Protein 6EKV (pdb70)

Nearest PDB structures (foldseek):
  6ekv-assembly1_A  TM=1.001E+00  e=0.000E+00  Clostridium botulinum A2 str. Kyoto
  8fbf-assembly1_A  TM=9.500E-01  e=1.707E-81  Clostridium botulinum E1 str. 'BoNT E Beluga'
  8fbf-assembly2_B  TM=9.466E-01  e=3.055E-81  Clostridium botulinum E1 str. 'BoNT E Beluga'
  6ekt-assembly1_A  TM=6.717E-01  e=5.758E-16  Clostridium botulinum A2 str. Kyoto
  5wix-assembly1_A  TM=7.082E-01  e=3.049E-14  Clostridium botulinum E1 str. 'BoNT E Beluga'

Radius of gyration: 33.47 Å; Cα contacts (8 Å, |Δi|>4): 1582; chains: 1; bounding box: 56×77×96 Å

Structure (mmCIF, N/CA/C/O backbone):
data_6EKV
#
_entry.id   6EKV
#
_cell.length_a   39.646
_cell.length_b   65.346
_cell.length_c   161.455
_cell.angle_alpha   90.00
_cell.angle_beta   94.52
_cell.angle_gamma   90.00
#
_symmetry.space_group_name_H-M   'P 1 21 1'
#
loop_
_entity.id
_entity.type
_entity.pdbx_description
1 polymer 'Toxin complex component ORF-X2'
2 non-polymer 'SULFATE ION'
3 water water
#
loop_
_atom_site.group_PDB
_atom_site.id
_atom_site.type_symbol
_atom_site.label_atom_id
_atom_site.label_alt_id
_atom_site.label_comp_id
_atom_site.label_asym_id
_atom_site.label_entity_id
_atom_site.label_seq_id
_atom_site.pdbx_PDB_ins_code
_atom_site.Cartn_x
_atom_site.Cartn_y
_atom_site.Cartn_z
_atom_site.occupancy
_atom_site.B_iso_or_equiv
_atom_site.auth_seq_id
_atom_site.auth_comp_id
_atom_site.auth_asym_id
_atom_site.auth_atom_id
_atom_site.pdbx_PDB_model_num
ATOM 1 N N . PRO A 1 6 ? 28.078 -42.776 205.983 1.00 51.97 6 PRO A N 1
ATOM 2 C CA . PRO A 1 6 ? 29.484 -43.105 206.290 1.00 53.70 6 PRO A CA 1
ATOM 3 C C . PRO A 1 6 ? 29.647 -44.238 207.315 1.00 52.49 6 PRO A C 1
ATOM 4 O O . PRO A 1 6 ? 28.725 -44.547 208.079 1.00 51.80 6 PRO A O 1
ATOM 8 N N . PHE A 1 7 ? 30.834 -44.832 207.307 1.00 48.19 7 PHE A N 1
ATOM 9 C CA . PHE A 1 7 ? 31.159 -45.993 208.104 1.00 45.48 7 PHE A CA 1
ATOM 10 C C . PHE A 1 7 ? 32.132 -45.495 209.144 1.00 45.72 7 PHE A C 1
ATOM 11 O O . PHE A 1 7 ? 33.104 -44.814 208.802 1.00 41.69 7 PHE A O 1
ATOM 19 N N . ILE A 1 8 ? 31.892 -45.831 210.412 1.00 44.92 8 ILE A N 1
ATOM 20 C CA . ILE A 1 8 ? 32.813 -45.401 211.464 1.00 44.86 8 ILE A CA 1
ATOM 21 C C . ILE A 1 8 ? 33.782 -46.516 211.788 1.00 42.12 8 ILE A C 1
ATOM 22 O O . ILE A 1 8 ? 33.404 -47.544 212.328 1.00 45.54 8 ILE A O 1
ATOM 27 N N . TYR A 1 9 ? 35.040 -46.297 211.440 1.00 42.65 9 TYR A N 1
ATOM 28 C CA . TYR A 1 9 ? 36.100 -47.205 211.826 1.00 43.05 9 TYR A CA 1
ATOM 29 C C . TYR A 1 9 ? 36.436 -46.905 213.282 1.00 43.67 9 TYR A C 1
ATOM 30 O O . TYR A 1 9 ? 36.482 -45.748 213.658 1.00 48.87 9 TYR A O 1
ATOM 39 N N . TYR A 1 10 ? 36.634 -47.936 214.096 1.00 41.20 10 TYR A N 1
ATOM 40 C CA . TYR A 1 10 ? 37.033 -47.767 215.484 1.00 40.13 10 TYR A CA 1
ATOM 41 C C . TYR A 1 10 ? 38.414 -48.372 215.666 1.00 41.21 10 TYR A C 1
ATOM 42 O O . TYR A 1 10 ? 38.582 -49.584 215.570 1.00 38.91 10 TYR A O 1
ATOM 51 N N . ASP A 1 11 ? 39.407 -47.531 215.929 1.00 45.11 11 ASP A N 1
ATOM 52 C CA . ASP A 1 11 ? 40.787 -47.992 216.018 1.00 45.52 11 ASP A CA 1
ATOM 53 C C . ASP A 1 11 ? 41.134 -48.273 217.481 1.00 45.56 11 ASP A C 1
ATOM 54 O O . ASP A 1 11 ? 41.714 -47.439 218.173 1.00 45.70 11 ASP A O 1
ATOM 59 N N . TRP A 1 12 ? 40.775 -49.466 217.942 1.00 44.74 12 TRP A N 1
ATOM 60 C CA . TRP A 1 12 ? 40.971 -49.822 219.337 1.00 44.69 12 TRP A CA 1
ATOM 61 C C . TRP A 1 12 ? 42.458 -49.891 219.715 1.00 47.22 12 TRP A C 1
ATOM 62 O O . TRP A 1 12 ? 42.822 -49.438 220.791 1.00 47.71 12 TRP A O 1
ATOM 73 N N . LYS A 1 13 ? 43.321 -50.383 218.829 1.00 52.76 13 LYS A N 1
ATOM 74 C CA . LYS A 1 13 ? 44.783 -50.364 219.091 1.00 59.00 13 LYS A CA 1
ATOM 75 C C . LYS A 1 13 ? 45.313 -48.940 219.346 1.00 61.25 13 LYS A C 1
ATOM 76 O O . LYS A 1 13 ? 46.110 -48.732 220.268 1.00 61.84 13 LYS A O 1
ATOM 82 N N . LYS A 1 14 ? 44.827 -47.968 218.571 1.00 62.17 14 LYS A N 1
ATOM 83 C CA . LYS A 1 14 ? 45.209 -46.567 218.763 1.00 63.46 14 LYS A CA 1
ATOM 84 C C . LYS A 1 14 ? 44.604 -45.961 220.027 1.00 62.28 14 LYS A C 1
ATOM 85 O O . LYS A 1 14 ? 45.254 -45.171 220.705 1.00 67.03 14 LYS A O 1
ATOM 91 N N . THR A 1 15 ? 43.361 -46.317 220.330 1.00 62.86 15 THR A N 1
ATOM 92 C CA . THR A 1 15 ? 42.704 -45.875 221.558 1.00 58.88 15 THR A CA 1
ATOM 93 C C . THR A 1 15 ? 43.500 -46.334 222.783 1.00 60.16 15 THR A C 1
ATOM 94 O O . THR A 1 15 ? 43.762 -45.536 223.668 1.00 61.87 15 THR A O 1
ATOM 98 N N . ILE A 1 16 ? 43.891 -47.608 222.801 1.00 61.44 16 ILE A N 1
ATOM 99 C CA . ILE A 1 16 ? 44.731 -48.196 223.862 1.00 65.92 16 ILE A CA 1
ATOM 100 C C . ILE A 1 16 ? 46.049 -47.431 224.092 1.00 71.48 16 ILE A C 1
ATOM 101 O O . ILE A 1 16 ? 46.444 -47.223 225.246 1.00 72.93 16 ILE A O 1
ATOM 106 N N . LEU A 1 17 ? 46.715 -47.015 223.011 1.00 71.14 17 LEU A N 1
ATOM 107 C CA . LEU A 1 17 ? 47.996 -46.299 223.109 1.00 72.05 17 LEU A CA 1
ATOM 108 C C . LEU A 1 17 ? 47.860 -44.809 223.455 1.00 74.56 17 LEU A C 1
ATOM 109 O O . LEU A 1 17 ? 48.879 -44.136 223.583 1.00 77.05 17 LEU A O 1
ATOM 114 N N . LYS A 1 18 ? 46.624 -44.308 223.604 1.00 73.57 18 LYS A N 1
ATOM 115 C CA . LYS A 1 18 ? 46.342 -42.922 224.009 1.00 72.95 18 LYS A CA 1
ATOM 116 C C . LYS A 1 18 ? 45.408 -42.823 225.238 1.00 72.16 18 LYS A C 1
ATOM 117 O O . LYS A 1 18 ? 44.610 -41.890 225.340 1.00 63.90 18 LYS A O 1
ATOM 123 N N . ASN A 1 19 ? 45.517 -43.779 226.167 1.00 73.01 19 ASN A N 1
ATOM 124 C CA . ASN A 1 19 ? 44.778 -43.743 227.443 1.00 71.95 19 ASN A CA 1
ATOM 125 C C . ASN A 1 19 ? 45.737 -43.975 228.611 1.00 73.33 19 ASN A C 1
ATOM 126 O O . ASN A 1 19 ? 46.839 -44.496 228.429 1.00 67.57 19 ASN A O 1
ATOM 131 N N . ILE A 1 26 ? 38.946 -41.517 235.156 1.00 65.13 26 ILE A N 1
ATOM 132 C CA . ILE A 1 26 ? 38.516 -42.726 234.461 1.00 66.97 26 ILE A CA 1
ATOM 133 C C . ILE A 1 26 ? 38.096 -43.803 235.474 1.00 66.41 26 ILE A C 1
ATOM 134 O O . ILE A 1 26 ? 36.929 -44.216 235.499 1.00 64.57 26 ILE A O 1
ATOM 139 N N . ASN A 1 27 ? 39.036 -44.254 236.303 1.00 61.14 27 ASN A N 1
ATOM 140 C CA . ASN A 1 27 ? 38.727 -45.241 237.361 1.00 63.30 27 ASN A CA 1
ATOM 141 C C . ASN A 1 27 ? 38.132 -44.582 238.615 1.00 63.89 27 ASN A C 1
ATOM 142 O O . ASN A 1 27 ? 37.534 -45.262 239.450 1.00 57.13 27 ASN A O 1
ATOM 147 N N . GLU A 1 28 ? 38.269 -43.256 238.708 1.00 67.41 28 GLU A N 1
ATOM 148 C CA . GLU A 1 28 ? 37.558 -42.440 239.698 1.00 71.21 28 GLU A CA 1
ATOM 149 C C . GLU A 1 28 ? 36.033 -42.493 239.466 1.00 69.88 28 GLU A C 1
ATOM 150 O O . GLU A 1 28 ? 35.257 -42.357 240.414 1.00 70.97 28 GLU A O 1
ATOM 156 N N . ILE A 1 29 ? 35.624 -42.718 238.211 1.00 64.37 29 ILE A N 1
ATOM 157 C CA . ILE A 1 29 ? 34.208 -42.912 237.825 1.00 62.77 29 ILE A CA 1
ATOM 158 C C . ILE A 1 29 ? 33.549 -44.119 238.527 1.00 59.80 29 ILE A C 1
ATOM 159 O O . ILE A 1 29 ? 32.326 -44.129 238.714 1.00 55.79 29 ILE A O 1
ATOM 164 N N . ILE A 1 30 ? 34.346 -45.136 238.873 1.00 53.75 30 ILE A N 1
ATOM 165 C CA . ILE A 1 30 ? 33.838 -46.343 239.519 1.00 53.38 30 ILE A CA 1
ATOM 166 C C . ILE A 1 30 ? 34.150 -46.372 241.022 1.00 49.02 30 ILE A C 1
ATOM 167 O O . ILE A 1 30 ? 35.329 -46.359 241.415 1.00 46.86 30 ILE A O 1
ATOM 172 N N . PRO A 1 31 ? 33.108 -46.438 241.876 1.00 45.67 31 PRO A N 1
ATOM 173 C CA . PRO A 1 31 ? 33.411 -46.697 243.286 1.00 43.46 31 PRO A CA 1
ATOM 174 C C . PRO A 1 31 ? 34.119 -48.047 243.427 1.00 44.78 31 PRO A C 1
ATOM 175 O O . PRO A 1 31 ? 33.754 -49.017 242.753 1.00 49.49 31 PRO A O 1
ATOM 179 N N . LYS A 1 32 ? 35.126 -48.096 244.279 1.00 44.20 32 LYS A N 1
ATOM 180 C CA . LYS A 1 32 ? 36.044 -49.228 244.328 1.00 48.15 32 LYS A CA 1
ATOM 181 C C . LYS A 1 32 ? 35.430 -50.549 244.875 1.00 44.00 32 LYS A C 1
ATOM 182 O O . LYS A 1 32 ? 35.916 -51.626 244.545 1.00 39.50 32 LYS A O 1
ATOM 188 N N . THR A 1 33 ? 34.370 -50.471 245.684 1.00 40.87 33 THR A N 1
ATOM 189 C CA . THR A 1 33 ? 33.852 -51.637 246.407 1.00 40.58 33 THR A CA 1
ATOM 190 C C . THR A 1 33 ? 32.515 -52.087 245.828 1.00 41.88 33 THR A C 1
ATOM 191 O O . THR A 1 33 ? 31.572 -51.295 245.744 1.00 38.55 33 THR A O 1
ATOM 195 N N . PHE A 1 34 ? 32.455 -53.369 245.442 1.00 42.01 34 PHE A N 1
ATOM 196 C CA . PHE A 1 34 ? 31.286 -53.950 244.793 1.00 38.63 34 PHE A CA 1
ATOM 197 C C . PHE A 1 34 ? 30.689 -55.049 245.664 1.00 41.70 34 PHE A C 1
ATOM 198 O O . PHE A 1 34 ? 31.397 -55.691 246.443 1.00 37.61 34 PHE A O 1
ATOM 206 N N . PHE A 1 35 ? 29.372 -55.232 245.543 1.00 40.90 35 PHE A N 1
ATOM 207 C CA . PHE A 1 35 ? 28.658 -56.211 246.335 1.00 39.19 35 PHE A CA 1
ATOM 208 C C . PHE A 1 35 ? 27.374 -56.581 245.634 1.00 39.24 35 PHE A C 1
ATOM 209 O O . PHE A 1 35 ? 26.601 -55.697 245.304 1.00 36.81 35 PHE A O 1
ATOM 225 N N . GLU A 1 37 ? 24.193 -59.830 245.515 1.00 39.71 37 GLU A N 1
ATOM 226 C CA . GLU A 1 37 ? 23.590 -60.919 246.246 1.00 44.99 37 GLU A CA 1
ATOM 227 C C . GLU A 1 37 ? 22.441 -61.466 245.410 1.00 45.35 37 GLU A C 1
ATOM 228 O O . GLU A 1 37 ? 21.751 -60.694 244.728 1.00 39.45 37 GLU A O 1
ATOM 234 N N . LEU A 1 38 ? 22.266 -62.791 245.429 1.00 44.34 38 LEU A N 1
ATOM 235 C CA . LEU A 1 38 ? 21.191 -63.431 244.693 1.00 44.10 38 LEU A CA 1
ATOM 236 C C . LEU A 1 38 ? 20.683 -64.613 245.476 1.00 44.17 38 LEU A C 1
ATOM 237 O O . LEU A 1 38 ? 21.465 -65.443 245.903 1.00 48.71 38 LEU A O 1
ATOM 242 N N . HIS A 1 39 ? 19.372 -64.657 245.692 1.00 45.20 39 HIS A N 1
ATOM 243 C CA . HIS A 1 39 ? 18.728 -65.736 246.434 1.00 47.90 39 HIS A CA 1
ATOM 244 C C . HIS A 1 39 ? 18.226 -66.755 245.430 1.00 45.92 39 HIS A C 1
ATOM 245 O O . HIS A 1 39 ? 17.872 -66.387 244.322 1.00 45.82 39 HIS A O 1
ATOM 252 N N . GLY A 1 40 ? 18.229 -68.031 245.813 1.00 43.36 40 GLY A N 1
ATOM 253 C CA . GLY A 1 40 ? 17.738 -69.109 244.955 1.00 42.02 40 GLY A CA 1
ATOM 254 C C . GLY A 1 40 ? 17.134 -70.240 245.768 1.00 44.13 40 GLY A C 1
ATOM 255 O O . GLY A 1 40 ? 16.799 -70.052 246.940 1.00 44.56 40 GLY A O 1
ATOM 256 N N . THR A 1 41 ? 16.989 -71.403 245.126 1.00 43.75 41 THR A N 1
ATOM 257 C CA . THR A 1 41 ? 16.434 -72.598 245.732 1.00 43.59 41 THR A CA 1
ATOM 258 C C . THR A 1 41 ? 17.537 -73.587 246.078 1.00 42.94 41 THR A C 1
ATOM 259 O O . THR A 1 41 ? 17.846 -73.749 247.258 1.00 44.46 41 THR A O 1
ATOM 263 N N . LYS A 1 42 ? 18.124 -74.236 245.076 1.00 39.02 42 LYS A N 1
ATOM 264 C CA . LYS A 1 42 ? 19.258 -75.135 245.302 1.00 41.66 42 LYS A CA 1
ATOM 265 C C . LYS A 1 42 ? 20.464 -74.393 245.839 1.00 41.10 42 LYS A C 1
ATOM 266 O O . LYS A 1 42 ? 21.233 -74.936 246.644 1.00 42.37 42 LYS A O 1
ATOM 272 N N . ILE A 1 43 ? 20.642 -73.161 245.372 1.00 41.84 43 ILE A N 1
ATOM 273 C CA . ILE A 1 43 ? 21.650 -72.269 245.919 1.00 43.36 43 ILE A CA 1
ATOM 274 C C . ILE A 1 43 ? 20.903 -71.246 246.741 1.00 43.45 43 ILE A C 1
ATOM 275 O O . ILE A 1 43 ? 20.235 -70.387 246.178 1.00 45.27 43 ILE A O 1
ATOM 280 N N . THR A 1 44 ? 20.998 -71.370 248.067 1.00 40.89 44 THR A N 1
ATOM 281 C CA . THR A 1 44 ? 20.252 -70.511 248.985 1.00 44.34 44 THR A CA 1
ATOM 282 C C . THR A 1 44 ? 20.600 -69.046 248.756 1.00 43.26 44 THR A C 1
ATOM 283 O O . THR A 1 44 ? 19.713 -68.210 248.539 1.00 40.35 44 THR A O 1
ATOM 287 N N . ASN A 1 45 ? 21.901 -68.769 248.745 1.00 43.34 45 ASN A N 1
ATOM 288 C CA . ASN A 1 45 ? 22.400 -67.421 248.630 1.00 44.91 45 ASN A CA 1
ATOM 289 C C . ASN A 1 45 ? 23.736 -67.416 247.891 1.00 41.11 45 ASN A C 1
ATOM 290 O O . ASN A 1 45 ? 24.638 -68.163 248.264 1.00 40.13 45 ASN A O 1
ATOM 295 N N . SER A 1 46 ? 23.845 -66.590 246.845 1.00 38.14 46 SER A N 1
ATOM 296 C CA . SER A 1 46 ? 25.106 -66.322 246.161 1.00 38.52 46 SER A CA 1
ATOM 297 C C . SER A 1 46 ? 25.508 -64.882 246.416 1.00 38.66 46 SER A C 1
ATOM 298 O O . SER A 1 46 ? 24.682 -63.979 246.256 1.00 34.03 46 SER A O 1
ATOM 301 N N . THR A 1 47 ? 26.788 -64.678 246.760 1.00 38.14 47 THR A N 1
ATOM 302 C CA . THR A 1 47 ? 27.292 -63.380 247.204 1.00 39.84 47 THR A CA 1
ATOM 303 C C . THR A 1 47 ? 28.648 -63.057 246.561 1.00 39.36 47 THR A C 1
ATOM 304 O O . THR A 1 47 ? 29.575 -63.863 246.607 1.00 37.40 47 THR A O 1
ATOM 308 N N . LEU A 1 48 ? 28.737 -61.869 245.965 1.00 37.19 48 LEU A N 1
ATOM 309 C CA . LEU A 1 48 ? 29.940 -61.381 245.324 1.00 36.92 48 LEU A CA 1
ATOM 310 C C . LEU A 1 48 ? 30.306 -60.107 246.035 1.00 37.19 48 LEU A C 1
ATOM 311 O O . LEU A 1 48 ? 29.459 -59.232 246.199 1.00 37.57 48 LEU A O 1
ATOM 316 N N . ASN A 1 49 ? 31.558 -60.005 246.460 1.00 35.48 49 ASN A N 1
ATOM 317 C CA . ASN A 1 49 ? 31.986 -58.939 247.320 1.00 37.90 49 ASN A CA 1
ATOM 318 C C . ASN A 1 49 ? 33.488 -58.734 247.137 1.00 38.92 49 ASN A C 1
ATOM 319 O O . ASN A 1 49 ? 34.270 -59.670 247.294 1.00 36.65 49 ASN A O 1
ATOM 324 N N . GLY A 1 50 ? 33.888 -57.520 246.776 1.00 36.70 50 GLY A N 1
ATOM 325 C CA . GLY A 1 50 ? 35.291 -57.233 246.616 1.00 36.53 50 GLY A CA 1
ATOM 326 C C . GLY A 1 50 ? 35.577 -55.797 246.291 1.00 36.88 50 GLY A C 1
ATOM 327 O O . GLY A 1 50 ? 34.683 -54.945 246.334 1.00 38.62 50 GLY A O 1
ATOM 328 N N . THR A 1 51 ? 36.839 -55.542 245.976 1.00 34.52 51 THR A N 1
ATOM 329 C CA . THR A 1 51 ? 37.291 -54.247 245.555 1.00 37.12 51 THR A CA 1
ATOM 330 C C . THR A 1 51 ? 37.890 -54.319 244.160 1.00 37.45 51 THR A C 1
ATOM 331 O O . THR A 1 51 ? 38.472 -55.335 243.776 1.00 38.67 51 THR A O 1
ATOM 335 N N . TRP A 1 52 ? 37.764 -53.224 243.418 1.00 38.80 52 TRP A N 1
ATOM 336 C CA . TRP A 1 52 ? 38.316 -53.118 242.066 1.00 38.89 52 TRP A CA 1
ATOM 337 C C . TRP A 1 52 ? 39.762 -52.700 242.124 1.00 40.10 52 TRP A C 1
ATOM 338 O O . TRP A 1 52 ? 40.139 -51.938 242.994 1.00 43.22 52 TRP A O 1
ATOM 349 N N . LYS A 1 53 ? 40.577 -53.225 241.215 1.00 44.18 53 LYS A N 1
ATOM 350 C CA . LYS A 1 53 ? 41.934 -52.716 241.017 1.00 45.79 53 LYS A CA 1
ATOM 351 C C . LYS A 1 53 ? 41.930 -51.679 239.893 1.00 48.45 53 LYS A C 1
ATOM 352 O O . LYS A 1 53 ? 42.398 -50.563 240.080 1.00 53.44 53 LYS A O 1
ATOM 358 N N . ALA A 1 54 ? 41.416 -52.058 238.726 1.00 52.14 54 ALA A N 1
ATOM 359 C CA . ALA A 1 54 ? 41.487 -51.204 237.527 1.00 50.86 54 ALA A CA 1
ATOM 360 C C . ALA A 1 54 ? 40.593 -51.734 236.419 1.00 49.56 54 ALA A C 1
ATOM 361 O O . ALA A 1 54 ? 40.516 -52.935 236.194 1.00 49.97 54 ALA A O 1
ATOM 363 N N . TRP A 1 55 ? 39.916 -50.813 235.750 1.00 46.93 55 TRP A N 1
ATOM 364 C CA . TRP A 1 55 ? 39.277 -51.059 234.481 1.00 46.05 55 TRP A CA 1
ATOM 365 C C . TRP A 1 55 ? 40.149 -50.446 233.394 1.00 47.12 55 TRP A C 1
ATOM 366 O O . TRP A 1 55 ? 40.663 -49.346 233.552 1.00 47.46 55 TRP A O 1
ATOM 377 N N . ASN A 1 56 ? 40.305 -51.150 232.286 1.00 47.30 56 ASN A N 1
ATOM 378 C CA . ASN A 1 56 ? 40.933 -50.569 231.107 1.00 52.60 56 ASN A CA 1
ATOM 379 C C . ASN A 1 56 ? 40.304 -51.149 229.842 1.00 50.32 56 ASN A C 1
ATOM 380 O O . ASN A 1 56 ? 39.966 -52.334 229.812 1.00 50.16 56 ASN A O 1
ATOM 385 N N . LEU A 1 57 ? 40.113 -50.309 228.818 1.00 50.53 57 LEU A N 1
ATOM 386 C CA . LEU A 1 57 ? 39.719 -50.790 227.484 1.00 48.30 57 LEU A CA 1
ATOM 387 C C . LEU A 1 57 ? 40.832 -51.676 226.948 1.00 48.06 57 LEU A C 1
ATOM 388 O O . LEU A 1 57 ? 41.999 -51.386 227.182 1.00 49.32 57 LEU A O 1
ATOM 393 N N . THR A 1 58 ? 40.462 -52.774 226.287 1.00 49.11 58 THR A N 1
ATOM 394 C CA . THR A 1 58 ? 41.403 -53.610 225.518 1.00 51.47 58 THR A CA 1
ATOM 395 C C . THR A 1 58 ? 41.200 -53.405 224.016 1.00 51.06 58 THR A C 1
ATOM 396 O O . THR A 1 58 ? 40.214 -52.792 223.570 1.00 49.25 58 THR A O 1
ATOM 400 N N . ASP A 1 59 ? 42.140 -53.958 223.258 1.00 52.09 59 ASP A N 1
ATOM 401 C CA . ASP A 1 59 ? 42.070 -53.989 221.796 1.00 54.69 59 ASP A CA 1
ATOM 402 C C . ASP A 1 59 ? 41.530 -55.329 221.269 1.00 51.38 59 ASP A C 1
ATOM 403 O O . ASP A 1 59 ? 41.724 -55.658 220.116 1.00 55.82 59 ASP A O 1
ATOM 408 N N . GLU A 1 60 ? 40.865 -56.095 222.125 1.00 50.54 60 GLU A N 1
ATOM 409 C CA . GLU A 1 60 ? 40.266 -57.368 221.743 1.00 50.63 60 GLU A CA 1
ATOM 410 C C . GLU A 1 60 ? 38.908 -57.157 221.120 1.00 47.64 60 GLU A C 1
ATOM 411 O O . GLU A 1 60 ? 38.374 -58.082 220.553 1.00 48.23 60 GLU A O 1
ATOM 417 N N . GLY A 1 61 ? 38.351 -55.956 221.263 1.00 44.80 61 GLY A N 1
ATOM 418 C CA . GLY A 1 61 ? 37.078 -55.594 220.659 1.00 46.16 61 GLY A CA 1
ATOM 419 C C . GLY A 1 61 ? 37.211 -55.197 219.203 1.00 45.66 61 GLY A C 1
ATOM 420 O O . GLY A 1 61 ? 38.305 -54.921 218.736 1.00 44.03 61 GLY A O 1
ATOM 421 N N . GLU A 1 62 ? 36.072 -55.155 218.514 1.00 44.53 62 GLU A N 1
ATOM 422 C CA . GLU A 1 62 ? 35.996 -54.902 217.090 1.00 48.05 62 GLU A CA 1
ATOM 423 C C . GLU A 1 62 ? 34.776 -54.037 216.774 1.00 46.21 62 GLU A C 1
ATOM 424 O O . GLU A 1 62 ? 33.651 -54.318 217.233 1.00 44.18 62 GLU A O 1
ATOM 430 N N . GLY A 1 63 ? 35.009 -53.000 215.966 1.00 44.20 63 GLY A N 1
ATOM 431 C CA . GLY A 1 63 ? 33.969 -52.069 215.551 1.00 40.81 63 GLY A CA 1
ATOM 432 C C . GLY A 1 63 ? 33.368 -51.362 216.746 1.00 40.28 63 GLY A C 1
ATOM 433 O O . GLY A 1 63 ? 34.094 -50.900 217.634 1.00 41.07 63 GLY A O 1
ATOM 434 N N . SER A 1 64 ? 32.040 -51.346 216.804 1.00 36.19 64 SER A N 1
ATOM 435 C CA . SER A 1 64 ? 31.317 -50.707 217.875 1.00 37.42 64 SER A CA 1
ATOM 436 C C . SER A 1 64 ? 31.052 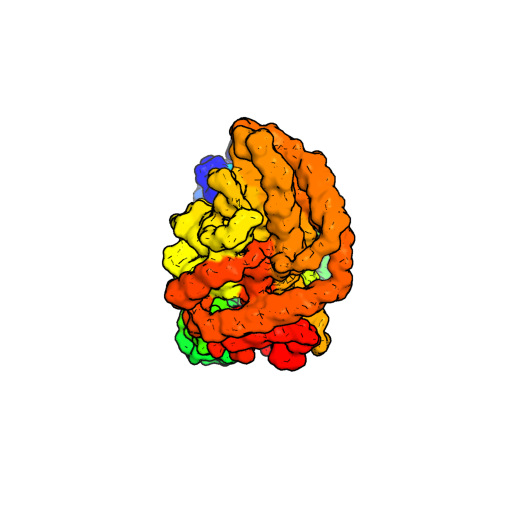-51.672 219.074 1.00 37.22 64 SER A C 1
ATOM 437 O O . SER A 1 64 ? 30.005 -51.561 219.747 1.00 35.73 64 SER A O 1
ATOM 440 N N . HIS A 1 65 ? 32.012 -52.587 219.322 1.00 37.10 65 HIS A N 1
ATOM 441 C CA . HIS A 1 65 ? 31.951 -53.652 220.369 1.00 35.88 65 HIS A CA 1
ATOM 442 C C . HIS A 1 65 ? 33.306 -53.735 221.111 1.00 35.29 65 HIS A C 1
ATOM 443 O O . HIS A 1 65 ? 34.073 -54.699 220.944 1.00 32.25 65 HIS A O 1
ATOM 450 N N . PRO A 1 66 ? 33.612 -52.711 221.926 1.00 34.66 66 PRO A N 1
ATOM 451 C CA . PRO A 1 66 ? 34.853 -52.764 222.677 1.00 34.02 66 PRO A CA 1
ATOM 452 C C . PRO A 1 66 ? 34.786 -53.826 223.750 1.00 34.62 66 PRO A C 1
ATOM 453 O O . PRO A 1 66 ? 33.693 -54.213 224.193 1.00 32.52 66 PRO A O 1
ATOM 457 N N . VAL A 1 67 ? 35.961 -54.258 224.179 1.00 35.13 67 VAL A N 1
ATOM 458 C CA . VAL A 1 67 ? 36.077 -55.161 225.282 1.00 37.72 67 VAL A CA 1
ATOM 459 C C . VAL A 1 67 ? 36.748 -54.415 226.449 1.00 36.47 67 VAL A C 1
ATOM 460 O O . VAL A 1 67 ? 37.788 -53.780 226.295 1.00 34.36 67 VAL A O 1
ATOM 464 N N . LEU A 1 68 ? 36.092 -54.487 227.600 1.00 36.62 68 LEU A N 1
ATOM 465 C CA . LEU A 1 68 ? 36.529 -53.862 228.830 1.00 38.20 68 LEU A CA 1
ATOM 466 C C . LEU A 1 68 ? 37.016 -54.940 229.795 1.00 38.26 68 LEU A C 1
ATOM 467 O O . LEU A 1 68 ? 36.287 -55.884 230.093 1.00 38.31 68 LEU A O 1
ATOM 472 N N . LYS A 1 69 ? 38.261 -54.804 230.249 1.00 36.75 69 LYS A N 1
ATOM 473 C CA . LYS A 1 69 ? 38.858 -55.716 231.192 1.00 35.69 69 LYS A CA 1
ATOM 474 C C . LYS A 1 69 ? 38.857 -55.082 232.589 1.00 37.12 69 LYS A C 1
ATOM 475 O O . LYS A 1 69 ? 39.407 -54.004 232.789 1.00 35.72 69 LYS A O 1
ATOM 481 N N . CYS A 1 70 ? 38.270 -55.784 233.552 1.00 38.43 70 CYS A N 1
ATOM 482 C CA . CYS A 1 70 ? 38.098 -55.280 234.916 1.00 39.70 70 CYS A CA 1
ATOM 483 C C . CYS A 1 70 ? 38.773 -56.241 235.889 1.00 39.91 70 CYS A C 1
ATOM 484 O O . CYS A 1 70 ? 38.301 -57.375 236.086 1.00 39.18 70 CYS A O 1
ATOM 487 N N . ILE A 1 71 ? 39.875 -55.787 236.485 1.00 38.43 71 ILE A N 1
ATOM 488 C CA . ILE A 1 71 ? 40.668 -56.609 237.377 1.00 36.98 71 ILE A CA 1
ATOM 489 C C . ILE A 1 71 ? 40.224 -56.360 238.805 1.00 35.93 71 ILE A C 1
ATOM 490 O O . ILE A 1 71 ? 40.067 -55.235 239.230 1.00 37.42 71 ILE A O 1
ATOM 495 N N . ILE A 1 72 ? 40.028 -57.437 239.540 1.00 38.43 72 ILE A N 1
ATOM 496 C CA . ILE A 1 72 ? 39.630 -57.393 240.933 1.00 38.28 72 ILE A CA 1
ATOM 497 C C . ILE A 1 72 ? 40.893 -57.373 241.781 1.00 38.94 72 ILE A C 1
ATOM 498 O O . ILE A 1 72 ? 41.790 -58.176 241.561 1.00 39.92 72 ILE A O 1
ATOM 503 N N . ASP A 1 73 ? 40.934 -56.486 242.767 1.00 41.59 73 ASP A N 1
ATOM 504 C CA . ASP A 1 73 ? 42.047 -56.405 243.713 1.00 44.55 73 ASP A CA 1
ATOM 505 C C . ASP A 1 73 ? 41.958 -57.514 244.761 1.00 43.44 73 ASP A C 1
ATOM 506 O O . ASP A 1 73 ? 42.870 -58.314 244.891 1.00 44.12 73 ASP A O 1
ATOM 511 N N . ASP A 1 74 ? 40.876 -57.537 245.527 1.00 44.76 74 ASP A N 1
ATOM 512 C CA . ASP A 1 74 ? 40.578 -58.683 246.379 1.00 47.82 74 ASP A CA 1
ATOM 513 C C . ASP A 1 74 ? 39.068 -58.877 246.504 1.00 44.15 74 ASP A C 1
ATOM 514 O O . ASP A 1 74 ? 38.283 -57.972 246.221 1.00 40.69 74 ASP A O 1
ATOM 519 N N . GLY A 1 75 ? 38.677 -60.074 246.909 1.00 39.89 75 GLY A N 1
ATOM 520 C CA . GLY A 1 75 ? 37.291 -60.346 247.173 1.00 40.81 75 GLY A CA 1
ATOM 521 C C . GLY A 1 75 ? 36.985 -61.814 247.053 1.00 40.87 75 GLY A C 1
ATOM 522 O O . GLY A 1 75 ? 37.880 -62.653 246.994 1.00 38.61 75 GLY A O 1
ATOM 523 N N . TYR A 1 76 ? 35.698 -62.115 246.994 1.00 39.03 76 TYR A N 1
ATOM 524 C CA . TYR A 1 76 ? 35.264 -63.470 247.040 1.00 39.34 76 TYR A CA 1
ATOM 525 C C . TYR A 1 76 ? 33.926 -63.619 246.373 1.00 35.95 76 TYR A C 1
ATOM 526 O O . TYR A 1 76 ? 33.148 -62.674 246.300 1.00 30.94 76 TYR A O 1
ATOM 535 N N . LEU A 1 77 ? 33.688 -64.830 245.893 1.00 37.21 77 LEU A N 1
ATOM 536 C CA . LEU A 1 77 ? 32.364 -65.296 245.552 1.00 38.57 77 LEU A CA 1
ATOM 537 C C . LEU A 1 77 ? 32.044 -66.416 246.539 1.00 40.09 77 LEU A C 1
ATOM 538 O O . LEU A 1 77 ? 32.769 -67.392 246.616 1.00 39.91 77 LEU A O 1
ATOM 543 N N . ASP A 1 78 ? 30.954 -66.258 247.279 1.00 40.37 78 ASP A N 1
ATOM 544 C CA . ASP A 1 78 ? 30.515 -67.220 248.249 1.00 42.65 78 ASP A CA 1
ATOM 545 C C . ASP A 1 78 ? 29.187 -67.799 247.804 1.00 41.50 78 ASP A C 1
ATOM 546 O O . ASP A 1 78 ? 28.251 -67.062 247.514 1.00 43.03 78 ASP A O 1
ATOM 559 N N . ASN A 1 80 ? 26.220 -70.246 249.042 1.00 44.92 80 ASN A N 1
ATOM 560 C CA . ASN A 1 80 ? 25.562 -70.933 250.122 1.00 43.61 80 ASN A CA 1
ATOM 561 C C . ASN A 1 80 ? 24.563 -71.905 249.517 1.00 45.07 80 ASN A C 1
ATOM 562 O O . ASN A 1 80 ? 23.537 -71.497 248.968 1.00 43.12 80 ASN A O 1
ATOM 567 N N . PHE A 1 81 ? 24.877 -73.195 249.629 1.00 49.15 81 PHE A N 1
ATOM 568 C CA . PHE A 1 81 ? 23.977 -74.286 249.205 1.00 49.93 81 PHE A CA 1
ATOM 569 C C . PHE A 1 81 ? 22.981 -74.718 250.280 1.00 53.83 81 PHE A C 1
ATOM 570 O O . PHE A 1 81 ? 22.178 -75.616 250.024 1.00 52.16 81 PHE A O 1
ATOM 578 N N . GLY A 1 82 ? 23.032 -74.085 251.462 1.00 59.63 82 GLY A N 1
ATOM 579 C CA . GLY A 1 82 ? 22.030 -74.273 252.521 1.00 63.62 82 GLY A CA 1
ATOM 580 C C . GLY A 1 82 ? 22.619 -75.037 253.686 1.00 64.92 82 GLY A C 1
ATOM 581 O O . GLY A 1 82 ? 22.737 -74.502 254.788 1.00 64.71 82 GLY A O 1
ATOM 582 N N . ALA A 1 83 ? 22.972 -76.296 253.432 1.00 66.93 83 ALA A N 1
ATOM 583 C CA . ALA A 1 83 ? 23.774 -77.073 254.369 1.00 69.81 83 ALA A CA 1
ATOM 584 C C . ALA A 1 83 ? 25.155 -76.434 254.384 1.00 70.97 83 ALA A C 1
ATOM 585 O O . ALA A 1 83 ? 25.439 -75.631 255.273 1.00 75.33 83 ALA A O 1
ATOM 587 N N . SER A 1 84 ? 25.978 -76.735 253.375 1.00 68.75 84 SER A N 1
ATOM 588 C CA . SER A 1 84 ? 27.339 -76.184 253.269 1.00 65.24 84 SER A CA 1
ATOM 589 C C . SER A 1 84 ? 27.396 -75.019 252.262 1.00 64.54 84 SER A C 1
ATOM 590 O O . SER A 1 84 ? 26.401 -74.701 251.593 1.00 66.10 84 SER A O 1
ATOM 593 N N . SER A 1 85 ? 28.563 -74.380 252.187 1.00 61.36 85 SER A N 1
ATOM 594 C CA . SER A 1 85 ? 28.845 -73.325 251.212 1.00 61.57 85 SER A CA 1
ATOM 595 C C . SER A 1 85 ? 30.233 -73.488 250.549 1.00 62.61 85 SER A C 1
ATOM 596 O O . SER A 1 85 ? 31.049 -74.303 250.978 1.00 62.06 85 SER A O 1
ATOM 599 N N . GLU A 1 86 ? 30.471 -72.734 249.478 1.00 63.09 86 GLU A N 1
ATOM 600 C CA . GLU A 1 86 ? 31.782 -72.664 248.842 1.00 58.98 86 GLU A CA 1
ATOM 601 C C . GLU A 1 86 ? 32.174 -71.203 248.634 1.00 56.11 86 GLU A C 1
ATOM 602 O O . GLU A 1 86 ? 31.409 -70.426 248.081 1.00 52.28 86 GLU A O 1
ATOM 608 N N . LYS A 1 87 ? 33.369 -70.847 249.094 1.00 52.73 87 LYS A N 1
ATOM 609 C CA . LYS A 1 87 ? 33.850 -69.483 249.096 1.00 50.67 87 LYS A CA 1
ATOM 610 C C . LYS A 1 87 ? 35.100 -69.445 248.246 1.00 48.98 87 LYS A C 1
ATOM 611 O O . LYS A 1 87 ? 36.096 -70.032 248.604 1.00 50.31 87 LYS A O 1
ATOM 617 N N . ILE A 1 88 ? 35.052 -68.754 247.115 1.00 51.46 88 ILE A N 1
ATOM 618 C CA . ILE A 1 88 ? 36.165 -68.761 246.161 1.00 51.55 88 ILE A CA 1
ATOM 619 C C . ILE A 1 88 ? 36.827 -67.358 246.136 1.00 45.05 88 ILE A C 1
ATOM 620 O O . ILE A 1 88 ? 36.136 -66.357 246.012 1.00 41.80 88 ILE A O 1
ATOM 625 N N . PRO A 1 89 ? 38.164 -67.289 246.308 1.00 41.02 89 PRO A N 1
ATOM 626 C CA . PRO A 1 89 ? 38.870 -66.015 246.303 1.00 39.89 89 PRO A CA 1
ATOM 627 C C . PRO A 1 89 ? 39.031 -65.416 244.912 1.00 39.03 89 PRO A C 1
ATOM 628 O O . PRO A 1 89 ? 39.237 -66.139 243.953 1.00 42.85 89 PRO A O 1
ATOM 632 N N . LEU A 1 90 ? 38.954 -64.096 244.821 1.00 38.15 90 LEU A N 1
ATOM 633 C CA . LEU A 1 90 ? 38.942 -63.407 243.539 1.00 40.33 90 LEU A CA 1
ATOM 634 C C . LEU A 1 90 ? 40.111 -62.434 243.327 1.00 41.78 90 LEU A C 1
ATOM 635 O O . LEU A 1 90 ? 40.061 -61.618 242.399 1.00 41.10 90 LEU A O 1
ATOM 640 N N . LYS A 1 91 ? 41.162 -62.548 244.154 1.00 42.70 91 LYS A N 1
ATOM 641 C CA . LYS A 1 91 ? 42.345 -61.685 244.080 1.00 41.63 91 LYS A CA 1
ATOM 642 C C . LYS A 1 91 ? 42.931 -61.751 242.701 1.00 39.12 91 LYS A C 1
ATOM 643 O O . LYS A 1 91 ? 43.168 -62.823 242.216 1.00 39.40 91 LYS A O 1
ATOM 649 N N . ASN A 1 92 ? 43.096 -60.607 242.038 1.00 40.45 92 ASN A N 1
ATOM 650 C CA . ASN A 1 92 ? 43.706 -60.524 240.698 1.00 40.12 92 ASN A CA 1
ATOM 651 C C . ASN A 1 92 ? 42.927 -61.185 239.572 1.00 37.95 92 ASN A C 1
ATOM 652 O O . ASN A 1 92 ? 43.384 -61.227 238.419 1.00 38.34 92 ASN A O 1
ATOM 657 N N . VAL A 1 93 ? 41.736 -61.656 239.881 1.00 37.16 93 VAL A N 1
ATOM 658 C CA . VAL A 1 93 ? 40.885 -62.236 238.878 1.00 36.96 93 VAL A CA 1
ATOM 659 C C . VAL A 1 93 ? 40.388 -61.084 238.026 1.00 34.08 93 VAL A C 1
ATOM 660 O O . VAL A 1 93 ? 39.955 -60.060 238.552 1.00 35.54 93 VAL A O 1
ATOM 664 N N . TRP A 1 94 ? 40.472 -61.244 236.712 1.00 34.45 94 TRP A N 1
ATOM 665 C CA . TRP A 1 94 ? 39.814 -60.311 235.805 1.00 36.95 94 TRP A CA 1
ATOM 666 C C . TRP A 1 94 ? 38.568 -60.900 235.162 1.00 34.20 94 TRP A C 1
ATOM 667 O O . TRP A 1 94 ? 38.361 -62.100 235.170 1.00 36.49 94 TRP A O 1
ATOM 678 N N . ILE A 1 95 ? 37.756 -60.007 234.626 1.00 34.23 95 ILE A N 1
ATOM 679 C CA . ILE A 1 95 ? 36.561 -60.321 233.852 1.00 34.75 95 ILE A CA 1
ATOM 680 C C . ILE A 1 95 ? 36.490 -59.347 232.672 1.00 33.85 95 ILE A C 1
ATOM 681 O O . ILE A 1 95 ? 36.744 -58.140 232.828 1.00 34.83 95 ILE A O 1
ATOM 686 N N . LYS A 1 96 ? 36.173 -59.881 231.498 1.00 32.16 96 LYS A N 1
ATOM 687 C CA . LYS A 1 96 ? 36.049 -59.091 230.291 1.00 32.09 96 LYS A CA 1
ATOM 688 C C . LYS A 1 96 ? 34.586 -58.880 229.926 1.00 32.20 96 LYS A C 1
ATOM 689 O O . LYS A 1 96 ? 33.840 -59.840 229.733 1.00 29.96 96 LYS A O 1
ATOM 695 N N . LEU A 1 97 ? 34.202 -57.607 229.825 1.00 32.22 97 LEU A N 1
ATOM 696 C CA . LEU A 1 97 ? 32.858 -57.211 229.446 1.00 31.96 97 LEU A CA 1
ATOM 697 C C . LEU A 1 97 ? 32.874 -56.737 227.989 1.00 35.08 97 LEU A C 1
ATOM 698 O O . LEU A 1 97 ? 33.759 -55.980 227.611 1.00 35.04 97 LEU A O 1
ATOM 703 N N . CYS A 1 98 ? 31.909 -57.201 227.183 1.00 36.31 98 CYS A N 1
ATOM 704 C CA . CYS A 1 98 ? 31.702 -56.711 225.810 1.00 36.98 98 CYS A CA 1
ATOM 705 C C . CYS A 1 98 ? 30.384 -55.983 225.773 1.00 38.18 98 CYS A C 1
ATOM 706 O O . CYS A 1 98 ? 29.421 -56.406 226.418 1.00 41.08 98 CYS A O 1
ATOM 717 N N . LYS A 1 100 ? 27.825 -53.066 223.201 1.00 39.63 100 LYS A N 1
ATOM 718 C CA . LYS A 1 100 ? 27.571 -52.276 222.006 1.00 38.99 100 LYS A CA 1
ATOM 719 C C . LYS A 1 100 ? 27.653 -50.791 222.395 1.00 38.68 100 LYS A C 1
ATOM 720 O O . LYS A 1 100 ? 27.116 -50.401 223.426 1.00 38.91 100 LYS A O 1
ATOM 726 N N . ILE A 1 101 ? 28.327 -49.978 221.581 1.00 36.43 101 ILE A N 1
ATOM 727 C CA . ILE A 1 101 ? 28.328 -48.522 221.761 1.00 37.83 101 ILE A CA 1
ATOM 728 C C . ILE A 1 101 ? 27.652 -47.879 220.572 1.00 39.45 101 ILE A C 1
ATOM 729 O O . ILE A 1 101 ? 27.915 -48.255 219.437 1.00 44.90 101 ILE A O 1
ATOM 734 N N . ASN A 1 102 ? 26.772 -46.925 220.849 1.00 41.22 102 ASN A N 1
ATOM 735 C CA . ASN A 1 102 ? 26.031 -46.188 219.837 1.00 44.63 102 ASN A CA 1
ATOM 736 C C . ASN A 1 102 ? 26.363 -44.703 219.954 1.00 46.83 102 ASN A C 1
ATOM 737 O O . ASN A 1 102 ? 25.984 -44.080 220.935 1.00 47.51 102 ASN A O 1
ATOM 742 N N . PRO A 1 103 ? 27.070 -44.127 218.960 1.00 51.79 103 PRO A N 1
ATOM 743 C CA . PRO A 1 103 ? 27.421 -42.717 219.101 1.00 54.30 103 PRO A CA 1
ATOM 744 C C . PRO A 1 103 ? 26.177 -41.825 218.994 1.00 56.41 103 PRO A C 1
ATOM 745 O O . PRO A 1 103 ? 25.264 -42.119 218.208 1.00 53.16 103 PRO A O 1
ATOM 749 N N . ASN A 1 104 ? 26.127 -40.804 219.853 1.00 62.44 104 ASN A N 1
ATOM 750 C CA . ASN A 1 104 ? 25.130 -39.732 219.792 1.00 64.03 104 ASN A CA 1
ATOM 751 C C . ASN A 1 104 ? 25.775 -38.530 219.111 1.00 65.70 104 ASN A C 1
ATOM 752 O O . ASN A 1 104 ? 27.014 -38.469 219.004 1.00 63.96 104 ASN A O 1
ATOM 757 N N . SER A 1 105 ? 24.935 -37.587 218.670 1.00 69.83 105 SER A N 1
ATOM 758 C CA . SER A 1 105 ? 25.357 -36.379 217.910 1.00 68.85 105 SER A CA 1
ATOM 759 C C . SER A 1 105 ? 26.593 -35.669 218.484 1.00 68.91 105 SER A C 1
ATOM 760 O O . SER A 1 105 ? 27.561 -35.419 217.769 1.00 65.41 105 SER A O 1
ATOM 763 N N . ASP A 1 106 ? 26.549 -35.392 219.791 1.00 69.16 106 ASP A N 1
ATOM 764 C CA . ASP A 1 106 ? 27.632 -34.701 220.531 1.00 65.26 106 ASP A CA 1
ATOM 765 C C . ASP A 1 106 ? 28.868 -35.542 220.912 1.00 63.55 106 ASP A C 1
ATOM 766 O O . ASP A 1 106 ? 29.680 -35.098 221.726 1.00 64.36 106 ASP A O 1
ATOM 771 N N . GLY A 1 107 ? 29.024 -36.743 220.358 1.00 60.78 107 GLY A N 1
ATOM 772 C CA . GLY A 1 107 ? 30.204 -37.560 220.645 1.00 60.58 107 GLY A CA 1
ATOM 773 C C . GLY A 1 107 ? 30.236 -38.228 222.016 1.00 59.21 107 GLY A C 1
ATOM 774 O O . GLY A 1 107 ? 31.317 -38.589 222.498 1.00 59.78 107 GLY A O 1
ATOM 775 N N . THR A 1 108 ? 29.073 -38.362 222.663 1.00 54.24 108 THR A N 1
ATOM 776 C CA . THR A 1 108 ? 28.900 -39.335 223.744 1.00 52.31 108 THR A CA 1
ATOM 777 C C . THR A 1 108 ? 28.326 -40.601 223.124 1.00 51.77 108 THR A C 1
ATOM 778 O O . THR A 1 108 ? 27.890 -40.598 221.964 1.00 50.04 108 THR A O 1
ATOM 782 N N . TYR A 1 109 ? 28.279 -41.660 223.920 1.00 50.14 109 TYR A N 1
ATOM 783 C CA . TYR A 1 109 ? 27.751 -42.936 223.473 1.00 47.87 109 TYR A CA 1
ATOM 784 C C . TYR A 1 109 ? 26.674 -43.429 224.404 1.00 44.02 109 TYR A C 1
ATOM 785 O O . TYR A 1 109 ? 26.726 -43.155 225.592 1.00 44.95 109 TYR A O 1
ATOM 794 N N . SER A 1 110 ? 25.693 -44.122 223.836 1.00 41.17 110 SER A N 1
ATOM 795 C CA . SER A 1 110 ? 24.730 -44.928 224.580 1.00 43.53 110 SER A CA 1
ATOM 796 C C . SER A 1 110 ? 25.182 -46.391 224.555 1.00 42.53 110 SER A C 1
ATOM 797 O O . SER A 1 110 ? 25.887 -46.812 223.636 1.00 43.11 110 SER A O 1
ATOM 800 N N . ILE A 1 111 ? 24.782 -47.158 225.562 1.00 39.71 111 ILE A N 1
ATOM 801 C CA . ILE A 1 111 ? 25.146 -48.562 225.640 1.00 40.41 111 ILE A CA 1
ATOM 802 C C . ILE A 1 111 ? 23.892 -49.360 225.976 1.00 39.96 111 ILE A C 1
ATOM 803 O O . ILE A 1 111 ? 23.364 -49.230 227.077 1.00 42.52 111 ILE A O 1
ATOM 808 N N . PRO A 1 112 ? 23.399 -50.180 225.021 1.00 41.92 112 PRO A N 1
ATOM 809 C CA . PRO A 1 112 ? 22.213 -50.984 225.338 1.00 43.32 112 PRO A CA 1
ATOM 810 C C . PRO A 1 112 ? 22.585 -52.040 226.352 1.00 44.09 112 PRO A C 1
ATOM 811 O O . PRO A 1 112 ? 23.785 -52.323 226.538 1.00 44.33 112 PRO A O 1
ATOM 815 N N . GLU A 1 113 ? 21.594 -52.597 227.031 1.00 43.32 113 GLU A N 1
ATOM 816 C CA . GLU A 1 113 ? 21.897 -53.592 228.051 1.00 46.52 113 GLU A CA 1
ATOM 817 C C . GLU A 1 113 ? 21.198 -54.930 227.854 1.00 44.77 113 GLU A C 1
ATOM 818 O O . GLU A 1 113 ? 21.208 -55.763 228.759 1.00 51.11 113 GLU A O 1
ATOM 824 N N . LYS A 1 114 ? 20.652 -55.176 226.660 1.00 43.58 114 LYS A N 1
ATOM 825 C CA . LYS A 1 114 ? 20.101 -56.493 226.358 1.00 45.40 114 LYS A CA 1
ATOM 826 C C . LYS A 1 114 ? 21.227 -57.536 226.293 1.00 42.80 114 LYS A C 1
ATOM 827 O O . LYS A 1 114 ? 22.394 -57.234 225.974 1.00 38.57 114 LYS A O 1
ATOM 833 N N . SER A 1 115 ? 20.853 -58.753 226.657 1.00 40.00 115 SER A N 1
ATOM 834 C CA . SER A 1 115 ? 21.810 -59.806 226.952 1.00 41.29 115 SER A CA 1
ATOM 835 C C . SER A 1 115 ? 22.614 -60.263 225.728 1.00 39.95 115 SER A C 1
ATOM 836 O O . SER A 1 115 ? 23.746 -60.708 225.885 1.00 39.55 115 SER A O 1
ATOM 839 N N . SER A 1 116 ? 22.061 -60.116 224.523 1.00 39.58 116 SER A N 1
ATOM 840 C CA . SER A 1 116 ? 22.847 -60.343 223.288 1.00 39.88 116 SER A CA 1
ATOM 841 C C . SER A 1 116 ? 23.907 -59.285 222.973 1.00 39.83 116 SER A C 1
ATOM 842 O O . SER A 1 116 ? 24.861 -59.590 222.257 1.00 38.62 116 SER A O 1
ATOM 845 N N . SER A 1 117 ? 23.753 -58.059 223.487 1.00 40.26 117 SER A N 1
ATOM 846 C CA . SER A 1 117 ? 24.744 -56.996 223.257 1.00 40.56 117 SER A CA 1
ATOM 847 C C . SER A 1 117 ? 25.702 -56.698 224.434 1.00 38.04 117 SER A C 1
ATOM 848 O O . SER A 1 117 ? 26.839 -56.294 224.214 1.00 34.52 117 SER A O 1
ATOM 851 N N . PHE A 1 118 ? 25.238 -56.906 225.666 1.00 39.63 118 PHE A N 1
ATOM 852 C CA . PHE A 1 118 ? 25.949 -56.529 226.903 1.00 35.64 118 PHE A CA 1
ATOM 853 C C . PHE A 1 118 ? 26.134 -57.871 227.625 1.00 34.98 118 PHE A C 1
ATOM 854 O O . PHE A 1 118 ? 25.172 -58.419 228.150 1.00 30.88 118 PHE A O 1
ATOM 862 N N . TYR A 1 119 ? 27.359 -58.412 227.590 1.00 31.54 119 TYR A N 1
ATOM 863 C CA . TYR A 1 119 ? 27.603 -59.793 227.987 1.00 32.65 119 TYR A CA 1
ATOM 864 C C . TYR A 1 119 ? 29.076 -60.019 228.352 1.00 33.03 119 TYR A C 1
ATOM 865 O O . TYR A 1 119 ? 29.965 -59.225 227.973 1.00 32.51 119 TYR A O 1
ATOM 874 N N . ILE A 1 120 ? 29.321 -61.098 229.086 1.00 31.86 120 ILE A N 1
ATOM 875 C CA . ILE A 1 120 ? 30.649 -61.408 229.585 1.00 35.61 120 ILE A CA 1
ATOM 876 C C . ILE A 1 120 ? 31.347 -62.280 228.545 1.00 35.94 120 ILE A C 1
ATOM 877 O O . ILE A 1 120 ? 30.827 -63.310 228.137 1.00 32.68 120 ILE A O 1
ATOM 882 N N . LYS A 1 121 ? 32.535 -61.863 228.139 1.00 38.76 121 LYS A N 1
ATOM 883 C CA . LYS A 1 121 ? 33.287 -62.587 227.126 1.00 44.12 121 LYS A CA 1
ATOM 884 C C . LYS A 1 121 ? 33.984 -63.740 227.802 1.00 42.27 121 LYS A C 1
ATOM 885 O O . LYS A 1 121 ? 33.897 -64.878 227.366 1.00 42.87 121 LYS A O 1
ATOM 891 N N . ASP A 1 122 ? 34.635 -63.433 228.908 1.00 42.18 122 ASP A N 1
ATOM 892 C CA . ASP A 1 122 ? 35.581 -64.337 229.518 1.00 43.05 122 ASP A CA 1
ATOM 893 C C . ASP A 1 122 ? 35.867 -63.874 230.963 1.00 43.53 122 ASP A C 1
ATOM 894 O O . ASP A 1 122 ? 35.494 -62.757 231.349 1.00 40.01 122 ASP A O 1
ATOM 899 N N . ASN A 1 123 ? 36.501 -64.739 231.757 1.00 41.18 123 ASN A N 1
ATOM 900 C CA . ASN A 1 123 ? 37.148 -64.337 233.009 1.00 39.07 123 ASN A CA 1
ATOM 901 C C . ASN A 1 123 ? 38.445 -65.139 233.202 1.00 39.75 123 ASN A C 1
ATOM 902 O O . ASN A 1 123 ? 38.718 -66.031 232.411 1.00 41.19 123 ASN A O 1
ATOM 907 N N . SER A 1 124 ? 39.260 -64.789 234.194 1.00 40.79 124 SER A N 1
ATOM 908 C CA . SER A 1 124 ? 40.548 -65.486 234.442 1.00 43.80 124 SER A CA 1
ATOM 909 C C . SER A 1 124 ? 40.461 -66.537 235.537 1.00 44.58 124 SER A C 1
ATOM 910 O O . SER A 1 124 ? 41.497 -67.042 235.989 1.00 43.51 124 SER A O 1
ATOM 913 N N . LEU A 1 125 ? 39.242 -66.866 235.960 1.00 44.89 125 LEU A N 1
ATOM 914 C CA . LEU A 1 125 ? 39.034 -67.820 237.033 1.00 51.69 125 LEU A CA 1
ATOM 915 C C . LEU A 1 125 ? 39.460 -69.209 236.523 1.00 56.98 125 LEU A C 1
ATOM 916 O O . LEU A 1 125 ? 39.157 -69.567 235.389 1.00 56.92 125 LEU A O 1
ATOM 921 N N . LYS A 1 126 ? 40.219 -69.950 237.331 1.00 63.05 126 LYS A N 1
ATOM 922 C CA . LYS A 1 126 ? 40.704 -71.284 236.947 1.00 67.82 126 LYS A CA 1
ATOM 923 C C . LYS A 1 126 ? 39.682 -72.304 237.403 1.00 64.14 126 LYS A C 1
ATOM 924 O O . LYS A 1 126 ? 39.450 -72.420 238.604 1.00 66.37 126 LYS A O 1
ATOM 930 N N . ILE A 1 127 ? 39.056 -73.018 236.466 1.00 60.90 127 ILE A N 1
ATOM 931 C CA . ILE A 1 127 ? 38.038 -74.038 236.812 1.00 68.31 127 ILE A CA 1
ATOM 932 C C . ILE A 1 127 ? 38.077 -75.327 235.961 1.00 73.32 127 ILE A C 1
ATOM 933 O O . ILE A 1 127 ? 38.417 -75.298 234.770 1.00 75.04 127 ILE A O 1
ATOM 938 N N . SER A 1 128 ? 37.700 -76.445 236.593 1.00 74.99 128 SER A N 1
ATOM 939 C CA . SER A 1 128 ? 37.444 -77.700 235.888 1.00 79.99 128 SER A CA 1
ATOM 940 C C . SER A 1 128 ? 36.016 -77.680 235.318 1.00 84.32 128 SER A C 1
ATOM 941 O O . SER A 1 128 ? 35.269 -76.715 235.510 1.00 80.16 128 SER A O 1
ATOM 944 N N . LYS A 1 129 ? 35.650 -78.759 234.629 1.00 87.95 129 LYS A N 1
ATOM 945 C CA . LYS A 1 129 ? 34.284 -78.952 234.114 1.00 91.50 129 LYS A CA 1
ATOM 946 C C . LYS A 1 129 ? 33.232 -79.061 235.243 1.00 92.05 129 LYS A C 1
ATOM 947 O O . LYS A 1 129 ? 32.057 -78.760 235.020 1.00 83.80 129 LYS A O 1
ATOM 953 N N . ASP A 1 130 ? 33.656 -79.515 236.430 1.00 90.67 130 ASP A N 1
ATOM 954 C CA . ASP A 1 130 ? 32.799 -79.562 237.623 1.00 88.18 130 ASP A CA 1
ATOM 955 C C . ASP A 1 130 ? 32.418 -78.160 238.106 1.00 83.03 130 ASP A C 1
ATOM 956 O O . ASP A 1 130 ? 31.256 -77.907 238.428 1.00 72.04 130 ASP A O 1
ATOM 961 N N . ASN A 1 131 ? 33.400 -77.256 238.138 1.00 80.17 131 ASN A N 1
ATOM 962 C CA . ASN A 1 131 ? 33.215 -75.901 238.686 1.00 74.47 131 ASN A CA 1
ATOM 963 C C . ASN A 1 131 ? 32.724 -74.822 237.695 1.00 66.25 131 ASN A C 1
ATOM 964 O O . ASN A 1 131 ? 32.897 -73.624 237.936 1.00 65.93 131 ASN A O 1
ATOM 969 N N . LEU A 1 132 ? 32.087 -75.230 236.601 1.00 58.48 132 LEU A N 1
ATOM 970 C CA . LEU A 1 132 ? 31.416 -74.272 235.735 1.00 55.74 132 LEU A CA 1
ATOM 971 C C . LEU A 1 132 ? 30.397 -73.434 236.504 1.00 50.39 132 LEU A C 1
ATOM 972 O O . LEU A 1 132 ? 30.178 -72.286 236.153 1.00 49.66 132 LEU A O 1
ATOM 977 N N . ILE A 1 133 ? 29.759 -74.021 237.515 1.00 46.62 133 ILE A N 1
ATOM 978 C CA . ILE A 1 133 ? 28.774 -73.307 238.332 1.00 47.19 133 ILE A CA 1
ATOM 979 C C . ILE A 1 133 ? 29.364 -72.045 238.994 1.00 46.71 133 ILE A C 1
ATOM 980 O O . ILE A 1 133 ? 28.683 -71.034 239.099 1.00 44.56 133 ILE A O 1
ATOM 985 N N . LEU A 1 134 ? 30.635 -72.112 239.403 1.00 48.41 134 LEU A N 1
ATOM 986 C CA . LEU A 1 134 ? 31.346 -70.974 239.978 1.00 44.07 134 LEU A CA 1
ATOM 987 C C . LEU A 1 134 ? 31.527 -69.898 238.928 1.00 44.07 134 LEU A C 1
ATOM 988 O O . LEU A 1 134 ? 31.164 -68.746 239.124 1.00 43.08 134 LEU A O 1
ATOM 993 N N . ASP A 1 135 ? 32.079 -70.304 237.800 1.00 43.26 135 ASP A N 1
ATOM 994 C CA . ASP A 1 135 ? 32.206 -69.443 236.640 1.00 41.21 135 ASP A CA 1
ATOM 995 C C . ASP A 1 135 ? 30.877 -68.770 236.277 1.00 37.85 135 ASP A C 1
ATOM 996 O O . ASP A 1 135 ? 30.842 -67.558 236.016 1.00 32.16 135 ASP A O 1
ATOM 1001 N N . LYS A 1 136 ? 29.796 -69.558 236.240 1.00 34.59 136 LYS A N 1
ATOM 1002 C CA . LYS A 1 136 ? 28.470 -69.035 235.849 1.00 34.27 136 LYS A CA 1
ATOM 1003 C C . LYS A 1 136 ? 27.999 -67.923 236.812 1.00 34.96 136 LYS A C 1
ATOM 1004 O O . LYS A 1 136 ? 27.620 -66.830 236.376 1.00 34.49 136 LYS A O 1
ATOM 1010 N N . TYR A 1 137 ? 28.053 -68.200 238.111 1.00 32.46 137 TYR A N 1
ATOM 1011 C CA . TYR A 1 137 ? 27.597 -67.235 239.097 1.00 32.45 137 TYR A CA 1
ATOM 1012 C C . TYR A 1 137 ? 28.497 -66.015 239.215 1.00 32.82 137 TYR A C 1
ATOM 1013 O O . TYR A 1 137 ? 27.977 -64.922 239.431 1.00 34.42 137 TYR A O 1
ATOM 1022 N N . LEU A 1 138 ? 29.816 -66.159 239.025 1.00 31.46 138 LEU A N 1
ATOM 1023 C CA . LEU A 1 138 ? 30.697 -64.995 238.967 1.00 32.11 138 LEU A CA 1
ATOM 1024 C C . LEU A 1 138 ? 30.244 -64.073 237.842 1.00 32.07 138 LEU A C 1
ATOM 1025 O O . LEU A 1 138 ? 30.030 -62.883 238.057 1.00 31.91 138 LEU A O 1
ATOM 1030 N N . ASN A 1 139 ? 30.059 -64.639 236.656 1.00 32.78 139 ASN A N 1
ATOM 1031 C CA . ASN A 1 139 ? 29.659 -63.862 235.484 1.00 31.07 139 ASN A CA 1
ATOM 1032 C C . ASN A 1 139 ? 28.291 -63.269 235.659 1.00 31.16 139 ASN A C 1
ATOM 1033 O O . ASN A 1 139 ? 28.116 -62.103 235.343 1.00 32.11 139 ASN A O 1
ATOM 1038 N N . LYS A 1 140 ? 27.343 -64.049 236.168 1.00 31.22 140 LYS A N 1
ATOM 1039 C CA . LYS A 1 140 ? 25.942 -63.599 236.286 1.00 34.04 140 LYS A CA 1
ATOM 1040 C C . LYS A 1 140 ? 25.802 -62.388 237.225 1.00 35.98 140 LYS A C 1
ATOM 1041 O O . LYS A 1 140 ? 25.146 -61.373 236.891 1.00 32.05 140 LYS A O 1
ATOM 1047 N N . LEU A 1 141 ? 26.423 -62.516 238.398 1.00 37.30 141 LEU A N 1
ATOM 1048 C CA . LEU A 1 141 ? 26.316 -61.499 239.437 1.00 38.19 141 LEU A CA 1
ATOM 1049 C C . LEU A 1 141 ? 27.099 -60.282 238.999 1.00 37.20 141 LEU A C 1
ATOM 1050 O O . LEU A 1 141 ? 26.652 -59.162 239.207 1.00 37.51 141 LEU A O 1
ATOM 1063 N N . LEU A 1 143 ? 27.654 -59.432 235.856 1.00 36.49 143 LEU A N 1
ATOM 1064 C CA . LEU A 1 143 ? 26.883 -58.787 234.796 1.00 36.47 143 LEU A CA 1
ATOM 1065 C C . LEU A 1 143 ? 25.730 -57.934 235.346 1.00 34.57 143 LEU A C 1
ATOM 1066 O O . LEU A 1 143 ? 25.470 -56.866 234.818 1.00 34.48 143 LEU A O 1
ATOM 1071 N N . SER A 1 144 ? 25.053 -58.410 236.383 1.00 33.93 144 SER A N 1
ATOM 1072 C CA . SER A 1 144 ? 24.013 -57.630 237.034 1.00 34.84 144 SER A CA 1
ATOM 1073 C C . SER A 1 144 ? 24.590 -56.327 237.598 1.00 34.79 144 SER A C 1
ATOM 1074 O O . SER A 1 144 ? 23.974 -55.275 237.513 1.00 35.05 144 SER A O 1
ATOM 1077 N N . TYR A 1 145 ? 25.792 -56.415 238.154 1.00 35.99 145 TYR A N 1
ATOM 1078 C CA . TYR A 1 145 ? 26.470 -55.272 238.708 1.00 33.77 145 TYR A CA 1
ATOM 1079 C C . TYR A 1 145 ? 26.762 -54.257 237.612 1.00 31.67 145 TYR A C 1
ATOM 1080 O O . TYR A 1 145 ? 26.486 -53.061 237.777 1.00 32.06 145 TYR A O 1
ATOM 1089 N N . PHE A 1 146 ? 27.296 -54.728 236.489 1.00 31.27 146 PHE A N 1
ATOM 1090 C CA . PHE A 1 146 ? 27.585 -53.848 235.352 1.00 30.51 146 PHE A CA 1
ATOM 1091 C C . PHE A 1 146 ? 26.325 -53.144 234.825 1.00 31.18 146 PHE A C 1
ATOM 1092 O O . PHE A 1 146 ? 26.375 -51.951 234.589 1.00 29.69 146 PHE A O 1
ATOM 1100 N N . LYS A 1 147 ? 25.204 -53.865 234.662 1.00 33.75 147 LYS A N 1
ATOM 1101 C CA . LYS A 1 147 ? 23.921 -53.242 234.282 1.00 35.11 147 LYS A CA 1
ATOM 1102 C C . LYS A 1 147 ? 23.550 -52.114 235.253 1.00 34.72 147 LYS A C 1
ATOM 1103 O O . LYS A 1 147 ? 23.154 -51.029 234.828 1.00 37.26 147 LYS A O 1
ATOM 1109 N N . ASN A 1 148 ? 23.674 -52.383 236.555 1.00 34.57 148 ASN A N 1
ATOM 1110 C CA . ASN A 1 148 ? 23.376 -51.396 237.594 1.00 34.99 148 ASN A CA 1
ATOM 1111 C C . ASN A 1 148 ? 24.266 -50.171 237.489 1.00 36.73 148 ASN A C 1
ATOM 1112 O O . ASN A 1 148 ? 23.816 -49.061 237.746 1.00 36.64 148 ASN A O 1
ATOM 1117 N N . ASN A 1 149 ? 25.531 -50.388 237.130 1.00 37.45 149 ASN A N 1
ATOM 1118 C CA . ASN A 1 149 ? 26.471 -49.305 236.832 1.00 37.18 149 ASN A CA 1
ATOM 1119 C C . ASN A 1 149 ? 26.555 -48.943 235.348 1.00 35.58 149 ASN A C 1
ATOM 1120 O O . ASN A 1 149 ? 27.605 -48.497 234.892 1.00 33.33 149 ASN A O 1
ATOM 1125 N N . ILE A 1 150 ? 25.463 -49.105 234.599 1.00 37.10 150 ILE A N 1
ATOM 1126 C CA . ILE A 1 150 ? 25.456 -48.769 233.153 1.00 39.93 150 ILE A CA 1
ATOM 1127 C C . ILE A 1 150 ? 25.832 -47.297 232.885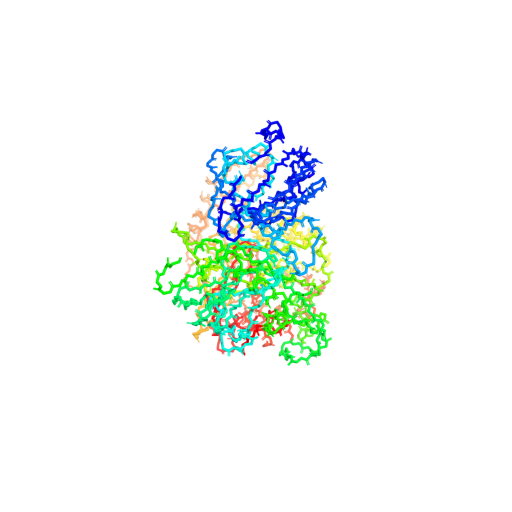 1.00 42.01 150 ILE A C 1
ATOM 1128 O O . ILE A 1 150 ? 26.665 -47.012 232.015 1.00 39.65 150 ILE A O 1
ATOM 1133 N N . LYS A 1 151 ? 25.279 -46.377 233.677 1.00 43.59 151 LYS A N 1
ATOM 1134 C CA . LYS A 1 151 ? 25.582 -44.945 233.507 1.00 43.01 151 LYS A CA 1
ATOM 1135 C C . LYS A 1 151 ? 27.067 -44.664 233.776 1.00 40.83 151 LYS A C 1
ATOM 1136 O O . LYS A 1 151 ? 27.682 -43.873 233.051 1.00 40.53 151 LYS A O 1
ATOM 1142 N N . ASN A 1 152 ? 27.647 -45.330 234.778 1.00 39.55 152 ASN A N 1
ATOM 1143 C CA . ASN A 1 152 ? 29.104 -45.236 235.022 1.00 40.85 152 ASN A CA 1
ATOM 1144 C C . ASN A 1 152 ? 29.942 -45.815 233.883 1.00 43.47 152 ASN A C 1
ATOM 1145 O O . ASN A 1 152 ? 31.066 -45.354 233.637 1.00 47.67 152 ASN A O 1
ATOM 1150 N N . ILE A 1 153 ? 29.433 -46.853 233.223 1.00 42.26 153 ILE A N 1
ATOM 1151 C CA . ILE A 1 153 ? 30.169 -47.456 232.115 1.00 41.96 153 ILE A CA 1
ATOM 1152 C C . ILE A 1 153 ? 30.070 -46.522 230.906 1.00 38.86 153 ILE A C 1
ATOM 1153 O O . ILE A 1 153 ? 31.088 -46.230 230.274 1.00 34.69 153 ILE A O 1
ATOM 1158 N N . GLU A 1 154 ? 28.872 -46.010 230.629 1.00 37.62 154 GLU A N 1
ATOM 1159 C CA . GLU A 1 154 ? 28.723 -44.961 229.619 1.00 41.32 154 GLU A CA 1
ATOM 1160 C C . GLU A 1 154 ? 29.730 -43.826 229.836 1.00 43.73 154 GLU A C 1
ATOM 1161 O O . GLU A 1 154 ? 30.349 -43.366 228.879 1.00 42.58 154 GLU A O 1
ATOM 1175 N N . PHE A 1 156 ? 32.586 -43.991 231.587 1.00 44.93 156 PHE A N 1
ATOM 1176 C CA . PHE A 1 156 ? 33.913 -44.563 231.270 1.00 45.84 156 PHE A CA 1
ATOM 1177 C C . PHE A 1 156 ? 34.293 -44.396 229.775 1.00 47.13 156 PHE A C 1
ATOM 1178 O O . PHE A 1 156 ? 35.426 -44.032 229.423 1.00 44.61 156 PHE A O 1
ATOM 1186 N N . ILE A 1 157 ? 33.314 -44.674 228.923 1.00 45.98 157 ILE A N 1
ATOM 1187 C CA . ILE A 1 157 ? 33.474 -44.695 227.481 1.00 46.95 157 ILE A CA 1
ATOM 1188 C C . ILE A 1 157 ? 33.560 -43.253 226.982 1.00 46.53 157 ILE A C 1
ATOM 1189 O O . ILE A 1 157 ? 34.527 -42.895 226.294 1.00 45.55 157 ILE A O 1
ATOM 1194 N N . ASN A 1 158 ? 32.583 -42.433 227.372 1.00 41.39 158 ASN A N 1
ATOM 1195 C CA . ASN A 1 158 ? 32.578 -40.993 227.062 1.00 40.75 158 ASN A CA 1
ATOM 1196 C C . ASN A 1 158 ? 33.885 -40.301 227.370 1.00 42.45 158 ASN A C 1
ATOM 1197 O O . ASN A 1 158 ? 34.297 -39.462 226.596 1.00 47.19 158 ASN A O 1
ATOM 1202 N N . LYS A 1 159 ? 34.558 -40.697 228.449 1.00 49.33 159 LYS A N 1
ATOM 1203 C CA . LYS A 1 159 ? 35.870 -40.137 228.836 1.00 53.28 159 LYS A CA 1
ATOM 1204 C C . LYS A 1 159 ? 37.070 -40.901 228.270 1.00 52.26 159 LYS A C 1
ATOM 1205 O O . LYS A 1 159 ? 38.206 -40.571 228.601 1.00 50.87 159 LYS A O 1
ATOM 1211 N N . SER A 1 160 ? 36.857 -41.908 227.429 1.00 55.04 160 SER A N 1
ATOM 1212 C CA . SER A 1 160 ? 37.968 -42.784 227.021 1.00 57.35 160 SER A CA 1
ATOM 1213 C C . SER A 1 160 ? 38.752 -42.307 225.788 1.00 57.01 160 SER A C 1
ATOM 1214 O O . SER A 1 160 ? 39.736 -42.944 225.422 1.00 61.32 160 SER A O 1
ATOM 1217 N N . ARG A 1 161 ? 38.356 -41.197 225.167 1.00 56.84 161 ARG A N 1
ATOM 1218 C CA . ARG A 1 161 ? 39.100 -40.652 224.014 1.00 63.23 161 ARG A CA 1
ATOM 1219 C C . ARG A 1 161 ? 39.268 -41.731 222.943 1.00 62.31 161 ARG A C 1
ATOM 1220 O O . ARG A 1 161 ? 40.386 -42.198 222.634 1.00 63.24 161 ARG A O 1
ATOM 1228 N N . ILE A 1 162 ? 38.116 -42.121 222.405 1.00 56.84 162 ILE A N 1
ATOM 1229 C CA . ILE A 1 162 ? 38.027 -43.213 221.451 1.00 57.38 162 ILE A CA 1
ATOM 1230 C C . ILE A 1 162 ? 38.397 -42.703 220.051 1.00 49.87 162 ILE A C 1
ATOM 1231 O O . ILE A 1 162 ? 37.835 -41.732 219.571 1.00 46.01 162 ILE A O 1
ATOM 1236 N N . GLN A 1 163 ? 39.352 -43.377 219.422 1.00 48.50 163 GLN A N 1
ATOM 1237 C CA . GLN A 1 163 ? 39.879 -42.977 218.118 1.00 51.19 163 GLN A CA 1
ATOM 1238 C C . GLN A 1 163 ? 38.998 -43.551 217.006 1.00 51.09 163 GLN A C 1
ATOM 1239 O O . GLN A 1 163 ? 38.844 -44.764 216.914 1.00 52.03 163 GLN A O 1
ATOM 1245 N N . THR A 1 164 ? 38.421 -42.674 216.180 1.00 53.85 164 THR A N 1
ATOM 1246 C CA . THR A 1 164 ? 37.506 -43.077 215.108 1.00 56.55 164 THR A CA 1
ATOM 1247 C C . THR A 1 164 ? 37.759 -42.346 213.785 1.00 57.43 164 THR A C 1
ATOM 1248 O O . THR A 1 164 ? 37.600 -41.132 213.715 1.00 62.19 164 THR A O 1
ATOM 1252 N N . LYS A 1 165 ? 38.130 -43.103 212.751 1.00 57.07 165 LYS A N 1
ATOM 1253 C CA . LYS A 1 165 ? 38.289 -42.605 211.368 1.00 57.84 165 LYS A CA 1
ATOM 1254 C C . LYS A 1 165 ? 36.944 -42.747 210.646 1.00 53.54 165 LYS A C 1
ATOM 1255 O O . LYS A 1 165 ? 36.341 -43.817 210.642 1.00 52.76 165 LYS A O 1
ATOM 1261 N N . VAL A 1 166 ? 36.458 -41.655 210.068 1.00 52.51 166 VAL A N 1
ATOM 1262 C CA . VAL A 1 166 ? 35.249 -41.694 209.252 1.00 51.27 166 VAL A CA 1
ATOM 1263 C C . VAL A 1 166 ? 35.638 -42.138 207.844 1.00 50.97 166 VAL A C 1
ATOM 1264 O O . VAL A 1 166 ? 36.440 -41.473 207.178 1.00 55.43 166 VAL A O 1
ATOM 1268 N N . VAL A 1 167 ? 35.068 -43.263 207.409 1.00 48.97 167 VAL A N 1
ATOM 1269 C CA . VAL A 1 167 ? 35.266 -43.805 206.066 1.00 46.73 167 VAL A CA 1
ATOM 1270 C C . VAL A 1 167 ? 34.068 -43.429 205.187 1.00 44.38 167 VAL A C 1
ATOM 1271 O O . VAL A 1 167 ? 32.990 -44.036 205.266 1.00 42.77 167 VAL A O 1
ATOM 1275 N N . GLY A 1 168 ? 34.282 -42.417 204.347 1.00 44.66 168 GLY A N 1
ATOM 1276 C CA . GLY A 1 168 ? 33.224 -41.800 203.546 1.00 43.67 168 GLY A CA 1
ATOM 1277 C C . GLY A 1 168 ? 32.733 -42.666 202.407 1.00 41.92 168 GLY A C 1
ATOM 1278 O O . GLY A 1 168 ? 31.541 -42.772 202.169 1.00 44.50 168 GLY A O 1
ATOM 1279 N N . ASP A 1 169 ? 33.644 -43.297 201.701 1.00 41.02 169 ASP A N 1
ATOM 1280 C CA . ASP A 1 169 ? 33.253 -44.191 200.617 1.00 42.63 169 ASP A CA 1
ATOM 1281 C C . ASP A 1 169 ? 33.581 -45.634 200.976 1.00 38.25 169 ASP A C 1
ATOM 1282 O O . ASP A 1 169 ? 34.352 -45.882 201.902 1.00 37.54 169 ASP A O 1
ATOM 1287 N N . LEU A 1 170 ? 33.054 -46.585 200.213 1.00 37.47 170 LEU A N 1
ATOM 1288 C CA . LEU A 1 170 ? 33.268 -47.997 200.542 1.00 37.32 170 LEU A CA 1
ATOM 1289 C C . LEU A 1 170 ? 34.770 -48.292 200.592 1.00 36.22 170 LEU A C 1
ATOM 1290 O O . LEU A 1 170 ? 35.562 -47.659 199.885 1.00 33.51 170 LEU A O 1
ATOM 1295 N N . SER A 1 171 ? 35.138 -49.203 201.484 1.00 35.50 171 SER A N 1
ATOM 1296 C CA . SER A 1 171 ? 36.540 -49.551 201.741 1.00 37.23 171 SER A CA 1
ATOM 1297 C C . SER A 1 171 ? 36.706 -51.068 201.999 1.00 38.03 171 SER A C 1
ATOM 1298 O O . SER A 1 171 ? 35.800 -51.723 202.541 1.00 35.40 171 SER A O 1
ATOM 1301 N N . LEU A 1 172 ? 37.845 -51.622 201.566 1.00 38.90 172 LEU A N 1
ATOM 1302 C CA . LEU A 1 172 ? 38.252 -52.979 201.946 1.00 36.66 172 LEU A CA 1
ATOM 1303 C C . LEU A 1 172 ? 39.155 -52.987 203.189 1.00 36.73 172 LEU A C 1
ATOM 1304 O O . LEU A 1 172 ? 39.620 -54.050 203.585 1.00 40.15 172 LEU A O 1
ATOM 1309 N N . LEU A 1 173 ? 39.447 -51.820 203.759 1.00 33.99 173 LEU A N 1
ATOM 1310 C CA . LEU A 1 173 ? 40.075 -51.698 205.093 1.00 34.28 173 LEU A CA 1
ATOM 1311 C C . LEU A 1 173 ? 41.470 -52.318 205.186 1.00 33.94 173 LEU A C 1
ATOM 1312 O O . LEU A 1 173 ? 41.824 -52.911 206.204 1.00 34.17 173 LEU A O 1
ATOM 1317 N N . GLY A 1 174 ? 42.229 -52.180 204.101 1.00 31.61 174 GLY A N 1
ATOM 1318 C CA . GLY A 1 174 ? 43.597 -52.670 204.016 1.00 34.14 174 GLY A CA 1
ATOM 1319 C C . GLY A 1 174 ? 43.759 -53.835 203.068 1.00 35.85 174 GLY A C 1
ATOM 1320 O O . GLY A 1 174 ? 44.865 -54.098 202.631 1.00 38.65 174 GLY A O 1
ATOM 1321 N N . TRP A 1 175 ? 42.667 -54.538 202.756 1.00 35.82 175 TRP A N 1
ATOM 1322 C CA . TRP A 1 175 ? 42.710 -55.724 201.888 1.00 34.58 175 TRP A CA 1
ATOM 1323 C C . TRP A 1 175 ? 42.655 -55.328 200.402 1.00 34.33 175 TRP A C 1
ATOM 1324 O O . TRP A 1 175 ? 42.123 -54.274 200.062 1.00 34.04 175 TRP A O 1
ATOM 1335 N N . ASN A 1 176 ? 43.252 -56.158 199.542 1.00 34.48 176 ASN A N 1
ATOM 1336 C CA . ASN A 1 176 ? 43.268 -55.943 198.077 1.00 31.24 176 ASN A CA 1
ATOM 1337 C C . ASN A 1 176 ? 41.950 -56.421 197.422 1.00 31.33 176 ASN A C 1
ATOM 1338 O O . ASN A 1 176 ? 41.407 -55.759 196.528 1.00 29.88 176 ASN A O 1
ATOM 1343 N N . THR A 1 177 ? 41.490 -57.611 197.825 1.00 32.03 177 THR A N 1
ATOM 1344 C CA . THR A 1 177 ? 40.226 -58.167 197.360 1.00 30.63 177 THR A CA 1
ATOM 1345 C C . THR A 1 177 ? 39.398 -58.678 198.515 1.00 32.16 177 THR A C 1
ATOM 1346 O O . THR A 1 177 ? 39.900 -58.922 199.638 1.00 30.16 177 THR A O 1
ATOM 1350 N N . GLU A 1 178 ? 38.117 -58.867 198.212 1.00 32.94 178 GLU A N 1
ATOM 1351 C CA . GLU A 1 178 ? 37.172 -59.374 199.174 1.00 35.98 178 GLU A CA 1
ATOM 1352 C C . GLU A 1 178 ? 36.053 -60.060 198.437 1.00 36.06 178 GLU A C 1
ATOM 1353 O O . GLU A 1 178 ? 35.542 -59.508 197.467 1.00 34.41 178 GLU A O 1
ATOM 1359 N N . ASN A 1 179 ? 35.706 -61.268 198.895 1.00 36.41 179 ASN A N 1
ATOM 1360 C CA . ASN A 1 179 ? 34.598 -62.058 198.361 1.00 35.97 179 ASN A CA 1
ATOM 1361 C C . ASN A 1 179 ? 33.556 -62.150 199.472 1.00 37.35 179 ASN A C 1
ATOM 1362 O O . ASN A 1 179 ? 33.889 -62.519 200.596 1.00 38.94 179 ASN A O 1
ATOM 1367 N N . SER A 1 180 ? 32.307 -61.801 199.156 1.00 34.48 180 SER A N 1
ATOM 1368 C CA . SER A 1 180 ? 31.263 -61.575 200.148 1.00 34.99 180 SER A CA 1
ATOM 1369 C C . SER A 1 180 ? 29.914 -62.237 199.813 1.00 32.72 180 SER A C 1
ATOM 1370 O O . SER A 1 180 ? 29.532 -62.331 198.645 1.00 29.86 180 SER A O 1
ATOM 1373 N N . VAL A 1 181 ? 29.213 -62.705 200.847 1.00 32.61 181 VAL A N 1
ATOM 1374 C CA . VAL A 1 181 ? 27.812 -63.182 200.718 1.00 32.03 181 VAL A CA 1
ATOM 1375 C C . VAL A 1 181 ? 27.049 -62.720 201.927 1.00 31.95 181 VAL A C 1
ATOM 1376 O O . VAL A 1 181 ? 27.665 -62.489 202.990 1.00 30.96 181 VAL A O 1
ATOM 1380 N N . SER A 1 182 ? 25.720 -62.632 201.771 1.00 28.12 182 SER A N 1
ATOM 1381 C CA . SER A 1 182 ? 24.853 -62.255 202.856 1.00 29.88 182 SER A CA 1
ATOM 1382 C C . SER A 1 182 ? 24.741 -63.413 203.855 1.00 30.65 182 SER A C 1
ATOM 1383 O O . SER A 1 182 ? 24.936 -64.575 203.512 1.00 33.59 182 SER A O 1
ATOM 1386 N N . PHE A 1 183 ? 24.431 -63.074 205.097 1.00 31.98 183 PHE A N 1
ATOM 1387 C CA . PHE A 1 183 ? 24.132 -64.076 206.137 1.00 33.24 183 PHE A CA 1
ATOM 1388 C C . PHE A 1 183 ? 23.029 -65.041 205.713 1.00 32.26 183 PHE A C 1
ATOM 1389 O O . PHE A 1 183 ? 23.156 -66.252 205.923 1.00 29.44 183 PHE A O 1
ATOM 1397 N N . ARG A 1 184 ? 21.956 -64.507 205.118 1.00 34.30 184 ARG A N 1
ATOM 1398 C CA . ARG A 1 184 ? 20.871 -65.352 204.604 1.00 35.94 184 ARG A CA 1
ATOM 1399 C C . ARG A 1 184 ? 21.383 -66.395 203.621 1.00 37.57 184 ARG A C 1
ATOM 1400 O O . ARG A 1 184 ? 20.941 -67.539 203.645 1.00 40.66 184 ARG A O 1
ATOM 1408 N N . THR A 1 185 ? 22.312 -66.004 202.762 1.00 40.26 185 THR A N 1
ATOM 1409 C CA . THR A 1 185 ? 22.885 -66.940 201.789 1.00 39.71 185 THR A CA 1
ATOM 1410 C C . THR A 1 185 ? 23.688 -68.032 202.477 1.00 39.06 185 THR A C 1
ATOM 1411 O O . THR A 1 185 ? 23.590 -69.203 202.103 1.00 38.45 185 THR A O 1
ATOM 1423 N N . ASN A 1 187 ? 23.355 -69.017 205.485 1.00 38.67 187 ASN A N 1
ATOM 1424 C CA . ASN A 1 187 ? 22.374 -69.865 206.191 1.00 40.93 187 ASN A CA 1
ATOM 1425 C C . ASN A 1 187 ? 21.713 -70.878 205.278 1.00 41.80 187 ASN A C 1
ATOM 1426 O O . ASN A 1 187 ? 21.402 -71.980 205.725 1.00 43.76 187 ASN A O 1
ATOM 1431 N N . GLU A 1 188 ? 21.481 -70.507 204.016 1.00 41.85 188 GLU A N 1
ATOM 1432 C CA . GLU A 1 188 ? 21.011 -71.475 203.005 1.00 40.91 188 GLU A CA 1
ATOM 1433 C C . GLU A 1 188 ? 22.073 -72.552 202.741 1.00 38.41 188 GLU A C 1
ATOM 1434 O O . GLU A 1 188 ? 21.745 -73.729 202.692 1.00 39.84 188 GLU A O 1
ATOM 1440 N N . PHE A 1 189 ? 23.349 -72.178 202.634 1.00 38.92 189 PHE A N 1
ATOM 1441 C CA . PHE A 1 189 ? 24.422 -73.191 202.515 1.00 38.75 189 PHE A CA 1
ATOM 1442 C C . PHE A 1 189 ? 24.470 -74.137 203.714 1.00 40.11 189 PHE A C 1
ATOM 1443 O O . PHE A 1 189 ? 24.596 -75.348 203.550 1.00 42.25 189 PHE A O 1
ATOM 1451 N N . ILE A 1 190 ? 24.401 -73.582 204.924 1.00 42.10 190 ILE A N 1
ATOM 1452 C CA . ILE A 1 190 ? 24.534 -74.381 206.146 1.00 39.97 190 ILE A CA 1
ATOM 1453 C C . ILE A 1 190 ? 23.428 -75.431 206.195 1.00 40.39 190 ILE A C 1
ATOM 1454 O O . ILE A 1 190 ? 23.668 -76.581 206.571 1.00 40.57 190 ILE A O 1
ATOM 1459 N N . LYS A 1 191 ? 22.227 -75.007 205.820 1.00 41.21 191 LYS A N 1
ATOM 1460 C CA . LYS A 1 191 ? 21.024 -75.823 205.906 1.00 44.04 191 LYS A CA 1
ATOM 1461 C C . LYS A 1 191 ? 21.070 -76.957 204.894 1.00 46.31 191 LYS A C 1
ATOM 1462 O O . LYS A 1 191 ? 20.923 -78.112 205.263 1.00 47.63 191 LYS A O 1
ATOM 1468 N N . LYS A 1 192 ? 21.316 -76.625 203.628 1.00 48.69 192 LYS A N 1
ATOM 1469 C CA . LYS A 1 192 ? 21.477 -77.639 202.581 1.00 53.06 192 LYS A CA 1
ATOM 1470 C C . LYS A 1 192 ? 22.595 -78.632 202.897 1.00 52.54 192 LYS A C 1
ATOM 1471 O O . LYS A 1 192 ? 22.365 -79.836 202.832 1.00 57.32 192 LYS A O 1
ATOM 1477 N N . ASP A 1 193 ? 23.792 -78.142 203.232 1.00 51.07 193 ASP A N 1
ATOM 1478 C CA . ASP A 1 193 ? 24.933 -79.029 203.542 1.00 52.45 193 ASP A CA 1
ATOM 1479 C C . ASP A 1 193 ? 24.682 -79.917 204.737 1.00 50.89 193 ASP A C 1
ATOM 1480 O O . ASP A 1 193 ? 25.237 -81.010 204.827 1.00 50.20 193 ASP A O 1
ATOM 1485 N N . ASN A 1 194 ? 23.873 -79.420 205.666 1.00 51.19 194 ASN A N 1
ATOM 1486 C CA . ASN A 1 194 ? 23.349 -80.229 206.754 1.00 51.13 194 ASN A CA 1
ATOM 1487 C C . ASN A 1 194 ? 24.487 -80.865 207.565 1.00 47.00 194 ASN A C 1
ATOM 1488 O O . ASN A 1 194 ? 24.412 -82.042 207.896 1.00 49.29 194 ASN A O 1
ATOM 1493 N N . LEU A 1 195 ? 25.532 -80.083 207.867 1.00 41.90 195 LEU A N 1
ATOM 1494 C CA . LEU A 1 195 ? 26.754 -80.571 208.551 1.00 42.51 195 LEU A CA 1
ATOM 1495 C C . LEU A 1 195 ? 26.883 -80.126 210.031 1.00 42.40 195 LEU A C 1
ATOM 1496 O O . LEU A 1 195 ? 27.987 -80.108 210.600 1.00 41.02 195 LEU A O 1
ATOM 1501 N N . TYR A 1 196 ? 25.754 -79.813 210.655 1.00 43.49 196 TYR A N 1
ATOM 1502 C CA . TYR A 1 196 ? 25.719 -79.329 212.050 1.00 47.36 196 TYR A CA 1
ATOM 1503 C C . TYR A 1 196 ? 25.174 -80.457 212.929 1.00 47.83 196 TYR A C 1
ATOM 1504 O O . TYR A 1 196 ? 24.383 -81.261 212.446 1.00 45.49 196 TYR A O 1
ATOM 1513 N N . PRO A 1 197 ? 25.597 -80.528 214.209 1.00 50.52 197 PRO A N 1
ATOM 1514 C CA . PRO A 1 197 ? 25.017 -81.537 215.078 1.00 51.65 197 PRO A CA 1
ATOM 1515 C C . PRO A 1 197 ? 23.532 -81.309 215.311 1.00 54.40 197 PRO A C 1
ATOM 1516 O O . PRO A 1 197 ? 23.115 -80.231 215.719 1.00 57.90 197 PRO A O 1
ATOM 1520 N N . LYS A 1 198 ? 22.760 -82.345 215.020 1.00 56.07 198 LYS A N 1
ATOM 1521 C CA . LYS A 1 198 ? 21.310 -82.312 215.022 1.00 56.36 198 LYS A CA 1
ATOM 1522 C C . LYS A 1 198 ? 20.820 -82.654 216.440 1.00 54.36 198 LYS A C 1
ATOM 1523 O O . LYS A 1 198 ? 20.045 -81.907 217.042 1.00 51.57 198 LYS A O 1
ATOM 1529 N N . ASP A 1 199 ? 21.329 -83.759 216.981 1.00 50.98 199 ASP A N 1
ATOM 1530 C CA . ASP A 1 199 ? 20.919 -84.280 218.282 1.00 49.19 199 ASP A CA 1
ATOM 1531 C C . ASP A 1 199 ? 21.969 -84.073 219.341 1.00 48.32 199 ASP A C 1
ATOM 1532 O O . ASP A 1 199 ? 23.186 -84.040 219.047 1.00 47.93 199 ASP A O 1
ATOM 1537 N N . PHE A 1 200 ? 21.502 -83.950 220.583 1.00 43.25 200 PHE A N 1
ATOM 1538 C CA . PHE A 1 200 ? 22.409 -83.718 221.693 1.00 43.12 200 PHE A CA 1
ATOM 1539 C C . PHE A 1 200 ? 21.923 -84.376 222.969 1.00 41.94 200 PHE A C 1
ATOM 1540 O O . PHE A 1 200 ? 20.711 -84.434 223.238 1.00 38.82 200 PHE A O 1
ATOM 1548 N N . LYS A 1 201 ? 22.883 -84.871 223.748 1.00 43.22 201 LYS A N 1
ATOM 1549 C CA . LYS A 1 201 ? 22.658 -85.178 225.152 1.00 44.51 201 LYS A CA 1
ATOM 1550 C C . LYS A 1 201 ? 23.610 -84.320 225.988 1.00 41.74 201 LYS A C 1
ATOM 1551 O O . LYS A 1 201 ? 24.768 -84.657 226.168 1.00 41.92 201 LYS A O 1
ATOM 1557 N N . ALA A 1 202 ? 23.092 -83.203 226.493 1.00 41.63 202 ALA A N 1
ATOM 1558 C CA . ALA A 1 202 ? 23.878 -82.202 227.207 1.00 40.02 202 ALA A CA 1
ATOM 1559 C C . ALA A 1 202 ? 23.803 -82.399 228.730 1.00 39.84 202 ALA A C 1
ATOM 1560 O O . ALA A 1 202 ? 22.709 -82.404 229.318 1.00 35.98 202 ALA A O 1
ATOM 1562 N N . VAL A 1 203 ? 24.977 -82.519 229.358 1.00 37.11 203 VAL A N 1
ATOM 1563 C CA . VAL A 1 203 ? 25.090 -82.911 230.745 1.00 35.94 203 VAL A CA 1
ATOM 1564 C C . VAL A 1 203 ? 26.012 -81.989 231.496 1.00 34.76 203 VAL A C 1
ATOM 1565 O O . VAL A 1 203 ? 27.096 -81.672 231.011 1.00 32.61 203 VAL A O 1
ATOM 1569 N N . TYR A 1 204 ? 25.541 -81.547 232.667 1.00 32.86 204 TYR A N 1
ATOM 1570 C CA . TYR A 1 204 ? 26.368 -80.897 233.664 1.00 34.20 204 TYR A CA 1
ATOM 1571 C C . TYR A 1 204 ? 26.054 -81.555 235.020 1.00 35.68 204 TYR A C 1
ATOM 1572 O O . TYR A 1 204 ? 24.877 -81.708 235.396 1.00 31.98 204 TYR A O 1
ATOM 1581 N N . SER A 1 205 ? 27.119 -81.955 235.717 1.00 38.08 205 SER A N 1
ATOM 1582 C CA . SER A 1 205 ? 27.049 -82.548 237.046 1.00 44.00 205 SER A CA 1
ATOM 1583 C C . SER A 1 205 ? 27.876 -81.739 238.006 1.00 45.22 205 SER A C 1
ATOM 1584 O O . SER A 1 205 ? 29.006 -81.399 237.674 1.00 51.11 205 SER A O 1
ATOM 1587 N N . TYR A 1 206 ? 27.328 -81.480 239.195 1.00 47.32 206 TYR A N 1
ATOM 1588 C CA . TYR A 1 206 ? 28.031 -80.790 240.297 1.00 52.77 206 TYR A CA 1
ATOM 1589 C C . TYR A 1 206 ? 27.521 -81.319 241.637 1.00 54.27 206 TYR A C 1
ATOM 1590 O O . TYR A 1 206 ? 26.299 -81.417 241.826 1.00 49.38 206 TYR A O 1
ATOM 1599 N N . ARG A 1 207 ? 28.444 -81.623 242.560 1.00 57.14 207 ARG A N 1
ATOM 1600 C CA . ARG A 1 207 ? 28.101 -82.169 243.887 1.00 64.26 207 ARG A CA 1
ATOM 1601 C C . ARG A 1 207 ? 27.059 -83.285 243.769 1.00 61.72 207 ARG A C 1
ATOM 1602 O O . ARG A 1 207 ? 26.024 -83.242 244.441 1.00 61.75 207 ARG A O 1
ATOM 1610 N N . LYS A 1 208 ? 27.301 -84.227 242.858 1.00 61.05 208 LYS A N 1
ATOM 1611 C CA . LYS A 1 208 ? 26.337 -85.288 242.509 1.00 65.75 208 LYS A CA 1
ATOM 1612 C C . LYS A 1 208 ? 24.885 -84.870 242.085 1.00 63.82 208 LYS A C 1
ATOM 1613 O O . LYS A 1 208 ? 24.026 -85.741 241.959 1.00 64.95 208 LYS A O 1
ATOM 1627 N N . THR A 1 210 ? 22.745 -83.688 238.861 1.00 41.19 210 THR A N 1
ATOM 1628 C CA . THR A 1 210 ? 22.922 -83.807 237.412 1.00 41.76 210 THR A CA 1
ATOM 1629 C C . THR A 1 210 ? 21.816 -83.043 236.688 1.00 37.90 210 THR A C 1
ATOM 1630 O O . THR A 1 210 ? 20.645 -83.120 237.050 1.00 38.84 210 THR A O 1
ATOM 1634 N N . PHE A 1 211 ? 22.222 -82.312 235.655 1.00 33.24 211 PHE A N 1
ATOM 1635 C CA . PHE A 1 211 ? 21.343 -81.485 234.871 1.00 33.16 211 PHE A CA 1
ATOM 1636 C C . PHE A 1 211 ? 21.566 -81.874 233.423 1.00 34.35 211 PHE A C 1
ATOM 1637 O O . PHE A 1 211 ? 22.709 -81.849 232.939 1.00 35.43 211 PHE A O 1
ATOM 1645 N N . THR A 1 212 ? 20.484 -82.245 232.746 1.00 32.40 212 THR A N 1
ATOM 1646 C CA . THR A 1 212 ? 20.567 -82.891 231.434 1.00 35.21 212 THR A CA 1
ATOM 1647 C C . THR A 1 212 ? 19.586 -82.244 230.485 1.00 35.01 212 THR A C 1
ATOM 1648 O O . THR A 1 212 ? 18.477 -81.913 230.886 1.00 38.65 212 THR A O 1
ATOM 1652 N N . ALA A 1 213 ? 20.006 -82.061 229.239 1.00 35.21 213 ALA A N 1
ATOM 1653 C CA . ALA A 1 213 ? 19.136 -81.621 228.172 1.00 34.88 213 ALA A CA 1
ATOM 1654 C C . ALA A 1 213 ? 19.255 -82.630 227.053 1.00 34.69 213 ALA A C 1
ATOM 1655 O O . ALA A 1 213 ? 20.367 -82.957 226.616 1.00 35.52 213 ALA A O 1
ATOM 1657 N N . THR A 1 214 ? 18.117 -83.131 226.592 1.00 33.68 214 THR A N 1
ATOM 1658 C CA . THR A 1 214 ? 18.106 -84.126 225.549 1.00 37.25 214 THR A CA 1
ATOM 1659 C C . THR A 1 214 ? 17.107 -83.700 224.497 1.00 38.51 214 THR A C 1
ATOM 1660 O O . THR A 1 214 ? 15.941 -83.498 224.800 1.00 36.59 214 THR A O 1
ATOM 1664 N N . GLY A 1 215 ? 17.574 -83.577 223.259 1.00 39.96 215 GLY A N 1
ATOM 1665 C CA . GLY A 1 215 ? 16.692 -83.179 222.181 1.00 42.00 215 GLY A CA 1
ATOM 1666 C C . GLY A 1 215 ? 17.393 -82.997 220.864 1.00 40.97 215 GLY A C 1
ATOM 1667 O O . GLY A 1 215 ? 18.437 -83.586 220.614 1.00 41.13 215 GLY A O 1
ATOM 1668 N N . THR A 1 216 ? 16.805 -82.154 220.027 1.00 48.14 216 THR A N 1
ATOM 1669 C CA . THR A 1 216 ? 17.258 -81.958 218.650 1.00 47.38 216 THR A CA 1
ATOM 1670 C C . THR A 1 216 ? 17.278 -80.477 218.289 1.00 44.34 216 THR A C 1
ATOM 1671 O O . THR A 1 216 ? 16.367 -79.736 218.644 1.00 46.35 216 THR A O 1
ATOM 1675 N N . PHE A 1 217 ? 18.315 -80.060 217.577 1.00 44.10 217 PHE A N 1
ATOM 1676 C CA . PHE A 1 217 ? 18.404 -78.700 217.018 1.00 44.55 217 PHE A CA 1
ATOM 1677 C C . PHE A 1 217 ? 17.719 -78.594 215.655 1.00 44.93 217 PHE A C 1
ATOM 1678 O O . PHE A 1 217 ? 17.678 -79.563 214.902 1.00 45.86 217 PHE A O 1
ATOM 1686 N N . ASP A 1 218 ? 17.216 -77.410 215.318 1.00 46.02 218 ASP A N 1
ATOM 1687 C CA . ASP A 1 218 ? 16.935 -77.060 213.905 1.00 44.22 218 ASP A CA 1
ATOM 1688 C C . ASP A 1 218 ? 18.197 -76.491 213.268 1.00 40.82 218 ASP A C 1
ATOM 1689 O O . ASP A 1 218 ? 19.260 -76.450 213.897 1.00 38.32 218 ASP A O 1
ATOM 1694 N N . SER A 1 219 ? 18.124 -76.104 212.006 1.00 42.05 219 SER A N 1
ATOM 1695 C CA . SER A 1 219 ? 19.336 -75.669 211.313 1.00 42.23 219 SER A CA 1
ATOM 1696 C C . SER A 1 219 ? 19.944 -74.448 211.965 1.00 38.93 219 SER A C 1
ATOM 1697 O O . SER A 1 219 ? 19.233 -73.484 212.255 1.00 36.64 219 SER A O 1
ATOM 1700 N N . TRP A 1 220 ? 21.249 -74.516 212.208 1.00 36.31 220 TRP A N 1
ATOM 1701 C CA . TRP A 1 220 ? 21.993 -73.422 212.839 1.00 37.61 220 TRP A CA 1
ATOM 1702 C C . TRP A 1 220 ? 22.055 -72.235 211.885 1.00 37.23 220 TRP A C 1
ATOM 1703 O O . TRP A 1 220 ? 22.280 -72.417 210.695 1.00 37.87 220 TRP A O 1
ATOM 1714 N N . GLU A 1 221 ? 21.842 -71.031 212.415 1.00 39.02 221 GLU A N 1
ATOM 1715 C CA . GLU A 1 221 ? 21.730 -69.806 211.611 1.00 40.90 221 GLU A CA 1
ATOM 1716 C C . GLU A 1 221 ? 22.751 -68.802 212.094 1.00 40.04 221 GLU A C 1
ATOM 1717 O O . GLU A 1 221 ? 22.715 -68.405 213.265 1.00 39.98 221 GLU A O 1
ATOM 1731 N N . THR A 1 223 ? 23.948 -65.332 212.720 1.00 37.91 223 THR A N 1
ATOM 1732 C CA . THR A 1 223 ? 23.148 -64.149 213.058 1.00 37.99 223 THR A CA 1
ATOM 1733 C C . THR A 1 223 ? 24.046 -62.982 213.488 1.00 36.68 223 THR A C 1
ATOM 1734 O O . THR A 1 223 ? 25.277 -63.097 213.484 1.00 38.94 223 THR A O 1
ATOM 1738 N N . THR A 1 224 ? 23.405 -61.868 213.830 1.00 37.69 224 THR A N 1
ATOM 1739 C CA . THR A 1 224 ? 24.045 -60.577 214.089 1.00 36.43 224 THR A CA 1
ATOM 1740 C C . THR A 1 224 ? 24.332 -60.380 215.571 1.00 36.62 224 THR A C 1
ATOM 1741 O O . THR A 1 224 ? 23.894 -61.162 216.401 1.00 38.48 224 THR A O 1
ATOM 1745 N N . GLY A 1 225 ? 25.083 -59.329 215.880 1.00 38.21 225 GLY A N 1
ATOM 1746 C CA . GLY A 1 225 ? 25.414 -58.933 217.237 1.00 36.09 225 GLY A CA 1
ATOM 1747 C C . GLY A 1 225 ? 26.900 -58.959 217.535 1.00 37.94 225 GLY A C 1
ATOM 1748 O O . GLY A 1 225 ? 27.333 -58.421 218.557 1.00 42.95 225 GLY A O 1
ATOM 1749 N N . ALA A 1 226 ? 27.678 -59.627 216.692 1.00 38.52 226 ALA A N 1
ATOM 1750 C CA . ALA A 1 226 ? 29.129 -59.533 216.718 1.00 40.71 226 ALA A CA 1
ATOM 1751 C C . ALA A 1 226 ? 29.631 -59.146 215.313 1.00 45.21 226 ALA A C 1
ATOM 1752 O O . ALA A 1 226 ? 28.834 -58.965 214.393 1.00 53.70 226 ALA A O 1
ATOM 1754 N N . ASP A 1 227 ? 30.944 -59.005 215.157 1.00 45.18 227 ASP A N 1
ATOM 1755 C CA . ASP A 1 227 ? 31.557 -58.453 213.931 1.00 47.25 227 ASP A CA 1
ATOM 1756 C C . ASP A 1 227 ? 32.991 -58.934 213.906 1.00 44.70 227 ASP A C 1
ATOM 1757 O O . ASP A 1 227 ? 33.509 -59.449 214.927 1.00 36.03 227 ASP A O 1
ATOM 1762 N N . GLY A 1 228 ? 33.631 -58.714 212.756 1.00 42.48 228 GLY A N 1
ATOM 1763 C CA . GLY A 1 228 ? 34.996 -59.156 212.497 1.00 42.06 228 GLY A CA 1
ATOM 1764 C C . GLY A 1 228 ? 35.108 -60.660 212.665 1.00 42.43 228 GLY A C 1
ATOM 1765 O O . GLY A 1 228 ? 34.216 -61.391 212.218 1.00 40.61 228 GLY A O 1
ATOM 1766 N N . ARG A 1 229 ? 36.164 -61.107 213.352 1.00 42.29 229 ARG A N 1
ATOM 1767 C CA . ARG A 1 229 ? 36.447 -62.536 213.541 1.00 45.46 229 ARG A CA 1
ATOM 1768 C C . ARG A 1 229 ? 35.393 -63.322 214.344 1.00 44.71 229 ARG A C 1
ATOM 1769 O O . ARG A 1 229 ? 35.374 -64.559 214.278 1.00 44.59 229 ARG A O 1
ATOM 1777 N N . ASN A 1 230 ? 34.559 -62.618 215.113 1.00 41.24 230 ASN A N 1
ATOM 1778 C CA . ASN A 1 230 ? 33.558 -63.240 215.967 1.00 42.48 230 ASN A CA 1
ATOM 1779 C C . ASN A 1 230 ? 32.364 -63.561 215.132 1.00 41.13 230 ASN A C 1
ATOM 1780 O O . ASN A 1 230 ? 31.685 -62.646 214.650 1.00 45.68 230 ASN A O 1
ATOM 1785 N N . ILE A 1 231 ? 32.100 -64.852 214.973 1.00 39.72 231 ILE A N 1
ATOM 1786 C CA . ILE A 1 231 ? 30.925 -65.325 214.268 1.00 36.17 231 ILE A CA 1
ATOM 1787 C C . ILE A 1 231 ? 29.974 -65.919 215.266 1.00 34.84 231 ILE A C 1
ATOM 1788 O O . ILE A 1 231 ? 30.356 -66.677 216.141 1.00 32.14 231 ILE A O 1
ATOM 1793 N N . ARG A 1 232 ? 28.713 -65.601 215.075 1.00 35.32 232 ARG A N 1
ATOM 1794 C CA . ARG A 1 232 ? 27.695 -65.871 216.038 1.00 35.07 232 ARG A CA 1
ATOM 1795 C C . ARG A 1 232 ? 26.610 -66.705 215.364 1.00 35.67 232 ARG A C 1
ATOM 1796 O O . ARG A 1 232 ? 26.196 -66.370 214.250 1.00 34.20 232 ARG A O 1
ATOM 1804 N N . PHE A 1 233 ? 26.185 -67.792 216.025 1.00 35.28 233 PHE A N 1
ATOM 1805 C CA . PHE A 1 233 ? 25.087 -68.638 215.556 1.00 34.73 233 PHE A CA 1
ATOM 1806 C C . PHE A 1 233 ? 23.943 -68.743 216.574 1.00 34.99 233 PHE A C 1
ATOM 1807 O O . PHE A 1 233 ? 24.180 -68.885 217.763 1.00 35.33 233 PHE A O 1
ATOM 1815 N N . LYS A 1 234 ? 22.714 -68.663 216.071 1.00 35.28 234 LYS A N 1
ATOM 1816 C CA . LYS A 1 234 ? 21.524 -69.108 216.768 1.00 35.45 234 LYS A CA 1
ATOM 1817 C C . LYS A 1 234 ? 21.410 -70.612 216.516 1.00 38.23 234 LYS A C 1
ATOM 1818 O O . LYS A 1 234 ? 21.387 -71.046 215.361 1.00 38.01 234 LYS A O 1
ATOM 1824 N N . CYS A 1 235 ? 21.369 -71.397 217.591 1.00 38.23 235 CYS A N 1
ATOM 1825 C CA . CYS A 1 235 ? 21.169 -72.829 217.534 1.00 34.93 235 CYS A CA 1
ATOM 1826 C C . CYS A 1 235 ? 19.765 -73.102 218.074 1.00 36.35 235 CYS A C 1
ATOM 1827 O O . CYS A 1 235 ? 19.605 -73.292 219.292 1.00 37.94 235 CYS A O 1
ATOM 1830 N N . PRO A 1 236 ? 18.735 -73.113 217.192 1.00 35.27 236 PRO A N 1
ATOM 1831 C CA . PRO A 1 236 ? 17.358 -73.223 217.684 1.00 35.64 236 PRO A CA 1
ATOM 1832 C C . PRO A 1 236 ? 17.016 -74.653 218.032 1.00 37.53 236 PRO A C 1
ATOM 1833 O O . PRO A 1 236 ? 17.382 -75.566 217.292 1.00 38.00 236 PRO A O 1
ATOM 1837 N N . ILE A 1 237 ? 16.348 -74.838 219.164 1.00 37.79 237 ILE A N 1
ATOM 1838 C CA . ILE A 1 237 ? 15.983 -76.162 219.655 1.00 40.40 237 ILE A CA 1
ATOM 1839 C C . ILE A 1 237 ? 14.604 -76.535 219.066 1.00 41.92 237 ILE A C 1
ATOM 1840 O O . ILE A 1 237 ? 13.653 -75.755 219.149 1.00 37.06 237 ILE A O 1
ATOM 1845 N N . LYS A 1 238 ? 14.527 -77.733 218.489 1.00 46.55 238 LYS A N 1
ATOM 1846 C CA . LYS A 1 238 ? 13.321 -78.238 217.821 1.00 52.13 238 LYS A CA 1
ATOM 1847 C C . LYS A 1 238 ? 12.363 -78.773 218.879 1.00 49.27 238 LYS A C 1
ATOM 1848 O O . LYS A 1 238 ? 11.188 -78.412 218.917 1.00 46.03 238 LYS A O 1
ATOM 1854 N N . SER A 1 239 ? 12.890 -79.654 219.713 1.00 49.43 239 SER A N 1
ATOM 1855 C CA . SER A 1 239 ? 12.274 -80.024 220.989 1.00 49.34 239 SER A CA 1
ATOM 1856 C C . SER A 1 239 ? 13.346 -80.646 221.874 1.00 45.54 239 SER A C 1
ATOM 1857 O O . SER A 1 239 ? 14.376 -81.145 221.390 1.00 40.25 239 SER A O 1
ATOM 1860 N N . ALA A 1 240 ? 13.101 -80.597 223.171 1.00 42.78 240 ALA A N 1
ATOM 1861 C CA . ALA A 1 240 ? 14.057 -81.118 224.113 1.00 44.16 240 ALA A CA 1
ATOM 1862 C C . ALA A 1 240 ? 13.403 -81.350 225.445 1.00 42.49 240 ALA A C 1
ATOM 1863 O O . ALA A 1 240 ? 12.445 -80.661 225.793 1.00 45.18 240 ALA A O 1
ATOM 1865 N N . ALA A 1 241 ? 13.924 -82.325 226.184 1.00 41.28 241 ALA A N 1
ATOM 1866 C CA . ALA A 1 241 ? 13.500 -82.564 227.548 1.00 41.13 241 ALA A CA 1
ATOM 1867 C C . ALA A 1 241 ? 14.643 -82.089 228.425 1.00 42.70 241 ALA A C 1
ATOM 1868 O O . ALA A 1 241 ? 15.799 -82.430 228.173 1.00 39.46 241 ALA A O 1
ATOM 1870 N N . TYR A 1 242 ? 14.298 -81.261 229.415 1.00 44.02 242 TYR A N 1
ATOM 1871 C CA . TYR A 1 242 ? 15.230 -80.696 230.386 1.00 44.51 242 TYR A CA 1
ATOM 1872 C C . TYR A 1 242 ? 15.061 -81.390 231.751 1.00 43.38 242 TYR A C 1
ATOM 1873 O O . TYR A 1 242 ? 14.049 -81.227 232.424 1.00 43.34 242 TYR A O 1
ATOM 1882 N N . ASP A 1 243 ? 16.064 -82.155 232.146 1.00 43.14 243 ASP A N 1
ATOM 1883 C CA . ASP A 1 243 ? 16.046 -82.907 233.390 1.00 43.00 243 ASP A CA 1
ATOM 1884 C C . ASP A 1 243 ? 16.951 -82.191 234.394 1.00 43.29 243 ASP A C 1
ATOM 1885 O O . ASP A 1 243 ? 18.188 -82.289 234.348 1.00 42.21 243 ASP A O 1
ATOM 1890 N N . LEU A 1 244 ? 16.305 -81.465 235.294 1.00 42.14 244 LEU A N 1
ATOM 1891 C CA . LEU A 1 244 ? 16.977 -80.716 236.322 1.00 43.69 244 LEU A CA 1
ATOM 1892 C C . LEU A 1 244 ? 16.999 -81.554 237.588 1.00 44.65 244 LEU A C 1
ATOM 1893 O O . LEU A 1 244 ? 16.074 -81.489 238.407 1.00 44.74 244 LEU A O 1
ATOM 1898 N N . ASP A 1 245 ? 18.039 -82.378 237.707 1.00 43.63 245 ASP A N 1
ATOM 1899 C CA . ASP A 1 245 ? 18.260 -83.237 238.872 1.00 43.65 245 ASP A CA 1
ATOM 1900 C C . ASP A 1 245 ? 17.015 -83.957 239.393 1.00 38.28 245 ASP A C 1
ATOM 1901 O O . ASP A 1 245 ? 16.716 -83.928 240.586 1.00 37.23 245 ASP A O 1
ATOM 1906 N N . GLY A 1 246 ? 16.289 -84.586 238.468 1.00 35.58 246 GLY A N 1
ATOM 1907 C CA . GLY A 1 246 ? 15.062 -85.321 238.779 1.00 35.51 246 GLY A CA 1
ATOM 1908 C C . GLY A 1 246 ? 13.764 -84.629 238.394 1.00 35.78 246 GLY A C 1
ATOM 1909 O O . GLY A 1 246 ? 12.702 -85.282 238.309 1.00 31.46 246 GLY A O 1
ATOM 1910 N N . ASP A 1 247 ? 13.849 -83.312 238.160 1.00 36.81 247 ASP A N 1
ATOM 1911 C CA . ASP A 1 247 ? 12.700 -82.477 237.848 1.00 37.77 247 ASP A CA 1
ATOM 1912 C C . ASP A 1 247 ? 12.726 -82.134 236.353 1.00 39.32 247 ASP A C 1
ATOM 1913 O O . ASP A 1 247 ? 13.665 -81.486 235.862 1.00 36.99 247 ASP A O 1
ATOM 1918 N N . VAL A 1 248 ? 11.678 -82.565 235.646 1.00 38.77 248 VAL A N 1
ATOM 1919 C CA . VAL A 1 248 ? 11.700 -82.645 234.197 1.00 40.69 248 VAL A CA 1
ATOM 1920 C C . VAL A 1 248 ? 10.734 -81.638 233.582 1.00 40.47 248 VAL A C 1
ATOM 1921 O O . VAL A 1 248 ? 9.588 -81.513 234.018 1.00 36.98 248 VAL A O 1
ATOM 1925 N N . PHE A 1 249 ? 11.238 -80.947 232.554 1.00 40.47 249 PHE A N 1
ATOM 1926 C CA . PHE A 1 249 ? 10.519 -79.908 231.843 1.00 41.64 249 PHE A CA 1
ATOM 1927 C C . PHE A 1 249 ? 10.725 -80.095 230.353 1.00 43.17 249 PHE A C 1
ATOM 1928 O O . PHE A 1 249 ? 11.839 -80.396 229.902 1.00 42.91 249 PHE A O 1
ATOM 1936 N N . ASN A 1 250 ? 9.642 -79.893 229.604 1.00 44.33 250 ASN A N 1
ATOM 1937 C CA . ASN A 1 250 ? 9.634 -79.990 228.156 1.00 46.04 250 ASN A CA 1
ATOM 1938 C C . ASN A 1 250 ? 9.762 -78.590 227.559 1.00 45.90 250 ASN A C 1
ATOM 1939 O O . ASN A 1 250 ? 9.048 -77.668 227.968 1.00 44.43 250 ASN A O 1
ATOM 1944 N N . SER A 1 251 ? 10.669 -78.443 226.592 1.00 44.43 251 SER A N 1
ATOM 1945 C CA . SER A 1 251 ? 10.935 -77.152 225.946 1.00 45.48 251 SER A CA 1
ATOM 1946 C C . SER A 1 251 ? 9.725 -76.593 225.195 1.00 48.29 251 SER A C 1
ATOM 1947 O O . SER A 1 251 ? 8.888 -77.362 224.724 1.00 43.99 251 SER A O 1
ATOM 1950 N N . SER A 1 252 ? 9.667 -75.260 225.079 1.00 51.85 252 SER A N 1
ATOM 1951 C CA . SER A 1 252 ? 8.798 -74.581 224.102 1.00 55.15 252 SER A CA 1
ATOM 1952 C C . SER A 1 252 ? 9.461 -74.505 222.727 1.00 56.94 252 SER A C 1
ATOM 1953 O O . SER A 1 252 ? 10.622 -74.850 222.590 1.00 54.04 252 SER A O 1
ATOM 1956 N N . THR A 1 253 ? 8.721 -74.052 221.709 1.00 68.16 253 THR A N 1
ATOM 1957 C CA . THR A 1 253 ? 9.216 -74.029 220.302 1.00 70.13 253 THR A CA 1
ATOM 1958 C C . THR A 1 253 ? 9.996 -72.749 219.900 1.00 70.02 253 THR A C 1
ATOM 1959 O O . THR A 1 253 ? 10.274 -72.533 218.713 1.00 72.85 253 THR A O 1
ATOM 1963 N N . GLU A 1 254 ? 10.369 -71.933 220.886 1.00 63.31 254 GLU A N 1
ATOM 1964 C CA . GLU A 1 254 ? 11.063 -70.668 220.662 1.00 58.27 254 GLU A CA 1
ATOM 1965 C C . GLU A 1 254 ? 12.447 -70.714 221.319 1.00 51.73 254 GLU A C 1
ATOM 1966 O O . GLU A 1 254 ? 13.084 -69.682 221.507 1.00 48.90 254 GLU A O 1
ATOM 1972 N N . ASN A 1 255 ? 12.905 -71.911 221.680 1.00 42.51 255 ASN A N 1
ATOM 1973 C CA . ASN A 1 255 ? 14.061 -72.059 222.546 1.00 39.50 255 ASN A CA 1
ATOM 1974 C C . ASN A 1 255 ? 15.299 -71.990 221.696 1.00 36.09 255 ASN A C 1
ATOM 1975 O O . ASN A 1 255 ? 15.301 -72.502 220.603 1.00 32.32 255 ASN A O 1
ATOM 1980 N N . PHE A 1 256 ? 16.364 -71.368 222.180 1.00 34.86 256 PHE A N 1
ATOM 1981 C CA . PHE A 1 256 ? 17.607 -71.389 221.413 1.00 35.00 256 PHE A CA 1
ATOM 1982 C C . PHE A 1 256 ? 18.763 -71.056 222.296 1.00 33.88 256 PHE A C 1
ATOM 1983 O O . PHE A 1 256 ? 18.595 -70.476 223.363 1.00 35.40 256 PHE A O 1
ATOM 1991 N N . LEU A 1 257 ? 19.945 -71.369 221.808 1.00 33.50 257 LEU A N 1
ATOM 1992 C CA . LEU A 1 257 ? 21.162 -70.821 222.359 1.00 35.56 257 LEU A CA 1
ATOM 1993 C C . LEU A 1 257 ? 21.835 -69.953 221.302 1.00 38.36 257 LEU A C 1
ATOM 1994 O O . LEU A 1 257 ? 21.845 -70.274 220.104 1.00 38.27 257 LEU A O 1
ATOM 1999 N N . LEU A 1 258 ? 22.364 -68.826 221.756 1.00 37.19 258 LEU A N 1
ATOM 2000 C CA . LEU A 1 258 ? 23.130 -67.926 220.919 1.00 36.64 258 LEU A CA 1
ATOM 2001 C C . LEU A 1 258 ? 24.596 -68.167 221.278 1.00 33.36 258 LEU A C 1
ATOM 2002 O O . LEU A 1 258 ? 24.992 -67.943 222.409 1.00 34.43 258 LEU A O 1
ATOM 2007 N N . ILE A 1 259 ? 25.378 -68.687 220.343 1.00 31.67 259 ILE A N 1
ATOM 2008 C CA . ILE A 1 259 ? 26.775 -69.002 220.607 1.00 31.37 259 ILE A CA 1
ATOM 2009 C C . ILE A 1 259 ? 27.694 -68.151 219.770 1.00 31.76 259 ILE A C 1
ATOM 2010 O O . ILE A 1 259 ? 27.267 -67.573 218.792 1.00 30.80 259 ILE A O 1
ATOM 2015 N N . GLN A 1 260 ? 28.974 -68.148 220.116 1.00 30.61 260 GLN A N 1
ATOM 2016 C CA . GLN A 1 260 ? 29.926 -67.303 219.433 1.00 32.61 260 GLN A CA 1
ATOM 2017 C C . GLN A 1 260 ? 31.254 -68.038 219.340 1.00 34.89 260 GLN A C 1
ATOM 2018 O O . GLN A 1 260 ? 31.800 -68.483 220.346 1.00 34.31 260 GLN A O 1
ATOM 2024 N N . VAL A 1 261 ? 31.738 -68.179 218.108 1.00 36.47 261 VAL A N 1
ATOM 2025 C CA . VAL A 1 261 ? 32.973 -68.878 217.811 1.00 36.25 261 VAL A CA 1
ATOM 2026 C C . VAL A 1 261 ? 33.844 -68.029 216.902 1.00 34.93 261 VAL A C 1
ATOM 2027 O O . VAL A 1 261 ? 33.391 -67.056 216.312 1.00 33.70 261 VAL A O 1
ATOM 2031 N N . ASP A 1 262 ? 35.115 -68.408 216.848 1.00 36.72 262 ASP A N 1
ATOM 2032 C CA . ASP A 1 262 ? 36.053 -67.977 215.830 1.00 38.58 262 ASP A CA 1
ATOM 2033 C C . ASP A 1 262 ? 36.199 -69.051 214.756 1.00 35.55 262 ASP A C 1
ATOM 2034 O O . ASP A 1 262 ? 35.917 -70.230 214.983 1.00 36.63 262 ASP A O 1
ATOM 2039 N N . LEU A 1 263 ? 36.601 -68.628 213.567 1.00 34.14 263 LEU A N 1
ATOM 2040 C CA . LEU A 1 263 ? 36.877 -69.541 212.489 1.00 32.85 263 LEU A CA 1
ATOM 2041 C C . LEU A 1 263 ? 38.378 -69.520 212.217 1.00 36.70 263 LEU A C 1
ATOM 2042 O O . LEU A 1 263 ? 39.064 -68.582 212.613 1.00 37.72 263 LEU A O 1
ATOM 2047 N N . THR A 1 264 ? 38.892 -70.577 211.585 1.00 42.21 264 THR A N 1
ATOM 2048 C CA . THR A 1 264 ? 40.267 -70.567 211.037 1.00 43.64 264 THR A CA 1
ATOM 2049 C C . THR A 1 264 ? 40.356 -71.366 209.746 1.00 40.96 264 THR A C 1
ATOM 2050 O O . THR A 1 264 ? 39.481 -72.188 209.426 1.00 36.86 264 THR A O 1
ATOM 2054 N N . TYR A 1 265 ? 41.441 -71.086 209.025 1.00 40.35 265 TYR A N 1
ATOM 2055 C CA . TYR A 1 265 ? 41.773 -71.712 207.762 1.00 38.94 265 TYR A CA 1
ATOM 2056 C C . TYR A 1 265 ? 42.679 -72.910 208.031 1.00 38.66 265 TYR A C 1
ATOM 2057 O O . TYR A 1 265 ? 43.822 -72.744 208.450 1.00 38.17 265 TYR A O 1
ATOM 2066 N N . PHE A 1 266 ? 42.168 -74.109 207.793 1.00 40.43 266 PHE A N 1
ATOM 2067 C CA . PHE A 1 266 ? 42.960 -75.337 207.952 1.00 45.75 266 PHE A CA 1
ATOM 2068 C C . PHE A 1 266 ? 43.526 -75.807 206.604 1.00 47.31 266 PHE A C 1
ATOM 2069 O O . PHE A 1 266 ? 42.773 -75.891 205.631 1.00 46.27 266 PHE A O 1
ATOM 2077 N N . ASP A 1 267 ? 44.835 -76.103 206.558 1.00 49.64 267 ASP A N 1
ATOM 2078 C CA . ASP A 1 267 ? 45.438 -76.924 205.486 1.00 51.02 267 ASP A CA 1
ATOM 2079 C C . ASP A 1 267 ? 44.552 -78.118 205.127 1.00 48.79 267 ASP A C 1
ATOM 2080 O O . ASP A 1 267 ? 43.986 -78.768 205.995 1.00 48.06 267 ASP A O 1
ATOM 2085 N N . SER A 1 268 ? 44.412 -78.374 203.840 1.00 48.11 268 SER A N 1
ATOM 2086 C CA . SER A 1 268 ? 43.535 -79.431 203.344 1.00 51.97 268 SER A CA 1
ATOM 2087 C C . SER A 1 268 ? 44.129 -79.937 202.049 1.00 54.56 268 SER A C 1
ATOM 2088 O O . SER A 1 268 ? 44.811 -79.184 201.362 1.00 50.12 268 SER A O 1
ATOM 2091 N N . LYS A 1 269 ? 43.870 -81.203 201.725 1.00 59.70 269 LYS A N 1
ATOM 2092 C CA . LYS A 1 269 ? 44.159 -81.724 200.396 1.00 63.65 269 LYS A CA 1
ATOM 2093 C C . LYS A 1 269 ? 43.228 -81.039 199.404 1.00 57.98 269 LYS A C 1
ATOM 2094 O O . LYS A 1 269 ? 42.054 -80.800 199.704 1.00 56.46 269 LYS A O 1
ATOM 2100 N N . THR A 1 270 ? 43.766 -80.721 198.229 1.00 53.55 270 THR A N 1
ATOM 2101 C CA . THR A 1 270 ? 43.013 -80.026 197.208 1.00 51.76 270 THR A CA 1
ATOM 2102 C C . THR A 1 270 ? 41.819 -80.867 196.812 1.00 49.94 270 THR A C 1
ATOM 2103 O O . THR A 1 270 ? 41.983 -82.030 196.452 1.00 56.41 270 THR A O 1
ATOM 2107 N N . THR A 1 271 ? 40.626 -80.294 196.948 1.00 47.11 271 THR A N 1
ATOM 2108 C CA . THR A 1 271 ? 39.372 -80.902 196.497 1.00 47.28 271 THR A CA 1
ATOM 2109 C C . THR A 1 271 ? 38.554 -80.023 195.549 1.00 47.94 271 THR A C 1
ATOM 2110 O O . THR A 1 271 ? 37.662 -80.529 194.876 1.00 51.74 271 THR A O 1
ATOM 2114 N N . ILE A 1 272 ? 38.820 -78.715 195.516 1.00 47.62 272 ILE A N 1
ATOM 2115 C CA . ILE A 1 272 ? 38.146 -77.824 194.581 1.00 46.62 272 ILE A CA 1
ATOM 2116 C C . ILE A 1 272 ? 38.950 -77.755 193.300 1.00 45.14 272 ILE A C 1
ATOM 2117 O O . ILE A 1 272 ? 40.177 -77.924 193.308 1.00 42.28 272 ILE A O 1
ATOM 2122 N N . ASN A 1 273 ? 38.241 -77.496 192.211 1.00 44.82 273 ASN A N 1
ATOM 2123 C CA . ASN A 1 273 ? 38.859 -77.169 190.942 1.00 48.03 273 ASN A CA 1
ATOM 2124 C C . ASN A 1 273 ? 38.660 -75.682 190.651 1.00 45.82 273 ASN A C 1
ATOM 2125 O O . ASN A 1 273 ? 37.532 -75.188 190.692 1.00 43.99 273 ASN A O 1
ATOM 2130 N N . ASP A 1 274 ? 39.767 -74.993 190.359 1.00 44.64 274 ASP A N 1
ATOM 2131 C CA . ASP A 1 274 ? 39.769 -73.613 189.864 1.00 43.51 274 ASP A CA 1
ATOM 2132 C C . ASP A 1 274 ? 39.857 -73.596 188.336 1.00 42.40 274 ASP A C 1
ATOM 2133 O O . ASP A 1 274 ? 40.950 -73.745 187.790 1.00 41.00 274 ASP A O 1
ATOM 2138 N N . PRO A 1 275 ? 38.722 -73.371 187.638 1.00 43.20 275 PRO A N 1
ATOM 2139 C CA . PRO A 1 275 ? 38.791 -73.345 186.167 1.00 45.31 275 PRO A CA 1
ATOM 2140 C C . PRO A 1 275 ? 39.686 -72.248 185.575 1.00 46.28 275 PRO A C 1
ATOM 2141 O O . PRO A 1 275 ? 40.179 -72.407 184.457 1.00 47.50 275 PRO A O 1
ATOM 2145 N N . THR A 1 276 ? 39.895 -71.155 186.308 1.00 43.85 276 THR A N 1
ATOM 2146 C CA . THR A 1 276 ? 40.814 -70.092 185.873 1.00 44.67 276 THR A CA 1
ATOM 2147 C C . THR A 1 276 ? 42.281 -70.260 186.317 1.00 43.10 276 THR A C 1
ATOM 2148 O O . THR A 1 276 ? 43.097 -69.373 186.042 1.00 43.04 276 THR A O 1
ATOM 2152 N N . GLY A 1 277 ? 42.625 -71.371 186.977 1.00 40.51 277 GLY A N 1
ATOM 2153 C CA . GLY A 1 277 ? 43.977 -71.567 187.496 1.00 40.23 277 GLY A CA 1
ATOM 2154 C C . GLY A 1 277 ? 44.648 -72.851 187.056 1.00 39.57 277 GLY A C 1
ATOM 2155 O O . GLY A 1 277 ? 44.020 -73.753 186.516 1.00 38.74 277 GLY A O 1
ATOM 2156 N N . GLU A 1 278 ? 45.939 -72.921 187.347 1.00 38.69 278 GLU A N 1
ATOM 2157 C CA . GLU A 1 278 ? 46.727 -74.143 187.215 1.00 41.99 278 GLU A CA 1
ATOM 2158 C C . GLU A 1 278 ? 46.449 -75.234 188.271 1.00 44.39 278 GLU A C 1
ATOM 2159 O O . GLU A 1 278 ? 46.971 -76.340 188.141 1.00 45.21 278 GLU A O 1
ATOM 2165 N N . ASN A 1 279 ? 45.679 -74.923 189.320 1.00 43.79 279 ASN A N 1
ATOM 2166 C CA . ASN A 1 279 ? 45.420 -75.852 190.429 1.00 40.99 279 ASN A CA 1
ATOM 2167 C C . ASN A 1 279 ? 46.725 -76.365 191.034 1.00 40.05 279 ASN A C 1
ATOM 2168 O O . ASN A 1 279 ? 46.876 -77.550 191.309 1.00 43.17 279 ASN A O 1
ATOM 2173 N N . ASP A 1 280 ? 47.662 -75.450 191.234 1.00 40.27 280 ASP A N 1
ATOM 2174 C CA . ASP A 1 280 ? 48.926 -75.739 191.915 1.00 44.19 280 ASP A CA 1
ATOM 2175 C C . ASP A 1 280 ? 49.042 -74.980 193.253 1.00 45.57 280 ASP A C 1
ATOM 2176 O O . ASP A 1 280 ? 50.156 -74.662 193.693 1.00 45.56 280 ASP A O 1
ATOM 2181 N N . GLY A 1 281 ? 47.902 -74.681 193.881 1.00 43.21 281 GLY A N 1
ATOM 2182 C CA . GLY A 1 281 ? 47.893 -73.916 195.135 1.00 46.84 281 GLY A CA 1
ATOM 2183 C C . GLY A 1 281 ? 47.878 -74.817 196.355 1.00 45.08 281 GLY A C 1
ATOM 2184 O O . GLY A 1 281 ? 47.981 -76.030 196.232 1.00 44.21 281 GLY A O 1
ATOM 2185 N N . LYS A 1 282 ? 47.780 -74.213 197.533 1.00 46.45 282 LYS A N 1
ATOM 2186 C CA . LYS A 1 282 ? 47.520 -74.935 198.784 1.00 43.87 282 LYS A CA 1
ATOM 2187 C C . LYS A 1 282 ? 46.104 -74.572 199.142 1.00 39.24 282 LYS A C 1
ATOM 2188 O O . LYS A 1 282 ? 45.763 -73.388 199.199 1.00 40.97 282 LYS A O 1
ATOM 2194 N N . GLN A 1 283 ? 45.264 -75.568 199.359 1.00 37.92 283 GLN A N 1
ATOM 2195 C CA . GLN A 1 283 ? 43.867 -75.317 199.671 1.00 39.03 283 GLN A CA 1
ATOM 2196 C C . GLN A 1 283 ? 43.713 -75.045 201.152 1.00 41.89 283 GLN A C 1
ATOM 2197 O O . GLN A 1 283 ? 44.333 -75.727 201.965 1.00 44.97 283 GLN A O 1
ATOM 2203 N N . PHE A 1 284 ? 42.890 -74.050 201.496 1.00 41.56 284 PHE A N 1
ATOM 2204 C CA . PHE A 1 284 ? 42.521 -73.793 202.883 1.00 39.37 284 PHE A CA 1
ATOM 2205 C C . PHE A 1 284 ? 40.998 -73.816 203.041 1.00 38.75 284 PHE A C 1
ATOM 2206 O O . PHE A 1 284 ? 40.278 -73.206 202.264 1.00 34.40 284 PHE A O 1
ATOM 2214 N N . ASN A 1 285 ? 40.531 -74.581 204.028 1.00 39.58 285 ASN A N 1
ATOM 2215 C CA . ASN A 1 285 ? 39.114 -74.704 204.349 1.00 41.61 285 ASN A CA 1
ATOM 2216 C C . ASN A 1 285 ? 38.839 -73.878 205.606 1.00 41.51 285 ASN A C 1
ATOM 2217 O O . ASN A 1 285 ? 39.538 -74.037 206.617 1.00 42.48 285 ASN A O 1
ATOM 2222 N N . LEU A 1 286 ? 37.842 -72.992 205.530 1.00 38.84 286 LEU A N 1
ATOM 2223 C CA . LEU A 1 286 ? 37.505 -72.108 206.627 1.00 37.30 286 LEU A CA 1
ATOM 2224 C C . LEU A 1 286 ? 36.467 -72.835 207.458 1.00 38.33 286 LEU A C 1
ATOM 2225 O O . LEU A 1 286 ? 35.350 -73.106 206.974 1.00 37.72 286 LEU A O 1
ATOM 2230 N N . LYS A 1 287 ? 36.851 -73.160 208.694 1.00 38.08 287 LYS A N 1
ATOM 2231 C CA . LYS A 1 287 ? 36.016 -73.928 209.613 1.00 40.57 287 LYS A CA 1
ATOM 2232 C C . LYS A 1 287 ? 36.086 -73.356 211.029 1.00 41.79 287 LYS A C 1
ATOM 2233 O O . LYS A 1 287 ? 36.941 -72.522 211.334 1.00 40.29 287 LYS A O 1
ATOM 2239 N N . VAL A 1 288 ? 35.202 -73.846 211.896 1.00 42.99 288 VAL A N 1
ATOM 2240 C CA . VAL A 1 288 ? 35.201 -73.463 213.308 1.00 42.36 288 VAL A CA 1
ATOM 2241 C C . VAL A 1 288 ? 36.551 -73.786 213.948 1.00 44.70 288 VAL A C 1
ATOM 2242 O O . VAL A 1 288 ? 37.082 -74.879 213.775 1.00 47.89 288 VAL A O 1
ATOM 2246 N N . LYS A 1 289 ? 37.097 -72.818 214.675 1.00 48.31 289 LYS A N 1
ATOM 2247 C CA . LYS A 1 289 ? 38.333 -72.994 215.436 1.00 50.02 289 LYS A CA 1
ATOM 2248 C C . LYS A 1 289 ? 38.085 -73.796 216.715 1.00 51.52 289 LYS A C 1
ATOM 2249 O O . LYS A 1 289 ? 37.032 -73.645 217.350 1.00 43.29 289 LYS A O 1
ATOM 2255 N N . THR A 1 290 ? 39.074 -74.615 217.090 1.00 55.60 290 THR A N 1
ATOM 2256 C CA . THR A 1 290 ? 39.080 -75.348 218.366 1.00 59.28 290 THR A CA 1
ATOM 2257 C C . THR A 1 290 ? 40.466 -75.264 219.002 1.00 56.59 290 THR A C 1
ATOM 2258 O O . THR A 1 290 ? 40.597 -74.795 220.129 1.00 64.08 290 THR A O 1
ATOM 2262 N N . ASN A 1 297 ? 36.330 -72.510 223.599 1.00 50.24 297 ASN A N 1
ATOM 2263 C CA . ASN A 1 297 ? 35.816 -73.101 222.351 1.00 55.51 297 ASN A CA 1
ATOM 2264 C C . ASN A 1 297 ? 34.590 -72.346 221.826 1.00 51.12 297 ASN A C 1
ATOM 2265 O O . ASN A 1 297 ? 34.612 -71.792 220.720 1.00 45.76 297 ASN A O 1
ATOM 2270 N N . VAL A 1 298 ? 33.534 -72.347 222.646 1.00 46.33 298 VAL A N 1
ATOM 2271 C CA . VAL A 1 298 ? 32.237 -71.760 222.318 1.00 41.83 298 VAL A CA 1
ATOM 2272 C C . VAL A 1 298 ? 31.812 -70.854 223.462 1.00 38.10 298 VAL A C 1
ATOM 2273 O O . VAL A 1 298 ? 31.678 -71.317 224.583 1.00 35.97 298 VAL A O 1
ATOM 2277 N N . LEU A 1 299 ? 31.602 -69.568 223.192 1.00 35.72 299 LEU A N 1
ATOM 2278 C CA . LEU A 1 299 ? 30.988 -68.697 224.174 1.00 35.54 299 LEU A CA 1
ATOM 2279 C C . LEU A 1 299 ? 29.470 -68.826 224.016 1.00 35.72 299 LEU A C 1
ATOM 2280 O O . LEU A 1 299 ? 28.974 -68.752 222.896 1.00 37.96 299 LEU A O 1
ATOM 2285 N N . ILE A 1 300 ? 28.737 -69.047 225.108 1.00 34.23 300 ILE A N 1
ATOM 2286 C CA . ILE A 1 300 ? 27.276 -68.855 225.072 1.00 35.56 300 ILE A CA 1
ATOM 2287 C C . ILE A 1 300 ? 27.071 -67.428 225.515 1.00 36.94 300 ILE A C 1
ATOM 2288 O O . ILE A 1 300 ? 27.457 -67.041 226.607 1.00 38.64 300 ILE A O 1
ATOM 2293 N N . VAL A 1 301 ? 26.500 -66.644 224.626 1.00 36.59 301 VAL A N 1
ATOM 2294 C CA . VAL A 1 301 ? 26.270 -65.250 224.859 1.00 35.44 301 VAL A CA 1
ATOM 2295 C C . VAL A 1 301 ? 24.995 -65.128 225.672 1.00 38.27 301 VAL A C 1
ATOM 2296 O O . VAL A 1 301 ? 24.953 -64.431 226.685 1.00 36.28 301 VAL A O 1
ATOM 2300 N N . THR A 1 302 ? 23.952 -65.803 225.202 1.00 38.52 302 THR A N 1
ATOM 2301 C CA . THR A 1 302 ? 22.646 -65.780 225.857 1.00 38.04 302 THR A CA 1
ATOM 2302 C C . THR A 1 302 ? 21.811 -66.928 225.324 1.00 36.87 302 THR A C 1
ATOM 2303 O O . THR A 1 302 ? 22.295 -67.735 224.520 1.00 36.62 302 THR A O 1
ATOM 2307 N N . TYR A 1 303 ? 20.557 -66.996 225.762 1.00 36.15 303 TYR A N 1
ATOM 2308 C CA . TYR A 1 303 ? 19.709 -68.135 225.462 1.00 36.27 303 TYR A CA 1
ATOM 2309 C C . TYR A 1 303 ? 18.250 -67.867 225.801 1.00 37.22 303 TYR A C 1
ATOM 2310 O O . TYR A 1 303 ? 17.936 -67.000 226.603 1.00 36.14 303 TYR A O 1
ATOM 2319 N N . ASN A 1 304 ? 17.373 -68.631 225.172 1.00 38.67 304 ASN A N 1
ATOM 2320 C CA . ASN A 1 304 ? 15.960 -68.688 225.528 1.00 38.82 304 ASN A CA 1
ATOM 2321 C C . ASN A 1 304 ? 15.691 -70.180 225.795 1.00 37.07 304 ASN A C 1
ATOM 2322 O O . ASN A 1 304 ? 15.712 -70.985 224.873 1.00 35.59 304 ASN A O 1
ATOM 2327 N N . LEU A 1 305 ? 15.556 -70.524 227.074 1.00 36.75 305 LEU A N 1
ATOM 2328 C CA . LEU A 1 305 ? 15.240 -71.862 227.549 1.00 39.00 305 LEU A CA 1
ATOM 2329 C C . LEU A 1 305 ? 14.025 -71.704 228.441 1.00 42.55 305 LEU A C 1
ATOM 2330 O O . LEU A 1 305 ? 14.050 -70.973 229.424 1.00 48.15 305 LEU A O 1
ATOM 2335 N N . THR A 1 306 ? 12.952 -72.378 228.067 1.00 49.56 306 THR A N 1
ATOM 2336 C CA . THR A 1 306 ? 11.638 -72.147 228.633 1.00 52.25 306 THR A CA 1
ATOM 2337 C C . THR A 1 306 ? 10.860 -73.429 228.474 1.00 51.94 306 THR A C 1
ATOM 2338 O O . THR A 1 306 ? 10.977 -74.126 227.458 1.00 54.30 306 THR A O 1
ATOM 2342 N N . ASP A 1 307 ? 10.090 -73.743 229.502 1.00 47.79 307 ASP A N 1
ATOM 2343 C CA . ASP A 1 307 ? 9.287 -74.939 229.508 1.00 52.11 307 ASP A CA 1
ATOM 2344 C C . ASP A 1 307 ? 7.862 -74.621 229.102 1.00 54.53 307 ASP A C 1
ATOM 2345 O O . ASP A 1 307 ? 7.400 -73.497 229.252 1.00 49.95 307 ASP A O 1
ATOM 2350 N N . THR A 1 308 ? 7.164 -75.646 228.631 1.00 63.28 308 THR A N 1
ATOM 2351 C CA . THR A 1 308 ? 5.789 -75.515 228.138 1.00 66.11 308 THR A CA 1
ATOM 2352 C C . THR A 1 308 ? 4.795 -74.941 229.167 1.00 69.67 308 THR A C 1
ATOM 2353 O O . THR A 1 308 ? 3.781 -74.383 228.766 1.00 72.11 308 THR A O 1
ATOM 2357 N N . ASP A 1 309 ? 5.077 -75.079 230.469 1.00 70.89 309 ASP A N 1
ATOM 2358 C CA . ASP A 1 309 ? 4.250 -74.471 231.536 1.00 69.31 309 ASP A CA 1
ATOM 2359 C C . ASP A 1 309 ? 4.843 -73.186 232.139 1.00 64.92 309 ASP A C 1
ATOM 2360 O O . ASP A 1 309 ? 4.307 -72.674 233.119 1.00 65.12 309 ASP A O 1
ATOM 2365 N N . GLY A 1 310 ? 5.950 -72.685 231.582 1.00 63.46 310 GLY A N 1
ATOM 2366 C CA . GLY A 1 310 ? 6.713 -71.548 232.148 1.00 58.44 310 GLY A CA 1
ATOM 2367 C C . GLY A 1 310 ? 7.041 -71.580 233.644 1.00 54.68 310 GLY A C 1
ATOM 2368 O O . GLY A 1 310 ? 7.168 -70.524 234.263 1.00 55.47 310 GLY A O 1
ATOM 2369 N N . SER A 1 311 ? 7.177 -72.780 234.212 1.00 50.55 311 SER A N 1
ATOM 2370 C CA . SER A 1 311 ? 7.475 -72.986 235.639 1.00 51.72 311 SER A CA 1
ATOM 2371 C C . SER A 1 311 ? 8.959 -72.901 236.025 1.00 49.90 311 SER A C 1
ATOM 2372 O O . SER A 1 311 ? 9.259 -72.660 237.191 1.00 47.11 311 SER A O 1
ATOM 2383 N N . SER A 1 313 ? 12.476 -71.899 237.046 1.00 40.44 313 SER A N 1
ATOM 2384 C CA . SER A 1 313 ? 13.079 -70.717 237.653 1.00 41.60 313 SER A CA 1
ATOM 2385 C C . SER A 1 313 ? 14.282 -70.252 236.822 1.00 41.42 313 SER A C 1
ATOM 2386 O O . SER A 1 313 ? 14.714 -70.936 235.907 1.00 43.51 313 SER A O 1
ATOM 2389 N N . SER A 1 314 ? 14.827 -69.093 237.152 1.00 39.02 314 SER A N 1
ATOM 2390 C CA . SER A 1 314 ? 16.014 -68.623 236.473 1.00 40.51 314 SER A CA 1
ATOM 2391 C C . SER A 1 314 ? 17.222 -69.456 236.893 1.00 39.06 314 SER A C 1
ATOM 2392 O O . SER A 1 314 ? 18.125 -69.640 236.096 1.00 35.37 314 SER A O 1
ATOM 2395 N N . GLU A 1 315 ? 17.222 -69.942 238.138 1.00 38.08 315 GLU A N 1
ATOM 2396 C CA . GLU A 1 315 ? 18.236 -70.898 238.625 1.00 40.88 315 GLU A CA 1
ATOM 2397 C C . GLU A 1 315 ? 18.256 -72.195 237.808 1.00 40.22 315 GLU A C 1
ATOM 2398 O O . GLU A 1 315 ? 19.322 -72.687 237.447 1.00 34.05 315 GLU A O 1
ATOM 2404 N N . ASP A 1 316 ? 17.065 -72.734 237.547 1.00 41.11 316 ASP A N 1
ATOM 2405 C CA . ASP A 1 316 ? 16.875 -73.897 236.677 1.00 40.61 316 ASP A CA 1
ATOM 2406 C C . ASP A 1 316 ? 17.546 -73.679 235.323 1.00 38.83 316 ASP A C 1
ATOM 2407 O O . ASP A 1 316 ? 18.296 -74.537 234.813 1.00 33.51 316 ASP A O 1
ATOM 2412 N N . LYS A 1 317 ? 17.277 -72.500 234.762 1.00 39.75 317 LYS A N 1
ATOM 2413 C CA . LYS A 1 317 ? 17.846 -72.090 233.479 1.00 38.87 317 LYS A CA 1
ATOM 2414 C C . LYS A 1 317 ? 19.365 -71.887 233.553 1.00 36.08 317 LYS A C 1
ATOM 2415 O O . LYS A 1 317 ? 20.065 -72.194 232.588 1.00 38.63 317 LYS A O 1
ATOM 2421 N N . ASP A 1 318 ? 19.871 -71.400 234.683 1.00 34.71 318 ASP A N 1
ATOM 2422 C CA . ASP A 1 318 ? 21.336 -71.304 234.901 1.00 36.88 318 ASP A CA 1
ATOM 2423 C C . ASP A 1 318 ? 22.005 -72.662 234.743 1.00 35.92 318 ASP A C 1
ATOM 2424 O O . ASP A 1 318 ? 22.864 -72.821 233.890 1.00 33.49 318 ASP A O 1
ATOM 2429 N N . PHE A 1 319 ? 21.572 -73.637 235.550 1.00 36.87 319 PHE A N 1
ATOM 2430 C CA . PHE A 1 319 ? 22.124 -74.992 235.520 1.00 35.78 319 PHE A CA 1
ATOM 2431 C C . PHE A 1 319 ? 22.066 -75.635 234.148 1.00 36.79 319 PHE A C 1
ATOM 2432 O O . PHE A 1 319 ? 23.029 -76.256 233.686 1.00 32.92 319 PHE A O 1
ATOM 2440 N N . LEU A 1 320 ? 20.918 -75.476 233.510 1.00 36.49 320 LEU A N 1
ATOM 2441 C CA . LEU A 1 320 ? 20.687 -76.008 232.189 1.00 39.25 320 LEU A CA 1
ATOM 2442 C C . LEU A 1 320 ? 21.670 -75.462 231.141 1.00 39.51 320 LEU A C 1
ATOM 2443 O O . LEU A 1 320 ? 22.129 -76.210 230.266 1.00 42.45 320 LEU A O 1
ATOM 2448 N N . SER A 1 321 ? 22.001 -74.177 231.238 1.00 36.82 321 SER A N 1
ATOM 2449 C CA . SER A 1 321 ? 22.952 -73.539 230.319 1.00 36.66 321 SER A CA 1
ATOM 2450 C C . SER A 1 321 ? 24.394 -74.028 230.527 1.00 35.94 321 SER A C 1
ATOM 2451 O O . SER A 1 321 ? 25.250 -73.962 229.621 1.00 35.43 321 SER A O 1
ATOM 2454 N N . LEU A 1 322 ? 24.669 -74.496 231.730 1.00 34.04 322 LEU A N 1
ATOM 2455 C CA . LEU A 1 322 ? 25.929 -75.177 232.014 1.00 35.94 322 LEU A CA 1
ATOM 2456 C C . LEU A 1 322 ? 26.021 -76.533 231.311 1.00 34.10 322 LEU A C 1
ATOM 2457 O O . LEU A 1 322 ? 27.133 -76.947 230.929 1.00 33.26 322 LEU A O 1
ATOM 2462 N N . ALA A 1 323 ? 24.873 -77.201 231.141 1.00 31.57 323 ALA A N 1
ATOM 2463 C CA . ALA A 1 323 ? 24.812 -78.484 230.440 1.00 35.24 323 ALA A CA 1
ATOM 2464 C C . ALA A 1 323 ? 25.094 -78.273 228.958 1.00 37.24 323 ALA A C 1
ATOM 2465 O O . ALA A 1 323 ? 25.894 -79.011 228.363 1.00 38.50 323 ALA A O 1
ATOM 2467 N N . PHE A 1 324 ? 24.446 -77.265 228.378 1.00 36.26 324 PHE A N 1
ATOM 2468 C CA . PHE A 1 324 ? 24.731 -76.884 226.995 1.00 36.97 324 PHE A CA 1
ATOM 2469 C C . PHE A 1 324 ? 26.156 -76.377 226.817 1.00 34.81 324 PHE A C 1
ATOM 2470 O O . PHE A 1 324 ? 26.787 -76.662 225.816 1.00 36.38 324 PHE A O 1
ATOM 2478 N N . ARG A 1 325 ? 26.651 -75.625 227.782 1.00 36.86 325 ARG A N 1
ATOM 2479 C CA . ARG A 1 325 ? 28.039 -75.165 227.745 1.00 40.72 325 ARG A CA 1
ATOM 2480 C C . ARG A 1 325 ? 29.022 -76.327 227.643 1.00 38.11 325 ARG A C 1
ATOM 2481 O O . ARG A 1 325 ? 29.957 -76.289 226.853 1.00 39.92 325 ARG A O 1
ATOM 2489 N N . ASN A 1 326 ? 28.798 -77.349 228.450 1.00 41.20 326 ASN A N 1
ATOM 2490 C CA . ASN A 1 326 ? 29.591 -78.563 228.374 1.00 42.09 326 ASN A CA 1
ATOM 2491 C C . ASN A 1 326 ? 29.481 -79.193 227.007 1.00 38.33 326 ASN A C 1
ATOM 2492 O O . ASN A 1 326 ? 30.479 -79.564 226.404 1.00 34.86 326 ASN A O 1
ATOM 2497 N N . TRP A 1 327 ? 28.245 -79.338 226.557 1.00 35.01 327 TRP A N 1
ATOM 2498 C CA . TRP A 1 327 ? 27.956 -79.991 225.317 1.00 35.72 327 TRP A CA 1
ATOM 2499 C C . TRP A 1 327 ? 28.560 -79.254 224.102 1.00 35.88 327 TRP A C 1
ATOM 2500 O O . TRP A 1 327 ? 29.128 -79.902 223.208 1.00 36.98 327 TRP A O 1
ATOM 2511 N N . PHE A 1 328 ? 28.416 -77.926 224.056 1.00 34.58 328 PHE A N 1
ATOM 2512 C CA . PHE A 1 328 ? 28.973 -77.134 222.944 1.00 34.64 328 PHE A CA 1
ATOM 2513 C C . PHE A 1 328 ? 30.495 -77.216 222.943 1.00 37.09 328 PHE A C 1
ATOM 2514 O O . PHE A 1 328 ? 31.083 -77.360 221.881 1.00 40.30 328 PHE A O 1
ATOM 2522 N N . ASN A 1 329 ? 31.116 -77.167 224.120 1.00 38.06 329 ASN A N 1
ATOM 2523 C CA . ASN A 1 329 ? 32.576 -77.329 224.242 1.00 40.88 329 ASN A CA 1
ATOM 2524 C C . ASN A 1 329 ? 33.066 -78.688 223.771 1.00 42.48 329 ASN A C 1
ATOM 2525 O O . ASN A 1 329 ? 34.156 -78.773 223.239 1.00 42.08 329 ASN A O 1
ATOM 2530 N N . ASP A 1 330 ? 32.272 -79.738 223.990 1.00 45.20 330 ASP A N 1
ATOM 2531 C CA . ASP A 1 330 ? 32.662 -81.112 223.625 1.00 47.83 330 ASP A CA 1
ATOM 2532 C C . ASP A 1 330 ? 32.371 -81.439 222.188 1.00 48.53 330 ASP A C 1
ATOM 2533 O O . ASP A 1 330 ? 33.045 -82.280 221.624 1.00 51.24 330 ASP A O 1
ATOM 2538 N N . ASN A 1 331 ? 31.346 -80.812 221.618 1.00 46.79 331 ASN A N 1
ATOM 2539 C CA . ASN A 1 331 ? 30.802 -81.230 220.337 1.00 45.79 331 ASN A CA 1
ATOM 2540 C C . ASN A 1 331 ? 30.867 -80.219 219.201 1.00 43.96 331 ASN A C 1
ATOM 2541 O O . ASN A 1 331 ? 30.341 -80.509 218.146 1.00 43.95 331 ASN A O 1
ATOM 2546 N N . ILE A 1 332 ? 31.486 -79.047 219.398 1.00 43.45 332 ILE A N 1
ATOM 2547 C CA . ILE A 1 332 ? 31.538 -78.018 218.336 1.00 42.21 332 ILE A CA 1
ATOM 2548 C C . ILE A 1 332 ? 32.288 -78.520 217.087 1.00 43.04 332 ILE A C 1
ATOM 2549 O O . ILE A 1 332 ? 31.915 -78.192 215.973 1.00 39.90 332 ILE A O 1
ATOM 2554 N N . GLN A 1 333 ? 33.330 -79.322 217.289 1.00 47.25 333 GLN A N 1
ATOM 2555 C CA . GLN A 1 333 ? 34.039 -79.970 216.180 1.00 50.07 333 GLN A CA 1
ATOM 2556 C C . GLN A 1 333 ? 33.123 -80.791 215.243 1.00 46.35 333 GLN A C 1
ATOM 2557 O O . GLN A 1 333 ? 33.466 -80.974 214.093 1.00 40.68 333 GLN A O 1
ATOM 2563 N N . GLN A 1 334 ? 31.961 -81.247 215.724 1.00 46.54 334 GLN A N 1
ATOM 2564 C CA . GLN A 1 334 ? 30.940 -81.861 214.861 1.00 47.36 334 GLN A CA 1
ATOM 2565 C C . GLN A 1 334 ? 30.273 -80.910 213.856 1.00 43.87 334 GLN A C 1
ATOM 2566 O O . GLN A 1 334 ? 29.693 -81.375 212.892 1.00 45.74 334 GLN A O 1
ATOM 2572 N N . PHE A 1 335 ? 30.282 -79.601 214.109 1.00 45.57 335 PHE A N 1
ATOM 2573 C CA . PHE A 1 335 ? 29.812 -78.603 213.133 1.00 43.62 335 PHE A CA 1
ATOM 2574 C C . PHE A 1 335 ? 30.909 -78.517 212.075 1.00 45.01 335 PHE A C 1
ATOM 2575 O O . PHE A 1 335 ? 31.930 -77.856 212.252 1.00 41.86 335 PHE A O 1
ATOM 2583 N N . GLU A 1 336 ? 30.688 -79.249 210.997 1.00 43.57 336 GLU A N 1
ATOM 2584 C CA . GLU A 1 336 ? 31.738 -79.617 210.076 1.00 48.60 336 GLU A CA 1
ATOM 2585 C C . GLU A 1 336 ? 31.651 -78.773 208.802 1.00 44.86 336 GLU A C 1
ATOM 2586 O O . GLU A 1 336 ? 32.331 -79.053 207.828 1.00 42.83 336 GLU A O 1
ATOM 2592 N N . GLN A 1 337 ? 30.826 -77.726 208.839 1.00 43.49 337 GLN A N 1
ATOM 2593 C CA . GLN A 1 337 ? 30.648 -76.804 207.735 1.00 42.39 337 GLN A CA 1
ATOM 2594 C C . GLN A 1 337 ? 31.965 -76.198 207.315 1.00 40.67 337 GLN A C 1
ATOM 2595 O O . GLN A 1 337 ? 32.801 -75.844 208.146 1.00 39.40 337 GLN A O 1
ATOM 2601 N N . ILE A 1 338 ? 32.178 -76.144 206.012 1.00 41.43 338 ILE A N 1
ATOM 2602 C CA . ILE A 1 338 ? 33.280 -75.378 205.475 1.00 43.35 338 ILE A CA 1
ATOM 2603 C C . ILE A 1 338 ? 32.578 -74.129 204.971 1.00 40.39 338 ILE A C 1
ATOM 2604 O O . ILE A 1 338 ? 31.598 -74.217 204.238 1.00 37.76 338 ILE A O 1
ATOM 2609 N N . PHE A 1 339 ? 33.037 -72.980 205.452 1.00 39.52 339 PHE A N 1
ATOM 2610 C CA . PHE A 1 339 ? 32.454 -71.685 205.088 1.00 40.25 339 PHE A CA 1
ATOM 2611 C C . PHE A 1 339 ? 33.148 -71.042 203.876 1.00 39.84 339 PHE A C 1
ATOM 2612 O O . PHE A 1 339 ? 32.594 -70.118 203.293 1.00 40.20 339 PHE A O 1
ATOM 2620 N N . ALA A 1 340 ? 34.355 -71.509 203.535 1.00 39.12 340 ALA A N 1
ATOM 2621 C CA . ALA A 1 340 ? 35.116 -70.978 202.406 1.00 43.43 340 ALA A CA 1
ATOM 2622 C C . ALA A 1 340 ? 36.264 -71.911 201.976 1.00 43.61 340 ALA A C 1
ATOM 2623 O O . ALA A 1 340 ? 36.984 -72.453 202.814 1.00 42.77 340 ALA A O 1
ATOM 2625 N N . TYR A 1 341 ? 36.421 -72.097 200.668 1.00 42.66 341 TYR A N 1
ATOM 2626 C CA . TYR A 1 341 ? 37.522 -72.886 200.117 1.00 41.04 341 TYR A CA 1
ATOM 2627 C C . TYR A 1 341 ? 38.412 -71.915 199.377 1.00 40.95 341 TYR A C 1
ATOM 2628 O O . TYR A 1 341 ? 37.932 -71.223 198.479 1.00 41.50 341 TYR A O 1
ATOM 2637 N N . ILE A 1 342 ? 39.690 -71.848 199.747 1.00 40.10 342 ILE A N 1
ATOM 2638 C CA . ILE A 1 342 ? 40.606 -70.899 199.149 1.00 41.26 342 ILE A CA 1
ATOM 2639 C C . ILE A 1 342 ? 41.854 -71.602 198.667 1.00 42.60 342 ILE A C 1
ATOM 2640 O O . ILE A 1 342 ? 42.481 -72.331 199.438 1.00 44.93 342 ILE A O 1
ATOM 2645 N N . LEU A 1 343 ? 42.236 -71.358 197.415 1.00 42.15 343 LEU A N 1
ATOM 2646 C CA . LEU A 1 343 ? 43.504 -71.840 196.894 1.00 43.63 343 LEU A CA 1
ATOM 2647 C C . LEU A 1 343 ? 44.515 -70.732 197.028 1.00 43.82 343 LEU A C 1
ATOM 2648 O O . LEU A 1 343 ? 44.351 -69.675 196.443 1.00 50.24 343 LEU A O 1
ATOM 2653 N N . LEU A 1 344 ? 45.560 -70.998 197.799 1.00 42.67 344 LEU A N 1
ATOM 2654 C CA . LEU A 1 344 ? 46.569 -70.023 198.122 1.00 43.49 344 LEU A CA 1
ATOM 2655 C C . LEU A 1 344 ? 47.828 -70.297 197.307 1.00 42.33 344 LEU A C 1
ATOM 2656 O O . LEU A 1 344 ? 48.202 -71.437 197.105 1.00 41.03 344 LEU A O 1
ATOM 2661 N N . ASP A 1 345 ? 48.481 -69.231 196.868 1.00 44.71 345 ASP A N 1
ATOM 2662 C CA . ASP A 1 345 ? 49.703 -69.290 196.054 1.00 44.00 345 ASP A CA 1
ATOM 2663 C C . ASP A 1 345 ? 49.523 -70.066 194.766 1.00 42.95 345 ASP A C 1
ATOM 2664 O O . ASP A 1 345 ? 50.438 -70.754 194.328 1.00 44.96 345 ASP A O 1
ATOM 2669 N N . GLU A 1 346 ? 48.347 -69.930 194.164 1.00 39.60 346 GLU A N 1
ATOM 2670 C CA . GLU A 1 346 ? 48.042 -70.568 192.902 1.00 39.76 346 GLU A CA 1
ATOM 2671 C C . GLU A 1 346 ? 48.567 -69.709 191.744 1.00 39.70 346 GLU A C 1
ATOM 2672 O O . GLU A 1 346 ? 48.589 -68.480 191.815 1.00 39.93 346 GLU A O 1
ATOM 2678 N N . THR A 1 347 ? 48.984 -70.387 190.682 1.00 39.54 347 THR A N 1
ATOM 2679 C CA . THR A 1 347 ? 49.275 -69.767 189.413 1.00 39.54 347 THR A CA 1
ATOM 2680 C C . THR A 1 347 ? 47.965 -69.721 188.640 1.00 40.17 347 THR A C 1
ATOM 2681 O O . THR A 1 347 ? 47.239 -70.716 188.550 1.00 43.01 347 THR A O 1
ATOM 2685 N N . ALA A 1 348 ? 47.668 -68.560 188.088 1.00 40.78 348 ALA A N 1
ATOM 2686 C CA . ALA A 1 348 ? 46.516 -68.393 187.219 1.00 44.71 348 ALA A CA 1
ATOM 2687 C C . ALA A 1 348 ? 46.809 -68.954 185.820 1.00 46.08 348 ALA A C 1
ATOM 2688 O O . ALA A 1 348 ? 47.956 -68.990 185.365 1.00 43.10 348 ALA A O 1
ATOM 2690 N N . LYS A 1 349 ? 45.745 -69.363 185.142 1.00 47.23 349 LYS A N 1
ATOM 2691 C CA . LYS A 1 349 ? 45.833 -69.937 183.799 1.00 48.82 349 LYS A CA 1
ATOM 2692 C C . LYS A 1 349 ? 46.260 -68.857 182.786 1.00 46.20 349 LYS A C 1
ATOM 2693 O O . LYS A 1 349 ? 47.179 -69.065 182.027 1.00 47.38 349 LYS A O 1
ATOM 2699 N N . ILE A 1 350 ? 45.581 -67.709 182.799 1.00 48.08 350 ILE A N 1
ATOM 2700 C CA . ILE A 1 350 ? 45.952 -66.515 182.003 1.00 46.00 350 ILE A CA 1
ATOM 2701 C C . ILE A 1 350 ? 46.847 -65.582 182.842 1.00 45.56 350 ILE A C 1
ATOM 2702 O O . ILE A 1 350 ? 46.346 -64.924 183.731 1.00 46.08 350 ILE A O 1
ATOM 2707 N N . PRO A 1 351 ? 48.163 -65.503 182.559 1.00 50.20 351 PRO A N 1
ATOM 2708 C CA . PRO A 1 351 ? 49.052 -64.741 183.465 1.00 50.14 351 PRO A CA 1
ATOM 2709 C C . PRO A 1 351 ? 48.695 -63.273 183.725 1.00 49.04 351 PRO A C 1
ATOM 2710 O O . PRO A 1 351 ? 49.069 -62.725 184.768 1.00 45.09 351 PRO A O 1
ATOM 2714 N N . GLU A 1 352 ? 47.954 -62.648 182.820 1.00 48.42 352 GLU A N 1
ATOM 2715 C CA . GLU A 1 352 ? 47.513 -61.292 183.060 1.00 52.03 352 GLU A CA 1
ATOM 2716 C C . GLU A 1 352 ? 46.480 -61.197 184.189 1.00 46.67 352 GLU A C 1
ATOM 2717 O O . GLU A 1 352 ? 46.166 -60.088 184.616 1.00 43.45 352 GLU A O 1
ATOM 2723 N N . TYR A 1 353 ? 45.969 -62.334 184.671 1.00 41.15 353 TYR A N 1
ATOM 2724 C CA . TYR A 1 353 ? 45.112 -62.357 185.855 1.00 39.83 353 TYR A CA 1
ATOM 2725 C C . TYR A 1 353 ? 45.740 -62.998 187.090 1.00 39.26 353 TYR A C 1
ATOM 2726 O O . TYR A 1 353 ? 45.027 -63.392 188.028 1.00 40.60 353 TYR A O 1
ATOM 2735 N N . GLN A 1 354 ? 47.074 -63.037 187.128 1.00 37.41 354 GLN A N 1
ATOM 2736 C CA . GLN A 1 354 ? 47.802 -63.495 188.309 1.00 38.53 354 GLN A CA 1
ATOM 2737 C C . GLN A 1 354 ? 47.502 -62.585 189.521 1.00 37.86 354 GLN A C 1
ATOM 2738 O O . GLN A 1 354 ? 47.462 -63.038 190.657 1.00 38.04 354 GLN A O 1
ATOM 2744 N N . TRP A 1 355 ? 47.277 -61.309 189.252 1.00 37.68 355 TRP A N 1
ATOM 2745 C CA . TRP A 1 355 ? 46.944 -60.330 190.274 1.00 40.15 355 TRP A CA 1
ATOM 2746 C C . TRP A 1 355 ? 45.633 -60.576 191.033 1.00 40.65 355 TRP A C 1
ATOM 2747 O O . TRP A 1 355 ? 45.416 -59.940 192.044 1.00 42.07 355 TRP A O 1
ATOM 2758 N N . LEU A 1 356 ? 44.767 -61.476 190.570 1.00 40.75 356 LEU A N 1
ATOM 2759 C CA . LEU A 1 356 ? 43.553 -61.849 191.332 1.00 42.58 356 LEU A CA 1
ATOM 2760 C C . LEU A 1 356 ? 43.681 -63.091 192.227 1.00 42.71 356 LEU A C 1
ATOM 2761 O O . LEU A 1 356 ? 42.686 -63.503 192.830 1.00 45.69 356 LEU A O 1
ATOM 2766 N N . LYS A 1 357 ? 44.875 -63.687 192.307 1.00 42.62 357 LYS A N 1
ATOM 2767 C CA . LYS A 1 357 ? 45.089 -64.935 193.040 1.00 41.78 357 LYS A CA 1
ATOM 2768 C C . LYS A 1 357 ? 45.623 -64.651 194.449 1.00 41.80 357 LYS A C 1
ATOM 2769 O O . LYS A 1 357 ? 46.645 -63.981 194.587 1.00 46.88 357 LYS A O 1
ATOM 2775 N N . PRO A 1 358 ? 44.938 -65.166 195.496 1.00 40.47 358 PRO A N 1
ATOM 2776 C CA . PRO A 1 358 ? 45.318 -64.839 196.868 1.00 40.78 358 PRO A CA 1
ATOM 2777 C C . PRO A 1 358 ? 46.671 -65.382 197.311 1.00 39.46 358 PRO A C 1
ATOM 2778 O O . PRO A 1 358 ? 47.003 -66.527 197.049 1.00 41.14 358 PRO A O 1
ATOM 2782 N N . THR A 1 359 ? 47.436 -64.523 197.959 1.00 40.61 359 THR A N 1
ATOM 2783 C CA . THR A 1 359 ? 48.673 -64.892 198.641 1.00 40.54 359 THR A CA 1
ATOM 2784 C C . THR A 1 359 ? 48.577 -64.722 200.173 1.00 37.66 359 THR A C 1
ATOM 2785 O O . THR A 1 359 ? 49.361 -65.299 200.895 1.00 40.02 359 THR A O 1
ATOM 2789 N N . GLN A 1 360 ? 47.648 -63.915 200.665 1.00 37.22 360 GLN A N 1
ATOM 2790 C CA . GLN A 1 360 ? 47.323 -63.892 202.106 1.00 36.90 360 GLN A CA 1
ATOM 2791 C C . GLN A 1 360 ? 45.819 -63.833 202.226 1.00 35.63 360 GLN A C 1
ATOM 2792 O O . GLN A 1 360 ? 45.165 -63.257 201.377 1.00 37.48 360 GLN A O 1
ATOM 2798 N N . ILE A 1 361 ? 45.270 -64.443 203.262 1.00 36.78 361 ILE A N 1
ATOM 2799 C CA . ILE A 1 361 ? 43.826 -64.484 203.441 1.00 35.51 361 ILE A CA 1
ATOM 2800 C C . ILE A 1 361 ? 43.442 -64.231 204.877 1.00 35.83 361 ILE A C 1
ATOM 2801 O O . ILE A 1 361 ? 44.257 -64.381 205.798 1.00 32.39 361 ILE A O 1
ATOM 2806 N N . SER A 1 362 ? 42.187 -63.825 205.049 1.00 32.80 362 SER A N 1
ATOM 2807 C CA . SER A 1 362 ? 41.560 -63.739 206.348 1.00 31.69 362 SER A CA 1
ATOM 2808 C C . SER A 1 362 ? 40.063 -63.793 206.074 1.00 29.90 362 SER A C 1
ATOM 2809 O O . SER A 1 362 ? 39.668 -64.114 204.972 1.00 28.90 362 SER A O 1
ATOM 2812 N N . TYR A 1 363 ? 39.246 -63.484 207.063 1.00 29.57 363 TYR A N 1
ATOM 2813 C CA . TYR A 1 363 ? 37.778 -63.516 206.903 1.00 30.69 363 TYR A CA 1
ATOM 2814 C C . TYR A 1 363 ? 37.244 -62.478 207.849 1.00 32.35 363 TYR A C 1
ATOM 2815 O O . TYR A 1 363 ? 37.990 -61.943 208.688 1.00 32.05 363 TYR A O 1
ATOM 2824 N N . GLY A 1 364 ? 35.938 -62.245 207.763 1.00 31.24 364 GLY A N 1
ATOM 2825 C CA . GLY A 1 364 ? 35.295 -61.326 208.655 1.00 29.68 364 GLY A CA 1
ATOM 2826 C C . GLY A 1 364 ? 33.819 -61.283 208.393 1.00 30.66 364 GLY A C 1
ATOM 2827 O O . GLY A 1 364 ? 33.315 -61.959 207.506 1.00 32.06 364 GLY A O 1
ATOM 2828 N N . SER A 1 365 ? 33.135 -60.485 209.186 1.00 30.90 365 SER A N 1
ATOM 2829 C CA . SER A 1 365 ? 31.717 -60.329 209.055 1.00 32.79 365 SER A CA 1
ATOM 2830 C C . SER A 1 365 ? 31.334 -58.909 209.431 1.00 34.14 365 SER A C 1
ATOM 2831 O O . SER A 1 365 ? 32.119 -58.200 210.074 1.00 29.86 365 SER A O 1
ATOM 2834 N N . ALA A 1 366 ? 30.124 -58.518 209.025 1.00 32.32 366 ALA A N 1
ATOM 2835 C CA . ALA A 1 366 ? 29.558 -57.233 209.366 1.00 31.91 366 ALA A CA 1
ATOM 2836 C C . ALA A 1 366 ? 28.080 -57.454 209.614 1.00 32.61 366 ALA A C 1
ATOM 2837 O O . ALA A 1 366 ? 27.341 -57.771 208.685 1.00 34.17 366 ALA A O 1
ATOM 2839 N N . SER A 1 367 ? 27.653 -57.296 210.855 1.00 33.89 367 SER A N 1
ATOM 2840 C CA . SER A 1 367 ? 26.266 -57.495 211.195 1.00 37.81 367 SER A CA 1
ATOM 2841 C C . SER A 1 367 ? 25.560 -56.195 210.958 1.00 37.84 367 SER A C 1
ATOM 2842 O O . SER A 1 367 ? 26.121 -55.133 211.199 1.00 34.66 367 SER A O 1
ATOM 2845 N N . VAL A 1 368 ? 24.337 -56.290 210.445 1.00 37.22 368 VAL A N 1
ATOM 2846 C CA . VAL A 1 368 ? 23.506 -55.130 210.228 1.00 36.48 368 VAL A CA 1
ATOM 2847 C C . VAL A 1 368 ? 22.147 -55.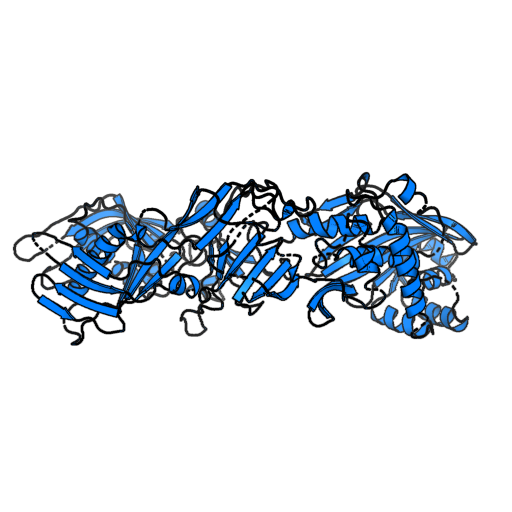437 210.798 1.00 37.68 368 VAL A C 1
ATOM 2848 O O . VAL A 1 368 ? 21.625 -56.538 210.622 1.00 37.67 368 VAL A O 1
ATOM 2852 N N . GLU A 1 369 ? 21.575 -54.450 211.470 1.00 42.86 369 GLU A N 1
ATOM 2853 C CA . GLU A 1 369 ? 20.277 -54.585 212.107 1.00 47.61 369 GLU A CA 1
ATOM 2854 C C . GLU A 1 369 ? 19.242 -53.722 211.390 1.00 47.56 369 GLU A C 1
ATOM 2855 O O . GLU A 1 369 ? 19.587 -52.760 210.718 1.00 50.80 369 GLU A O 1
ATOM 2861 N N . THR A 1 370 ? 17.970 -54.055 211.544 1.00 49.66 370 THR A N 1
ATOM 2862 C CA . THR A 1 370 ? 16.887 -53.229 210.996 1.00 54.11 370 THR A CA 1
ATOM 2863 C C . THR A 1 370 ? 16.706 -51.977 211.848 1.00 62.85 370 THR A C 1
ATOM 2864 O O . THR A 1 370 ? 17.274 -51.875 212.948 1.00 65.47 370 THR A O 1
ATOM 2868 N N . ALA A 1 371 ? 15.902 -51.033 211.357 1.00 66.73 371 ALA A N 1
ATOM 2869 C CA . ALA A 1 371 ? 15.542 -49.850 212.139 1.00 65.68 371 ALA A CA 1
ATOM 2870 C C . ALA A 1 371 ? 14.972 -50.229 213.512 1.00 69.25 371 ALA A C 1
ATOM 2871 O O . ALA A 1 371 ? 15.216 -49.516 214.482 1.00 69.90 371 ALA A O 1
ATOM 2873 N N . ASN A 1 372 ? 14.251 -51.359 213.591 1.00 72.70 372 ASN A N 1
ATOM 2874 C CA . ASN A 1 372 ? 13.732 -51.921 214.869 1.00 71.95 372 ASN A CA 1
ATOM 2875 C C . ASN A 1 372 ? 14.693 -52.853 215.642 1.00 72.01 372 ASN A C 1
ATOM 2876 O O . ASN A 1 372 ? 14.280 -53.569 216.565 1.00 69.89 372 ASN A O 1
ATOM 2881 N N . ASP A 1 373 ? 15.969 -52.839 215.270 1.00 73.25 373 ASP A N 1
ATOM 2882 C CA . ASP A 1 373 ? 17.008 -53.639 215.913 1.00 70.14 373 ASP A CA 1
ATOM 2883 C C . ASP A 1 373 ? 16.708 -55.141 215.997 1.00 68.25 373 ASP A C 1
ATOM 2884 O O . ASP A 1 373 ? 16.773 -55.755 217.068 1.00 72.27 373 ASP A O 1
ATOM 2889 N N . GLU A 1 374 ? 16.374 -55.716 214.846 1.00 64.25 374 GLU A N 1
ATOM 2890 C CA . GLU A 1 374 ? 16.442 -57.157 214.662 1.00 63.37 374 GLU A CA 1
ATOM 2891 C C . GLU A 1 374 ? 17.390 -57.424 213.501 1.00 53.64 374 GLU A C 1
ATOM 2892 O O . GLU A 1 374 ? 17.662 -56.506 212.739 1.00 47.98 374 GLU A O 1
ATOM 2898 N N . PRO A 1 375 ? 17.928 -58.661 213.393 1.00 46.75 375 PRO A N 1
ATOM 2899 C CA . PRO A 1 375 ? 18.842 -59.041 212.310 1.00 46.84 375 PRO A CA 1
ATOM 2900 C C . PRO A 1 375 ? 18.337 -58.682 210.916 1.00 44.35 375 PRO A C 1
ATOM 2901 O O . PRO A 1 375 ? 17.175 -58.951 210.589 1.00 45.82 375 PRO A O 1
ATOM 2905 N N . ASP A 1 376 ? 19.192 -58.028 210.137 1.00 43.85 376 ASP A N 1
ATOM 2906 C CA . ASP A 1 376 ? 19.006 -57.904 208.695 1.00 41.82 376 ASP A CA 1
ATOM 2907 C C . ASP A 1 376 ? 20.034 -58.858 208.080 1.00 41.11 376 ASP A C 1
ATOM 2908 O O . ASP A 1 376 ? 21.237 -58.546 207.967 1.00 40.65 376 ASP A O 1
ATOM 2913 N N . LEU A 1 377 ? 19.534 -60.043 207.733 1.00 38.64 377 LEU A N 1
ATOM 2914 C CA . LEU A 1 377 ? 20.324 -61.133 207.213 1.00 39.11 377 LEU A CA 1
ATOM 2915 C C . LEU A 1 377 ? 20.767 -60.929 205.753 1.00 40.97 377 LEU A C 1
ATOM 2916 O O . LEU A 1 377 ? 21.739 -61.562 205.301 1.00 35.02 377 LEU A O 1
ATOM 2921 N N . ASP A 1 378 ? 20.081 -60.032 205.043 1.00 44.37 378 ASP A N 1
ATOM 2922 C CA . ASP A 1 378 ? 20.418 -59.692 203.635 1.00 46.24 378 ASP A CA 1
ATOM 2923 C C . ASP A 1 378 ? 21.492 -58.647 203.511 1.00 42.22 378 ASP A C 1
ATOM 2924 O O . ASP A 1 378 ? 22.302 -58.714 202.591 1.00 41.40 378 ASP A O 1
ATOM 2929 N N . ALA A 1 379 ? 21.475 -57.693 204.439 1.00 38.91 379 ALA A N 1
ATOM 2930 C CA . ALA A 1 379 ? 22.468 -56.634 204.521 1.00 38.01 379 ALA A CA 1
ATOM 2931 C C . ALA A 1 379 ? 23.742 -57.066 205.276 1.00 37.97 379 ALA A C 1
ATOM 2932 O O . ALA A 1 379 ? 24.825 -56.552 205.007 1.00 35.58 379 ALA A O 1
ATOM 2934 N N . SER A 1 380 ? 23.603 -57.989 206.231 1.00 38.07 380 SER A N 1
ATOM 2935 C CA . SER A 1 380 ? 24.756 -58.488 206.979 1.00 34.83 380 SER A CA 1
ATOM 2936 C C . SER A 1 380 ? 25.652 -59.308 206.062 1.00 35.39 380 SER A C 1
ATOM 2937 O O . SER A 1 380 ? 25.162 -60.066 205.214 1.00 37.76 380 SER A O 1
ATOM 2940 N N . ILE A 1 381 ? 26.966 -59.157 206.227 1.00 35.31 381 ILE A N 1
ATOM 2941 C CA . ILE A 1 381 ? 27.928 -59.643 205.240 1.00 33.37 381 ILE A CA 1
ATOM 2942 C C . ILE A 1 381 ? 28.886 -60.599 205.873 1.00 34.99 381 ILE A C 1
ATOM 2943 O O . ILE A 1 381 ? 29.510 -60.258 206.882 1.00 36.85 381 ILE A O 1
ATOM 2948 N N . PHE A 1 382 ? 29.018 -61.787 205.272 1.00 33.72 382 PHE A N 1
ATOM 2949 C CA . PHE A 1 382 ? 30.119 -62.674 205.558 1.00 31.75 382 PHE A CA 1
ATOM 2950 C C . PHE A 1 382 ? 31.128 -62.592 204.416 1.00 33.71 382 PHE A C 1
ATOM 2951 O O . PHE A 1 382 ? 30.756 -62.621 203.232 1.00 31.42 382 PHE A O 1
ATOM 2959 N N . SER A 1 383 ? 32.409 -62.534 204.779 1.00 32.60 383 SER A N 1
ATOM 2960 C CA . SER A 1 383 ? 33.454 -62.131 203.852 1.00 32.27 383 SER A CA 1
ATOM 2961 C C . SER A 1 383 ? 34.708 -62.943 204.031 1.00 31.32 383 SER A C 1
ATOM 2962 O O . SER A 1 383 ? 35.112 -63.234 205.163 1.00 30.73 383 SER A O 1
ATOM 2965 N N . ALA A 1 384 ? 35.316 -63.282 202.895 1.00 31.25 384 ALA A N 1
ATOM 2966 C CA . ALA A 1 384 ? 36.677 -63.796 202.805 1.00 32.28 384 ALA A CA 1
ATOM 2967 C C . ALA A 1 384 ? 37.457 -62.709 202.121 1.00 33.20 384 ALA A C 1
ATOM 2968 O O . ALA A 1 384 ? 36.984 -62.153 201.143 1.00 32.17 384 ALA A O 1
ATOM 2978 N N . SER A 1 386 ? 41.526 -61.089 200.966 1.00 38.97 386 SER A N 1
ATOM 2979 C CA . SER A 1 386 ? 42.829 -61.517 200.497 1.00 39.29 386 SER A CA 1
ATOM 2980 C C . SER A 1 386 ? 43.745 -60.367 200.171 1.00 38.08 386 SER A C 1
ATOM 2981 O O . SER A 1 386 ? 43.280 -59.281 199.833 1.00 38.69 386 SER A O 1
ATOM 2992 N N . VAL A 1 388 ? 46.910 -59.948 197.382 1.00 36.55 388 VAL A N 1
ATOM 2993 C CA . VAL A 1 388 ? 47.380 -60.587 196.162 1.00 37.28 388 VAL A CA 1
ATOM 2994 C C . VAL A 1 388 ? 48.850 -60.220 195.934 1.00 40.49 388 VAL A C 1
ATOM 2995 O O . VAL A 1 388 ? 49.390 -59.349 196.609 1.00 37.75 388 VAL A O 1
ATOM 2999 N N . GLU A 1 389 ? 49.488 -60.935 195.014 1.00 44.88 389 GLU A N 1
ATOM 3000 C CA . GLU A 1 389 ? 50.826 -60.609 194.525 1.00 47.62 389 GLU A CA 1
ATOM 3001 C C . GLU A 1 389 ? 51.880 -60.509 195.607 1.00 48.14 389 GLU A C 1
ATOM 3002 O O . GLU A 1 389 ? 52.834 -59.760 195.461 1.00 45.26 389 GLU A O 1
ATOM 3008 N N . ASN A 1 390 ? 51.689 -61.243 196.702 1.00 47.96 390 ASN A N 1
ATOM 3009 C CA . ASN A 1 390 ? 52.576 -61.171 197.873 1.00 46.37 390 ASN A CA 1
ATOM 3010 C C . ASN A 1 390 ? 52.685 -59.773 198.492 1.00 44.81 390 ASN A C 1
ATOM 3011 O O . ASN A 1 390 ? 53.706 -59.435 199.100 1.00 44.42 390 ASN A O 1
ATOM 3016 N N . ASN A 1 391 ? 51.642 -58.962 198.322 1.00 41.80 391 ASN A N 1
ATOM 3017 C CA . ASN A 1 391 ? 51.471 -57.767 199.106 1.00 45.30 391 ASN A CA 1
ATOM 3018 C C . ASN A 1 391 ? 51.189 -58.299 200.499 1.00 48.55 391 ASN A C 1
ATOM 3019 O O . ASN A 1 391 ? 50.405 -59.238 200.647 1.00 50.28 391 ASN A O 1
ATOM 3024 N N . THR A 1 392 ? 51.874 -57.767 201.508 1.00 52.01 392 THR A N 1
ATOM 3025 C CA . THR A 1 392 ? 51.634 -58.203 202.887 1.00 54.58 392 THR A CA 1
ATOM 3026 C C . THR A 1 392 ? 50.747 -57.187 203.559 1.00 52.87 392 THR A C 1
ATOM 3027 O O . THR A 1 392 ? 50.810 -55.989 203.275 1.00 55.36 392 THR A O 1
ATOM 3031 N N . ASN A 1 393 ? 49.868 -57.711 204.397 1.00 52.67 393 ASN A N 1
ATOM 3032 C CA . ASN A 1 393 ? 49.044 -56.933 205.262 1.00 54.63 393 ASN A CA 1
ATOM 3033 C C . ASN A 1 393 ? 49.606 -57.318 206.629 1.00 59.08 393 ASN A C 1
ATOM 3034 O O . ASN A 1 393 ? 49.424 -58.441 207.119 1.00 59.55 393 ASN A O 1
ATOM 3039 N N . SER A 1 394 ? 50.356 -56.389 207.203 1.00 66.08 394 SER A N 1
ATOM 3040 C CA . SER A 1 394 ? 50.998 -56.597 208.487 1.00 69.07 394 SER A CA 1
ATOM 3041 C C . SER A 1 394 ? 50.088 -56.252 209.680 1.00 70.92 394 SER A C 1
ATOM 3042 O O . SER A 1 394 ? 50.461 -56.492 210.822 1.00 75.19 394 SER A O 1
ATOM 3045 N N . THR A 1 395 ? 48.913 -55.681 209.409 1.00 71.52 395 THR A N 1
ATOM 3046 C CA . THR A 1 395 ? 47.896 -55.418 210.418 1.00 67.94 395 THR A CA 1
ATOM 3047 C C . THR A 1 395 ? 46.591 -56.017 209.907 1.00 66.81 395 THR A C 1
ATOM 3048 O O . THR A 1 395 ? 45.712 -55.278 209.456 1.00 60.07 395 THR A O 1
ATOM 3052 N N . PRO A 1 396 ? 46.469 -57.361 209.941 1.00 69.95 396 PRO A N 1
ATOM 3053 C CA . PRO A 1 396 ? 45.278 -57.964 209.347 1.00 69.58 396 PRO A CA 1
ATOM 3054 C C . PRO A 1 396 ? 44.010 -57.694 210.175 1.00 67.29 396 PRO A C 1
ATOM 3055 O O . PRO A 1 396 ? 43.725 -58.389 211.156 1.00 74.40 396 PRO A O 1
ATOM 3059 N N . SER A 1 397 ? 43.276 -56.658 209.785 1.00 59.16 397 SER A N 1
ATOM 3060 C CA . SER A 1 397 ? 41.988 -56.387 210.396 1.00 54.23 397 SER A CA 1
ATOM 3061 C C . SER A 1 397 ? 40.992 -57.404 209.858 1.00 46.31 397 SER A C 1
ATOM 3062 O O . SER A 1 397 ? 41.150 -57.910 208.734 1.00 46.60 397 SER A O 1
ATOM 3065 N N . HIS A 1 398 ? 39.993 -57.710 210.678 1.00 38.63 398 HIS A N 1
ATOM 3066 C CA . HIS A 1 398 ? 38.855 -58.553 210.289 1.00 38.70 398 HIS A CA 1
ATOM 3067 C C . HIS A 1 398 ? 37.602 -57.727 209.998 1.00 36.84 398 HIS A C 1
ATOM 3068 O O . HIS A 1 398 ? 36.547 -58.299 209.731 1.00 37.84 398 HIS A O 1
ATOM 3075 N N . ALA A 1 399 ? 37.707 -56.401 210.058 1.00 35.24 399 ALA A N 1
ATOM 3076 C CA . ALA A 1 399 ? 36.560 -55.549 209.863 1.00 34.47 399 ALA A CA 1
ATOM 3077 C C . ALA A 1 399 ? 36.181 -55.527 208.385 1.00 37.01 399 ALA A C 1
ATOM 3078 O O . ALA A 1 399 ? 37.042 -55.616 207.501 1.00 35.55 399 ALA A O 1
ATOM 3080 N N . VAL A 1 400 ? 34.869 -55.415 208.169 1.00 37.35 400 VAL A N 1
ATOM 3081 C CA . VAL A 1 400 ? 34.218 -55.451 206.895 1.00 37.09 400 VAL A CA 1
ATOM 3082 C C . VAL A 1 400 ? 33.257 -54.245 206.861 1.00 39.75 400 VAL A C 1
ATOM 3083 O O . VAL A 1 400 ? 32.514 -54.003 207.832 1.00 36.45 400 VAL A O 1
ATOM 3087 N N . ASP A 1 401 ? 33.295 -53.496 205.753 1.00 37.01 401 ASP A N 1
ATOM 3088 C CA . ASP A 1 401 ? 32.467 -52.317 205.547 1.00 38.43 401 ASP A CA 1
ATOM 3089 C C . ASP A 1 401 ? 31.032 -52.783 205.375 1.00 37.59 401 ASP A C 1
ATOM 3090 O O . ASP A 1 401 ? 30.740 -53.469 204.407 1.00 37.39 401 ASP A O 1
ATOM 3095 N N . ASN A 1 402 ? 30.152 -52.386 206.297 1.00 36.66 402 ASN A N 1
ATOM 3096 C CA . ASN A 1 402 ? 28.773 -52.898 206.351 1.00 36.52 402 ASN A CA 1
ATOM 3097 C C . ASN A 1 402 ? 27.789 -52.402 205.281 1.00 38.20 402 ASN A C 1
ATOM 3098 O O . ASN A 1 402 ? 26.625 -52.818 205.264 1.00 40.92 402 ASN A O 1
ATOM 3103 N N . ARG A 1 403 ? 28.246 -51.547 204.369 1.00 41.37 403 ARG A N 1
ATOM 3104 C CA . ARG A 1 403 ? 27.373 -50.895 203.386 1.00 40.20 403 ARG A CA 1
ATOM 3105 C C . ARG A 1 403 ? 27.263 -51.623 202.045 1.00 41.11 403 ARG A C 1
ATOM 3106 O O . ARG A 1 403 ? 26.300 -51.411 201.306 1.00 41.66 403 ARG A O 1
ATOM 3122 N N . LEU A 1 405 ? 26.455 -54.621 200.628 1.00 41.95 405 LEU A N 1
ATOM 3123 C CA . LEU A 1 405 ? 25.281 -55.348 200.123 1.00 41.91 405 LEU A CA 1
ATOM 3124 C C . LEU A 1 405 ? 24.026 -54.483 200.174 1.00 41.35 405 LEU A C 1
ATOM 3125 O O . LEU A 1 405 ? 23.154 -54.607 199.322 1.00 39.95 405 LEU A O 1
ATOM 3130 N N . GLN A 1 406 ? 23.955 -53.604 201.169 1.00 43.37 406 GLN A N 1
ATOM 3131 C CA . GLN A 1 406 ? 22.972 -52.505 201.194 1.00 48.86 406 GLN A CA 1
ATOM 3132 C C . GLN A 1 406 ? 22.972 -51.684 199.918 1.00 45.62 406 GLN A C 1
ATOM 3133 O O . GLN A 1 406 ? 21.917 -51.271 199.451 1.00 44.80 406 GLN A O 1
ATOM 3139 N N . LEU A 1 407 ? 24.160 -51.425 199.386 1.00 46.58 407 LEU A N 1
ATOM 3140 C CA . LEU A 1 407 ? 24.300 -50.680 198.143 1.00 50.23 407 LEU A CA 1
ATOM 3141 C C . LEU A 1 407 ? 23.965 -51.526 196.906 1.00 49.87 407 LEU A C 1
ATOM 3142 O O . LEU A 1 407 ? 23.115 -51.137 196.104 1.00 52.91 407 LEU A O 1
ATOM 3147 N N . THR A 1 408 ? 24.619 -52.678 196.764 1.00 48.34 408 THR A N 1
ATOM 3148 C CA . THR A 1 408 ? 24.433 -53.533 195.580 1.00 45.15 408 THR A CA 1
ATOM 3149 C C . THR A 1 408 ? 23.046 -54.158 195.545 1.00 46.23 408 THR A C 1
ATOM 3150 O O . THR A 1 408 ? 22.545 -54.463 194.477 1.00 41.98 408 THR A O 1
ATOM 3154 N N . LYS A 1 409 ? 22.455 -54.370 196.724 1.00 48.79 409 LYS A N 1
ATOM 3155 C CA . LYS A 1 409 ? 21.182 -55.073 196.872 1.00 49.50 409 LYS A CA 1
ATOM 3156 C C . LYS A 1 409 ? 21.218 -56.434 196.207 1.00 46.18 409 LYS A C 1
ATOM 3157 O O . LYS A 1 409 ? 20.241 -56.884 195.638 1.00 46.32 409 LYS A O 1
ATOM 3163 N N . THR A 1 410 ? 22.370 -57.081 196.299 1.00 45.67 410 THR A N 1
ATOM 3164 C CA . THR A 1 410 ? 22.558 -58.422 195.787 1.00 45.43 410 THR A CA 1
ATOM 3165 C C . THR A 1 410 ? 22.949 -59.296 196.956 1.00 42.74 410 THR A C 1
ATOM 3166 O O . THR A 1 410 ? 23.396 -58.802 197.992 1.00 40.90 410 THR A O 1
ATOM 3170 N N . GLN A 1 411 ? 22.809 -60.596 196.762 1.00 41.06 411 GLN A N 1
ATOM 3171 C CA . GLN A 1 411 ? 23.080 -61.555 197.808 1.00 40.66 411 GLN A CA 1
ATOM 3172 C C . GLN A 1 411 ? 24.573 -61.819 197.939 1.00 41.30 411 GLN A C 1
ATOM 3173 O O . GLN A 1 411 ? 25.011 -62.318 198.982 1.00 37.97 411 GLN A O 1
ATOM 3179 N N . ALA A 1 412 ? 25.333 -61.515 196.878 1.00 38.28 412 ALA A N 1
ATOM 3180 C CA . ALA A 1 412 ? 26.778 -61.752 196.848 1.00 34.39 412 ALA A CA 1
ATOM 3181 C C . ALA A 1 412 ? 27.487 -60.627 196.137 1.00 36.34 412 ALA A C 1
ATOM 3182 O O . ALA A 1 412 ? 26.883 -59.877 195.351 1.00 39.76 412 ALA A O 1
ATOM 3184 N N . ALA A 1 413 ? 28.780 -60.505 196.418 1.00 33.68 413 ALA A N 1
ATOM 3185 C CA . ALA A 1 413 ? 29.584 -59.476 195.801 1.00 33.68 413 ALA A CA 1
ATOM 3186 C C . ALA A 1 413 ? 31.068 -59.767 195.927 1.00 33.22 413 ALA A C 1
ATOM 3187 O O . ALA A 1 413 ? 31.484 -60.612 196.713 1.00 32.12 413 ALA A O 1
ATOM 3189 N N . PHE A 1 414 ? 31.840 -59.064 195.111 1.00 33.45 414 PHE A N 1
ATOM 3190 C CA . PHE A 1 414 ? 33.295 -59.135 195.103 1.00 33.65 414 PHE A CA 1
ATOM 3191 C C . PHE A 1 414 ? 33.829 -57.712 195.028 1.00 35.64 414 PHE A C 1
ATOM 3192 O O . PHE A 1 414 ? 33.280 -56.898 194.303 1.00 36.83 414 PHE A O 1
ATOM 3200 N N . GLY A 1 415 ? 34.924 -57.430 195.741 1.00 37.15 415 GLY A N 1
ATOM 3201 C CA . GLY A 1 415 ? 35.489 -56.087 195.815 1.00 35.10 415 GLY A CA 1
ATOM 3202 C C . GLY A 1 415 ? 36.961 -56.053 195.487 1.00 35.76 415 GLY A C 1
ATOM 3203 O O . GLY A 1 415 ? 37.701 -56.946 195.876 1.00 36.68 415 GLY A O 1
ATOM 3204 N N . ILE A 1 416 ? 37.377 -55.011 194.768 1.00 37.84 416 ILE A N 1
ATOM 3205 C CA . ILE A 1 416 ? 38.781 -54.770 194.423 1.00 37.13 416 ILE A CA 1
ATOM 3206 C C . ILE A 1 416 ? 39.089 -53.356 194.876 1.00 35.37 416 ILE A C 1
ATOM 3207 O O . ILE A 1 416 ? 38.295 -52.427 194.681 1.00 34.20 416 ILE A O 1
ATOM 3212 N N . SER A 1 417 ? 40.229 -53.198 195.534 1.00 36.83 417 SER A N 1
ATOM 3213 C CA . SER A 1 417 ? 40.582 -51.900 196.114 1.00 35.02 417 SER A CA 1
ATOM 3214 C C . SER A 1 417 ? 41.085 -51.015 194.993 1.00 34.04 417 SER A C 1
ATOM 3215 O O . SER A 1 417 ? 41.599 -51.499 193.973 1.00 32.70 417 SER A O 1
ATOM 3218 N N . PHE A 1 418 ? 40.917 -49.717 195.204 1.00 32.93 418 PHE A N 1
ATOM 3219 C CA . PHE A 1 418 ? 41.339 -48.734 194.258 1.00 32.30 418 PHE A CA 1
ATOM 3220 C C . PHE A 1 418 ? 42.855 -48.824 193.976 1.00 35.02 418 PHE A C 1
ATOM 3221 O O . PHE A 1 418 ? 43.247 -48.805 192.818 1.00 35.94 418 PHE A O 1
ATOM 3229 N N . PRO A 1 419 ? 43.706 -48.974 195.005 1.00 35.54 419 PRO A N 1
ATOM 3230 C CA . PRO A 1 419 ? 45.140 -49.148 194.666 1.00 38.59 419 PRO A CA 1
ATOM 3231 C C . PRO A 1 419 ? 45.450 -50.320 193.714 1.00 41.01 419 PRO A C 1
ATOM 3232 O O . PRO A 1 419 ? 46.294 -50.191 192.812 1.00 40.85 419 PRO A O 1
ATOM 3236 N N . LEU A 1 420 ? 44.766 -51.447 193.903 1.00 40.36 420 LEU A N 1
ATOM 3237 C CA . LEU A 1 420 ? 44.937 -52.596 193.008 1.00 40.32 420 LEU A CA 1
ATOM 3238 C C . LEU A 1 420 ? 44.386 -52.306 191.614 1.00 40.17 420 LEU A C 1
ATOM 3239 O O . LEU A 1 420 ? 44.998 -52.667 190.598 1.00 36.93 420 LEU A O 1
ATOM 3244 N N . PHE A 1 421 ? 43.224 -51.656 191.590 1.00 39.24 421 PHE A N 1
ATOM 3245 C CA . PHE A 1 421 ? 42.569 -51.234 190.366 1.00 38.49 421 PHE A CA 1
ATOM 3246 C C . PHE A 1 421 ? 43.451 -50.312 189.524 1.00 37.13 421 PHE A C 1
ATOM 3247 O O . PHE A 1 421 ? 43.538 -50.487 188.315 1.00 34.76 421 PHE A O 1
ATOM 3255 N N . ILE A 1 422 ? 44.119 -49.353 190.144 1.00 37.35 422 ILE A N 1
ATOM 3256 C CA . ILE A 1 422 ? 44.993 -48.457 189.364 1.00 42.71 422 ILE A CA 1
ATOM 3257 C C . ILE A 1 422 ? 46.308 -49.142 188.920 1.00 43.27 422 ILE A C 1
ATOM 3258 O O . ILE A 1 422 ? 46.816 -48.848 187.825 1.00 43.61 422 ILE A O 1
ATOM 3263 N N . GLU A 1 423 ? 46.844 -50.049 189.738 1.00 46.09 423 GLU A N 1
ATOM 3264 C CA . GLU A 1 423 ? 48.082 -50.776 189.378 1.00 49.32 423 GLU A CA 1
ATOM 3265 C C . GLU A 1 423 ? 47.851 -51.785 188.256 1.00 45.44 423 GLU A C 1
ATOM 3266 O O . GLU A 1 423 ? 48.780 -52.100 187.524 1.00 46.76 423 GLU A O 1
ATOM 3272 N N . HIS A 1 424 ? 46.620 -52.270 188.095 1.00 43.56 424 HIS A N 1
ATOM 3273 C CA . HIS A 1 424 ? 46.353 -53.291 187.088 1.00 44.81 424 HIS A CA 1
ATOM 3274 C C . HIS A 1 424 ? 45.468 -52.868 185.927 1.00 46.11 424 HIS A C 1
ATOM 3275 O O . HIS A 1 424 ? 45.715 -53.301 184.801 1.00 48.82 424 HIS A O 1
ATOM 3282 N N . PHE A 1 425 ? 44.472 -52.020 186.163 1.00 43.26 425 PHE A N 1
ATOM 3283 C CA . PHE A 1 425 ? 43.665 -51.533 185.051 1.00 39.93 425 PHE A CA 1
ATOM 3284 C C . PHE A 1 425 ? 44.151 -50.186 184.490 1.00 37.93 425 PHE A C 1
ATOM 3285 O O . PHE A 1 425 ? 44.377 -50.073 183.279 1.00 37.95 425 PHE A O 1
ATOM 3293 N N . LEU A 1 426 ? 44.278 -49.163 185.332 1.00 35.85 426 LEU A N 1
ATOM 3294 C CA . LEU A 1 426 ? 44.606 -47.829 184.825 1.00 38.44 426 LEU A CA 1
ATOM 3295 C C . LEU A 1 426 ? 46.005 -47.764 184.268 1.00 39.20 426 LEU A C 1
ATOM 3296 O O . LEU A 1 426 ? 46.216 -47.109 183.249 1.00 41.61 426 LEU A O 1
ATOM 3301 N N . LYS A 1 427 ? 46.961 -48.404 184.938 1.00 39.12 427 LYS A N 1
ATOM 3302 C CA . LYS A 1 427 ? 48.329 -48.429 184.440 1.00 40.19 427 LYS A CA 1
ATOM 3303 C C . LYS A 1 427 ? 48.341 -48.930 182.975 1.00 39.98 427 LYS A C 1
ATOM 3304 O O . LYS A 1 427 ? 48.875 -48.265 182.070 1.00 38.12 427 LYS A O 1
ATOM 3310 N N . GLN A 1 428 ? 47.705 -50.072 182.738 1.00 38.11 428 GLN A N 1
ATOM 3311 C CA . GLN A 1 428 ? 47.609 -50.614 181.392 1.00 39.07 428 GLN A CA 1
ATOM 3312 C C . GLN A 1 428 ? 46.857 -49.680 180.439 1.00 39.84 428 GLN A C 1
ATOM 3313 O O . GLN A 1 428 ? 47.285 -49.493 179.307 1.00 35.34 428 GLN A O 1
ATOM 3319 N N . ALA A 1 429 ? 45.745 -49.097 180.898 1.00 40.42 429 ALA A N 1
ATOM 3320 C CA . ALA A 1 429 ? 44.899 -48.271 180.036 1.00 38.92 429 ALA A CA 1
ATOM 3321 C C . ALA A 1 429 ? 45.680 -47.101 179.429 1.00 37.86 429 ALA A C 1
ATOM 3322 O O . ALA A 1 429 ? 45.549 -46.809 178.237 1.00 39.24 429 ALA A O 1
ATOM 3324 N N . LEU A 1 430 ? 46.495 -46.447 180.251 1.00 37.14 430 LEU A N 1
ATOM 3325 C CA . LEU A 1 430 ? 47.399 -45.399 179.779 1.00 38.11 430 LEU A CA 1
ATOM 3326 C C . LEU A 1 430 ? 48.510 -45.948 178.866 1.00 37.97 430 LEU A C 1
ATOM 3327 O O . LEU A 1 430 ? 48.962 -45.258 177.946 1.00 39.19 430 LEU A O 1
ATOM 3332 N N . LEU A 1 431 ? 48.950 -47.174 179.127 1.00 38.83 431 LEU A N 1
ATOM 3333 C CA . LEU A 1 431 ? 49.882 -47.869 178.230 1.00 38.64 431 LEU A CA 1
ATOM 3334 C C . LEU A 1 431 ? 49.231 -48.176 176.895 1.00 35.85 431 LEU A C 1
ATOM 3335 O O . LEU A 1 431 ? 49.815 -47.941 175.855 1.00 34.86 431 LEU A O 1
ATOM 3340 N N . SER A 1 432 ? 47.977 -48.605 176.929 1.00 35.97 432 SER A N 1
ATOM 3341 C CA . SER A 1 432 ? 47.231 -48.877 175.712 1.00 32.99 432 SER A CA 1
ATOM 3342 C C . SER A 1 432 ? 47.041 -47.634 174.890 1.00 31.30 432 SER A C 1
ATOM 3343 O O . SER A 1 432 ? 47.019 -47.725 173.679 1.00 32.05 432 SER A O 1
ATOM 3346 N N . SER A 1 433 ? 46.948 -46.476 175.540 1.00 31.40 433 SER A N 1
ATOM 3347 C CA . SER A 1 433 ? 46.817 -45.183 174.849 1.00 32.88 433 SER A CA 1
ATOM 3348 C C . SER A 1 433 ? 47.994 -44.840 173.912 1.00 32.71 433 SER A C 1
ATOM 3349 O O . SER A 1 433 ? 47.840 -44.054 172.981 1.00 28.45 433 SER A O 1
ATOM 3352 N N . GLN A 1 434 ? 49.182 -45.371 174.231 1.00 35.36 434 GLN A N 1
ATOM 3353 C CA . GLN A 1 434 ? 50.401 -45.082 173.501 1.00 33.78 434 GLN A CA 1
ATOM 3354 C C . GLN A 1 434 ? 50.677 -43.576 173.512 1.00 34.65 434 GLN A C 1
ATOM 3355 O O . GLN A 1 434 ? 51.319 -43.076 172.613 1.00 35.12 434 GLN A O 1
ATOM 3361 N N . PHE A 1 435 ? 50.215 -42.854 174.544 1.00 35.82 435 PHE A N 1
ATOM 3362 C CA . PHE A 1 435 ? 50.687 -41.496 174.783 1.00 35.79 435 PHE A CA 1
ATOM 3363 C C . PHE A 1 435 ? 52.074 -41.537 175.441 1.00 38.88 435 PHE A C 1
ATOM 3364 O O . PHE A 1 435 ? 52.758 -40.504 175.489 1.00 37.30 435 PHE A O 1
ATOM 3372 N N . ILE A 1 436 ? 52.465 -42.698 175.982 1.00 40.03 436 ILE A N 1
ATOM 3373 C CA . ILE A 1 436 ? 53.624 -42.794 176.872 1.00 41.61 436 ILE A CA 1
ATOM 3374 C C . ILE A 1 436 ? 54.165 -44.230 176.915 1.00 42.13 436 ILE A C 1
ATOM 3375 O O . ILE A 1 436 ? 53.415 -45.201 176.836 1.00 41.28 436 ILE A O 1
ATOM 3380 N N . SER A 1 437 ? 55.481 -44.341 177.046 1.00 44.24 437 SER A N 1
ATOM 3381 C CA . SER A 1 437 ? 56.155 -45.620 177.120 1.00 45.16 437 SER A CA 1
ATOM 3382 C C . SER A 1 437 ? 56.249 -46.065 178.556 1.00 47.09 437 SER A C 1
ATOM 3383 O O . SER A 1 437 ? 56.150 -45.255 179.487 1.00 45.14 437 SER A O 1
ATOM 3386 N N . VAL A 1 438 ? 56.510 -47.355 178.724 1.00 50.10 438 VAL A N 1
ATOM 3387 C CA . VAL A 1 438 ? 56.671 -47.955 180.048 1.00 53.62 438 VAL A CA 1
ATOM 3388 C C . VAL A 1 438 ? 57.873 -47.383 180.839 1.00 53.83 438 VAL A C 1
ATOM 3389 O O . VAL A 1 438 ? 57.832 -47.361 182.065 1.00 50.58 438 VAL A O 1
ATOM 3393 N N . ASP A 1 439 ? 58.909 -46.894 180.146 1.00 56.41 439 ASP A N 1
ATOM 3394 C CA . ASP A 1 439 ? 60.041 -46.199 180.798 1.00 56.39 439 ASP A CA 1
ATOM 3395 C C . ASP A 1 439 ? 59.651 -44.893 181.493 1.00 54.61 439 ASP A C 1
ATOM 3396 O O . ASP A 1 439 ? 60.292 -44.495 182.464 1.00 53.58 439 ASP A O 1
ATOM 3401 N N . ASP A 1 440 ? 58.629 -44.214 180.977 1.00 53.13 440 ASP A N 1
ATOM 3402 C CA . ASP A 1 440 ? 58.219 -42.900 181.494 1.00 54.03 440 ASP A CA 1
ATOM 3403 C C . ASP A 1 440 ? 57.014 -42.911 182.442 1.00 47.90 440 ASP A C 1
ATOM 3404 O O . ASP A 1 440 ? 56.667 -41.876 182.981 1.00 43.92 440 ASP A O 1
ATOM 3409 N N . ILE A 1 441 ? 56.395 -44.070 182.648 1.00 47.72 441 ILE A N 1
ATOM 3410 C CA . ILE A 1 441 ? 55.125 -44.180 183.375 1.00 48.79 441 ILE A CA 1
ATOM 3411 C C . ILE A 1 441 ? 55.381 -44.458 184.853 1.00 50.47 441 ILE A C 1
ATOM 3412 O O . ILE A 1 441 ? 56.296 -45.205 185.196 1.00 52.52 441 ILE A O 1
ATOM 3417 N N . VAL A 1 442 ? 54.588 -43.841 185.720 1.00 50.93 442 VAL A N 1
ATOM 3418 C CA . VAL A 1 442 ? 54.661 -44.078 187.166 1.00 50.60 442 VAL A CA 1
ATOM 3419 C C . VAL A 1 442 ? 53.246 -44.088 187.736 1.00 49.14 442 VAL A C 1
ATOM 3420 O O . VAL A 1 442 ? 52.415 -43.264 187.378 1.00 52.14 442 VAL A O 1
ATOM 3424 N N . ALA A 1 443 ? 52.997 -45.043 188.617 1.00 51.31 443 ALA A N 1
ATOM 3425 C CA . ALA A 1 443 ? 51.743 -45.174 189.332 1.00 54.48 443 ALA A CA 1
ATOM 3426 C C . ALA A 1 443 ? 51.944 -44.577 190.719 1.00 55.31 443 ALA A C 1
ATOM 3427 O O . ALA A 1 443 ? 52.928 -44.899 191.383 1.00 63.26 443 ALA A O 1
ATOM 3429 N N . ASP A 1 444 ? 51.040 -43.698 191.146 1.00 56.57 444 ASP A N 1
ATOM 3430 C CA . ASP A 1 444 ? 51.032 -43.168 192.517 1.00 55.54 444 ASP A CA 1
ATOM 3431 C C . ASP A 1 444 ? 49.760 -43.620 193.244 1.00 53.37 444 ASP A C 1
ATOM 3432 O O . ASP A 1 444 ? 48.689 -43.032 193.076 1.00 50.90 444 ASP A O 1
ATOM 3437 N N . ILE A 1 445 ? 49.890 -44.668 194.053 1.00 55.50 445 ILE A N 1
ATOM 3438 C CA . ILE A 1 445 ? 48.779 -45.168 194.864 1.00 55.00 445 ILE A CA 1
ATOM 3439 C C . ILE A 1 445 ? 48.197 -44.059 195.733 1.00 54.78 445 ILE A C 1
ATOM 3440 O O . ILE A 1 445 ? 46.980 -43.921 195.824 1.00 56.74 445 ILE A O 1
ATOM 3445 N N . ASN A 1 446 ? 49.062 -43.247 196.334 1.00 54.74 446 ASN A N 1
ATOM 3446 C CA . ASN A 1 446 ? 48.615 -42.208 197.261 1.00 56.20 446 ASN A CA 1
ATOM 3447 C C . ASN A 1 446 ? 47.558 -41.337 196.616 1.00 51.69 446 ASN A C 1
ATOM 3448 O O . ASN A 1 446 ? 46.526 -41.097 197.210 1.00 48.37 446 ASN A O 1
ATOM 3453 N N . THR A 1 447 ? 47.791 -40.908 195.380 1.00 52.88 447 THR A N 1
ATOM 3454 C CA . THR A 1 447 ? 46.824 -40.054 194.650 1.00 51.88 447 THR A CA 1
ATOM 3455 C C . THR A 1 447 ? 45.962 -40.771 193.575 1.00 45.89 447 THR A C 1
ATOM 3456 O O . THR A 1 447 ? 45.191 -40.121 192.866 1.00 47.40 447 THR A O 1
ATOM 3460 N N . LEU A 1 448 ? 46.086 -42.094 193.478 1.00 42.61 448 LEU A N 1
ATOM 3461 C CA . LEU A 1 448 ? 45.310 -42.927 192.547 1.00 41.15 448 LEU A CA 1
ATOM 3462 C C . LEU A 1 448 ? 45.473 -42.423 191.117 1.00 40.43 448 LEU A C 1
ATOM 3463 O O . LEU A 1 448 ? 44.501 -42.208 190.402 1.00 38.01 448 LEU A O 1
ATOM 3468 N N . THR A 1 449 ? 46.734 -42.265 190.726 1.00 40.45 449 THR A N 1
ATOM 3469 C CA . THR A 1 449 ? 47.110 -41.535 189.539 1.00 39.50 449 THR A CA 1
ATOM 3470 C C . THR A 1 449 ? 48.224 -42.276 188.821 1.00 39.53 449 THR A C 1
ATOM 3471 O O . THR A 1 449 ? 49.169 -42.724 189.450 1.00 39.33 449 THR A O 1
ATOM 3475 N N . ILE A 1 450 ? 48.094 -42.411 187.500 1.00 41.56 450 ILE A N 1
ATOM 3476 C CA . ILE A 1 450 ? 49.156 -42.886 186.640 1.00 39.01 450 ILE A CA 1
ATOM 3477 C C . ILE A 1 450 ? 49.622 -41.658 185.895 1.00 41.94 450 ILE A C 1
ATOM 3478 O O . ILE A 1 450 ? 48.795 -40.959 185.296 1.00 40.23 450 ILE A O 1
ATOM 3483 N N . THR A 1 451 ? 50.933 -41.410 185.902 1.00 41.53 451 THR A N 1
ATOM 3484 C CA . THR A 1 451 ? 51.487 -40.190 185.327 1.00 41.88 451 THR A CA 1
ATOM 3485 C C . THR A 1 451 ? 52.862 -40.420 184.723 1.00 42.16 451 THR A C 1
ATOM 3486 O O . THR A 1 451 ? 53.364 -41.542 184.713 1.00 42.19 451 THR A O 1
ATOM 3490 N N . ASN A 1 452 ? 53.443 -39.344 184.202 1.00 40.84 452 ASN A N 1
ATOM 3491 C CA . ASN A 1 452 ? 54.732 -39.395 183.531 1.00 42.63 452 ASN A CA 1
ATOM 3492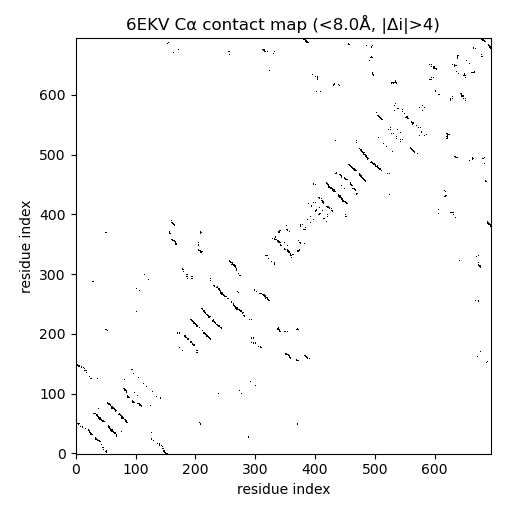 C C . ASN A 1 452 ? 55.801 -38.893 184.489 1.00 42.27 452 ASN A C 1
ATOM 3493 O O . ASN A 1 452 ? 55.641 -37.845 185.106 1.00 42.46 452 ASN A O 1
ATOM 3498 N N . ASN A 1 453 ? 56.879 -39.661 184.603 1.00 46.19 453 ASN A N 1
ATOM 3499 C CA . ASN A 1 453 ? 57.985 -39.362 185.527 1.00 47.88 453 ASN A CA 1
ATOM 3500 C C . ASN A 1 453 ? 59.018 -38.393 184.956 1.00 50.65 453 ASN A C 1
ATOM 3501 O O . ASN A 1 453 ? 59.883 -37.921 185.685 1.00 54.03 453 ASN A O 1
ATOM 3506 N N . LYS A 1 454 ? 58.967 -38.146 183.652 1.00 48.69 454 LYS A N 1
ATOM 3507 C CA . LYS A 1 454 ? 59.830 -37.153 183.025 1.00 47.48 454 LYS A CA 1
ATOM 3508 C C . LYS A 1 454 ? 59.097 -36.523 181.857 1.00 47.95 454 LYS A C 1
ATOM 3509 O O . LYS A 1 454 ? 58.034 -37.012 181.441 1.00 48.06 454 LYS A O 1
ATOM 3515 N N . GLN A 1 455 ? 59.682 -35.453 181.333 1.00 46.62 455 GLN A N 1
ATOM 3516 C CA . GLN A 1 455 ? 59.155 -34.751 180.172 1.00 46.91 455 GLN A CA 1
ATOM 3517 C C . GLN A 1 455 ? 59.038 -35.679 178.987 1.00 45.25 455 GLN A C 1
ATOM 3518 O O . GLN A 1 455 ? 59.898 -36.513 178.781 1.00 46.39 455 GLN A O 1
ATOM 3524 N N . ILE A 1 456 ? 57.941 -35.550 178.247 1.00 44.71 456 ILE A N 1
ATOM 3525 C CA . ILE A 1 456 ? 57.685 -36.368 177.071 1.00 42.65 456 ILE A CA 1
ATOM 3526 C C . ILE A 1 456 ? 57.206 -35.490 175.948 1.00 41.49 456 ILE A C 1
ATOM 3527 O O . ILE A 1 456 ? 56.759 -34.371 176.182 1.00 44.59 456 ILE A O 1
ATOM 3532 N N . ILE A 1 457 ? 57.297 -36.023 174.736 1.00 38.69 457 ILE A N 1
ATOM 3533 C CA . ILE A 1 457 ? 56.655 -35.467 173.573 1.00 38.47 457 ILE A CA 1
ATOM 3534 C C . ILE A 1 457 ? 55.269 -36.083 173.505 1.00 35.97 457 ILE A C 1
ATOM 3535 O O . ILE A 1 457 ? 55.143 -37.287 173.590 1.00 36.17 457 ILE A O 1
ATOM 3540 N N . PHE A 1 458 ? 54.228 -35.265 173.382 1.00 35.36 458 PHE A N 1
ATOM 3541 C CA . PHE A 1 458 ? 52.872 -35.796 173.223 1.00 32.31 458 PHE A CA 1
ATOM 3542 C C . PHE A 1 458 ? 52.680 -36.075 171.750 1.00 34.08 458 PHE A C 1
ATOM 3543 O O . PHE A 1 458 ? 52.200 -37.126 171.375 1.00 33.65 458 PHE A O 1
ATOM 3551 N N . GLY A 1 459 ? 53.083 -35.139 170.896 1.00 35.42 459 GLY A N 1
ATOM 3552 C CA . GLY A 1 459 ? 53.045 -35.399 169.468 1.00 36.12 459 GLY A CA 1
ATOM 3553 C C . GLY A 1 459 ? 53.370 -34.197 168.624 1.00 36.31 459 GLY A C 1
ATOM 3554 O O . GLY A 1 459 ? 53.383 -33.089 169.129 1.00 36.30 459 GLY A O 1
ATOM 3555 N N . LYS A 1 460 ? 53.628 -34.449 167.336 1.00 36.08 460 LYS A N 1
ATOM 3556 C CA . LYS A 1 460 ? 53.820 -33.412 166.338 1.00 36.42 460 LYS A CA 1
ATOM 3557 C C . LYS A 1 460 ? 52.462 -32.811 165.918 1.00 36.41 460 LYS A C 1
ATOM 3558 O O . LYS A 1 460 ? 51.465 -33.526 165.753 1.00 36.35 460 LYS A O 1
ATOM 3564 N N . VAL A 1 461 ? 52.449 -31.494 165.741 1.00 35.36 461 VAL A N 1
ATOM 3565 C CA . VAL A 1 461 ? 51.273 -30.754 165.333 1.00 38.01 461 VAL A CA 1
ATOM 3566 C C . VAL A 1 461 ? 51.659 -29.687 164.289 1.00 39.19 461 VAL A C 1
ATOM 3567 O O . VAL A 1 461 ? 52.762 -29.145 164.319 1.00 37.07 461 VAL A O 1
ATOM 3571 N N . GLU A 1 462 ? 50.762 -29.407 163.348 1.00 41.29 462 GLU A N 1
ATOM 3572 C CA . GLU A 1 462 ? 50.974 -28.313 162.403 1.00 42.29 462 GLU A CA 1
ATOM 3573 C C . GLU A 1 462 ? 50.434 -27.046 163.052 1.00 41.12 462 GLU A C 1
ATOM 3574 O O . GLU A 1 462 ? 49.230 -26.926 163.292 1.00 41.05 462 GLU A O 1
ATOM 3580 N N . ASN A 1 463 ? 51.319 -26.099 163.341 1.00 39.89 463 ASN A N 1
ATOM 3581 C CA . ASN A 1 463 ? 50.896 -24.843 163.984 1.00 38.03 463 ASN A CA 1
ATOM 3582 C C . ASN A 1 463 ? 50.245 -23.888 162.990 1.00 37.47 463 ASN A C 1
ATOM 3583 O O . ASN A 1 463 ? 50.123 -24.199 161.817 1.00 37.06 463 ASN A O 1
ATOM 3588 N N . SER A 1 464 ? 49.849 -22.718 163.474 1.00 40.33 464 SER A N 1
ATOM 3589 C CA . SER A 1 464 ? 49.031 -21.766 162.708 1.00 40.33 464 SER A CA 1
ATOM 3590 C C . SER A 1 464 ? 49.755 -21.147 161.496 1.00 41.01 464 SER A C 1
ATOM 3591 O O . SER A 1 464 ? 49.092 -20.722 160.548 1.00 39.29 464 SER A O 1
ATOM 3594 N N . ASP A 1 465 ? 51.096 -21.110 161.551 1.00 38.86 465 ASP A N 1
ATOM 3595 C CA . ASP A 1 465 ? 51.958 -20.629 160.465 1.00 40.29 465 ASP A CA 1
ATOM 3596 C C . ASP A 1 465 ? 52.443 -21.776 159.544 1.00 42.47 465 ASP A C 1
ATOM 3597 O O . ASP A 1 465 ? 53.423 -21.598 158.787 1.00 39.17 465 ASP A O 1
ATOM 3602 N N . GLY A 1 466 ? 51.780 -22.937 159.623 1.00 38.42 466 GLY A N 1
ATOM 3603 C CA . GLY A 1 466 ? 52.071 -24.084 158.766 1.00 41.89 466 GLY A CA 1
ATOM 3604 C C . GLY A 1 466 ? 53.322 -24.880 159.118 1.00 41.19 466 GLY A C 1
ATOM 3605 O O . GLY A 1 466 ? 53.753 -25.706 158.328 1.00 40.15 466 GLY A O 1
ATOM 3606 N N . LYS A 1 467 ? 53.878 -24.668 160.310 1.00 42.83 467 LYS A N 1
ATOM 3607 C CA . LYS A 1 467 ? 55.105 -25.354 160.733 1.00 45.06 467 LYS A CA 1
ATOM 3608 C C . LYS A 1 467 ? 54.802 -26.543 161.664 1.00 47.70 467 LYS A C 1
ATOM 3609 O O . LYS A 1 467 ? 54.019 -26.407 162.631 1.00 47.92 467 LYS A O 1
ATOM 3615 N N . ASN A 1 468 ? 55.431 -27.692 161.379 1.00 45.36 468 ASN A N 1
ATOM 3616 C CA . ASN A 1 468 ? 55.319 -28.876 162.236 1.00 44.84 468 ASN A CA 1
ATOM 3617 C C . ASN A 1 468 ? 56.234 -28.762 163.470 1.00 46.59 468 ASN A C 1
ATOM 3618 O O . ASN A 1 468 ? 57.454 -28.558 163.346 1.00 44.16 468 ASN A O 1
ATOM 3623 N N . VAL A 1 469 ? 55.622 -28.899 164.654 1.00 42.62 469 VAL A N 1
ATOM 3624 C CA . VAL A 1 469 ? 56.293 -28.670 165.943 1.00 40.97 469 VAL A CA 1
ATOM 3625 C C . VAL A 1 469 ? 55.887 -29.740 166.960 1.00 40.30 469 VAL A C 1
ATOM 3626 O O . VAL A 1 469 ? 54.778 -30.271 166.923 1.00 40.98 469 VAL A O 1
ATOM 3630 N N . ASP A 1 470 ? 56.805 -30.045 167.861 1.00 40.05 470 ASP A N 1
ATOM 3631 C CA . ASP A 1 470 ? 56.553 -30.981 168.928 1.00 41.84 470 ASP A CA 1
ATOM 3632 C C . ASP A 1 470 ? 55.730 -30.286 169.990 1.00 40.87 470 ASP A C 1
ATOM 3633 O O . ASP A 1 470 ? 56.028 -29.152 170.338 1.00 40.50 470 ASP A O 1
ATOM 3638 N N . SER A 1 471 ? 54.678 -30.958 170.467 1.00 40.21 471 SER A N 1
ATOM 3639 C CA . SER A 1 471 ? 53.946 -30.554 171.667 1.00 36.94 471 SER A CA 1
ATOM 3640 C C . SER A 1 471 ? 54.378 -31.472 172.776 1.00 37.63 471 SER A C 1
ATOM 3641 O O . SER A 1 471 ? 54.510 -32.665 172.548 1.00 36.00 471 SER A O 1
ATOM 3644 N N . SER A 1 472 ? 54.591 -30.922 173.973 1.00 38.99 472 SER A N 1
ATOM 3645 C CA . SER A 1 472 ? 55.197 -31.668 175.072 1.00 42.12 472 SER A CA 1
ATOM 3646 C C . SER A 1 472 ? 54.529 -31.436 176.435 1.00 39.31 472 SER A C 1
ATOM 3647 O O . SER A 1 472 ? 53.750 -30.500 176.612 1.00 41.60 472 SER A O 1
ATOM 3650 N N . LEU A 1 473 ? 54.861 -32.299 177.391 1.00 38.28 473 LEU A N 1
ATOM 3651 C CA . LEU A 1 473 ? 54.270 -32.282 178.736 1.00 36.48 473 LEU A CA 1
ATOM 3652 C C . LEU A 1 473 ? 55.346 -32.533 179.771 1.00 38.38 473 LEU A C 1
ATOM 3653 O O . LEU A 1 473 ? 56.095 -33.491 179.650 1.00 37.05 473 LEU A O 1
ATOM 3658 N N . LYS A 1 474 ? 55.360 -31.715 180.819 1.00 44.31 474 LYS A N 1
ATOM 3659 C CA . LYS A 1 474 ? 56.383 -31.752 181.866 1.00 48.18 474 LYS A CA 1
ATOM 3660 C C . LYS A 1 474 ? 56.112 -32.951 182.767 1.00 49.60 474 LYS A C 1
ATOM 3661 O O . LYS A 1 474 ? 55.044 -33.561 182.647 1.00 45.99 474 LYS A O 1
ATOM 3667 N N . PRO A 1 475 ? 57.067 -33.303 183.671 1.00 47.91 475 PRO A N 1
ATOM 3668 C CA . PRO A 1 475 ? 56.787 -34.432 184.575 1.00 45.98 475 PRO A CA 1
ATOM 3669 C C . PRO A 1 475 ? 55.505 -34.179 185.358 1.00 40.57 475 PRO A C 1
ATOM 3670 O O . PRO A 1 475 ? 55.238 -33.061 185.717 1.00 39.19 475 PRO A O 1
ATOM 3674 N N . GLY A 1 476 ? 54.692 -35.206 185.544 1.00 43.97 476 GLY A N 1
ATOM 3675 C CA . GLY A 1 476 ? 53.454 -35.059 186.300 1.00 44.74 476 GLY A CA 1
ATOM 3676 C C . GLY A 1 476 ? 52.286 -34.459 185.531 1.00 46.26 476 GLY A C 1
ATOM 3677 O O . GLY A 1 476 ? 51.204 -34.310 186.104 1.00 45.36 476 GLY A O 1
ATOM 3678 N N . LYS A 1 477 ? 52.466 -34.136 184.241 1.00 42.96 477 LYS A N 1
ATOM 3679 C CA . LYS A 1 477 ? 51.459 -33.350 183.527 1.00 42.53 477 LYS A CA 1
ATOM 3680 C C . LYS A 1 477 ? 50.442 -34.143 182.716 1.00 40.89 477 LYS A C 1
ATOM 3681 O O . LYS A 1 477 ? 49.401 -33.600 182.351 1.00 42.48 477 LYS A O 1
ATOM 3687 N N . LEU A 1 478 ? 50.748 -35.404 182.433 1.00 40.65 478 LEU A N 1
ATOM 3688 C CA . LEU A 1 478 ? 49.791 -36.333 181.874 1.00 41.55 478 LEU A CA 1
ATOM 3689 C C . LEU A 1 478 ? 49.304 -37.149 183.029 1.00 40.91 478 LEU A C 1
ATOM 3690 O O . LEU A 1 478 ? 50.122 -37.676 183.767 1.00 40.90 478 LEU A O 1
ATOM 3695 N N . LYS A 1 479 ? 47.989 -37.254 183.194 1.00 39.88 479 LYS A N 1
ATOM 3696 C CA . LYS A 1 479 ? 47.416 -37.986 184.331 1.00 39.40 479 LYS A CA 1
ATOM 3697 C C . LYS A 1 479 ? 46.218 -38.800 183.905 1.00 35.18 479 LYS A C 1
ATOM 3698 O O . LYS A 1 479 ? 45.367 -38.311 183.164 1.00 34.37 479 LYS A O 1
ATOM 3704 N N . LEU A 1 480 ? 46.200 -40.059 184.334 1.00 33.07 480 LEU A N 1
ATOM 3705 C CA . LEU A 1 480 ? 45.021 -40.888 184.299 1.00 33.16 480 LEU A CA 1
ATOM 3706 C C . LEU A 1 480 ? 44.803 -41.318 185.749 1.00 34.54 480 LEU A C 1
ATOM 3707 O O . LEU A 1 480 ? 45.670 -41.964 186.338 1.00 33.35 480 LEU A O 1
ATOM 3712 N N . SER A 1 481 ? 43.668 -40.920 186.326 1.00 33.62 481 SER A N 1
ATOM 3713 C CA . SER A 1 481 ? 43.469 -41.047 187.746 1.00 35.11 481 SER A CA 1
ATOM 3714 C C . SER A 1 481 ? 42.034 -41.377 188.119 1.00 37.95 481 SER A C 1
ATOM 3715 O O . SER A 1 481 ? 41.131 -41.344 187.275 1.00 33.29 481 SER A O 1
ATOM 3718 N N . LEU A 1 482 ? 41.860 -41.734 189.398 1.00 39.46 482 LEU A N 1
ATOM 3719 C CA . LEU A 1 482 ? 40.543 -41.886 190.016 1.00 38.98 482 LEU A CA 1
ATOM 3720 C C . LEU A 1 482 ? 40.269 -40.672 190.884 1.00 37.16 482 LEU A C 1
ATOM 3721 O O . LEU A 1 482 ? 41.060 -40.351 191.742 1.00 42.89 482 LEU A O 1
ATOM 3726 N N . GLN A 1 483 ? 39.164 -39.989 190.619 1.00 37.09 483 GLN A N 1
ATOM 3727 C CA . GLN A 1 483 ? 38.712 -38.842 191.391 1.00 37.99 483 GLN A CA 1
ATOM 3728 C C . GLN A 1 483 ? 37.192 -38.939 191.473 1.00 38.09 483 GLN A C 1
ATOM 3729 O O . GLN A 1 483 ? 36.543 -39.077 190.452 1.00 34.64 483 GLN A O 1
ATOM 3735 N N . ASN A 1 484 ? 36.636 -38.901 192.680 1.00 41.21 484 ASN A N 1
ATOM 3736 C CA . ASN A 1 484 ? 35.192 -39.017 192.903 1.00 42.96 484 ASN A CA 1
ATOM 3737 C C . ASN A 1 484 ? 34.577 -40.187 192.149 1.00 39.06 484 ASN A C 1
ATOM 3738 O O . ASN A 1 484 ? 33.550 -40.038 191.508 1.00 41.42 484 ASN A O 1
ATOM 3743 N N . ASN A 1 485 ? 35.217 -41.350 192.214 1.00 36.83 485 ASN A N 1
ATOM 3744 C CA . ASN A 1 485 ? 34.734 -42.548 191.515 1.00 37.68 485 ASN A CA 1
ATOM 3745 C C . ASN A 1 485 ? 34.592 -42.440 189.986 1.00 36.22 485 ASN A C 1
ATOM 3746 O O . ASN A 1 485 ? 33.747 -43.100 189.389 1.00 37.23 485 ASN A O 1
ATOM 3751 N N . LEU A 1 486 ? 35.406 -41.601 189.358 1.00 37.18 486 LEU A N 1
ATOM 3752 C CA . LEU A 1 486 ? 35.432 -41.477 187.897 1.00 35.07 486 LEU A CA 1
ATOM 3753 C C . LEU A 1 486 ? 36.872 -41.552 187.419 1.00 37.08 486 LEU A C 1
ATOM 3754 O O . LEU A 1 486 ? 37.795 -41.146 188.122 1.00 34.41 486 LEU A O 1
ATOM 3759 N N . ILE A 1 487 ? 37.063 -42.079 186.219 1.00 38.04 487 ILE A N 1
ATOM 3760 C CA . ILE A 1 487 ? 38.380 -42.094 185.609 1.00 38.35 487 ILE A CA 1
ATOM 3761 C C . ILE A 1 487 ? 38.562 -40.760 184.895 1.00 37.49 487 ILE A C 1
ATOM 3762 O O . ILE A 1 487 ? 37.723 -40.377 184.098 1.00 38.66 487 ILE A O 1
ATOM 3767 N N . VAL A 1 488 ? 39.640 -40.047 185.224 1.00 36.10 488 VAL A N 1
ATOM 3768 C CA . VAL A 1 488 ? 39.883 -38.705 184.726 1.00 34.66 488 VAL A CA 1
ATOM 3769 C C . VAL A 1 488 ? 41.191 -38.683 183.938 1.00 35.89 488 VAL A C 1
ATOM 3770 O O . VAL A 1 488 ? 42.251 -39.004 184.475 1.00 39.01 488 VAL A O 1
ATOM 3774 N N . LEU A 1 489 ? 41.093 -38.318 182.657 1.00 35.05 489 LEU A N 1
ATOM 3775 C CA . LEU A 1 489 ? 42.242 -38.121 181.786 1.00 34.41 489 LEU A CA 1
ATOM 3776 C C . LEU A 1 489 ? 42.524 -36.647 181.825 1.00 35.90 489 LEU A C 1
ATOM 3777 O O . LEU A 1 489 ? 41.642 -35.848 181.489 1.00 35.24 489 LEU A O 1
ATOM 3782 N N . GLU A 1 490 ? 43.740 -36.282 182.233 1.00 35.40 490 GLU A N 1
ATOM 3783 C CA . GLU A 1 490 ? 44.154 -34.877 182.301 1.00 39.13 490 GLU A CA 1
ATOM 3784 C C . GLU A 1 490 ? 45.458 -34.689 181.528 1.00 38.91 490 GLU A C 1
ATOM 3785 O O . GLU A 1 490 ? 46.367 -35.520 181.619 1.00 38.02 490 GLU A O 1
ATOM 3791 N N . LEU A 1 491 ? 45.512 -33.603 180.768 1.00 39.34 491 LEU A N 1
ATOM 3792 C CA . LEU A 1 491 ? 46.744 -33.067 180.210 1.00 43.28 491 LEU A CA 1
ATOM 3793 C C . LEU A 1 491 ? 46.862 -31.639 180.716 1.00 44.40 491 LEU A C 1
ATOM 3794 O O . LEU A 1 491 ? 46.005 -30.806 180.407 1.00 42.14 491 LEU A O 1
ATOM 3799 N N . PHE A 1 492 ? 47.906 -31.349 181.491 1.00 45.96 492 PHE A N 1
ATOM 3800 C CA . PHE A 1 492 ? 48.173 -29.982 181.956 1.00 46.02 492 PHE A CA 1
ATOM 3801 C C . PHE A 1 492 ? 49.388 -29.414 181.237 1.00 42.87 492 PHE A C 1
ATOM 3802 O O . PHE A 1 492 ? 50.364 -30.120 181.037 1.00 40.26 492 PHE A O 1
ATOM 3810 N N . ASP A 1 493 ? 49.343 -28.139 180.867 1.00 42.31 493 ASP A N 1
ATOM 3811 C CA . ASP A 1 493 ? 50.504 -27.465 180.288 1.00 43.33 493 ASP A CA 1
ATOM 3812 C C . ASP A 1 493 ? 51.059 -28.188 179.025 1.00 39.22 493 ASP A C 1
ATOM 3813 O O . ASP A 1 493 ? 52.276 -28.348 178.872 1.00 35.97 493 ASP A O 1
ATOM 3818 N N . LEU A 1 494 ? 50.150 -28.641 178.157 1.00 34.31 494 LEU A N 1
ATOM 3819 C CA . LEU A 1 494 ? 50.503 -29.137 176.829 1.00 36.12 494 LEU A CA 1
ATOM 3820 C C . LEU A 1 494 ? 51.022 -27.935 176.062 1.00 36.56 494 LEU A C 1
ATOM 3821 O O . LEU A 1 494 ? 50.259 -27.030 175.758 1.00 35.99 494 LEU A O 1
ATOM 3826 N N . THR A 1 495 ? 52.321 -27.932 175.775 1.00 36.56 495 THR A N 1
ATOM 3827 C CA . THR A 1 495 ? 53.013 -26.765 175.256 1.00 38.29 495 THR A CA 1
ATOM 3828 C C . THR A 1 495 ? 53.460 -26.956 173.798 1.00 36.91 495 THR A C 1
ATOM 3829 O O . THR A 1 495 ? 53.940 -28.013 173.419 1.00 31.99 495 THR A O 1
ATOM 3833 N N . TRP A 1 496 ? 53.287 -25.924 172.985 1.00 36.90 496 TRP A N 1
ATOM 3834 C CA . TRP A 1 496 ? 53.996 -25.837 171.715 1.00 37.49 496 TRP A CA 1
ATOM 3835 C C . TRP A 1 496 ? 54.003 -24.409 171.200 1.00 40.04 496 TRP A C 1
ATOM 3836 O O . TRP A 1 496 ? 53.397 -23.518 171.804 1.00 37.28 496 TRP A O 1
ATOM 3847 N N . GLU A 1 497 ? 54.721 -24.214 170.093 1.00 43.98 497 GLU A N 1
ATOM 3848 C CA . GLU A 1 497 ? 54.891 -22.920 169.458 1.00 43.50 497 GLU A CA 1
ATOM 3849 C C . GLU A 1 497 ? 53.783 -22.792 168.421 1.00 41.36 497 GLU A C 1
ATOM 3850 O O . GLU A 1 497 ? 53.825 -23.451 167.392 1.00 39.31 497 GLU A O 1
ATOM 3856 N N . GLN A 1 498 ? 52.764 -21.987 168.717 1.00 41.10 498 GLN A N 1
ATOM 3857 C CA . GLN A 1 498 ? 51.590 -21.890 167.844 1.00 41.93 498 GLN A CA 1
ATOM 3858 C C . GLN A 1 498 ? 51.836 -21.067 166.570 1.00 44.28 498 GLN A C 1
ATOM 3859 O O . GLN A 1 498 ? 51.035 -21.137 165.628 1.00 42.35 498 GLN A O 1
ATOM 3865 N N . GLY A 1 499 ? 52.913 -20.279 166.547 1.00 45.54 499 GLY A N 1
ATOM 3866 C CA . GLY A 1 499 ? 53.170 -19.357 165.442 1.00 48.77 499 GLY A CA 1
ATOM 3867 C C . GLY A 1 499 ? 53.888 -18.131 165.936 1.00 50.15 499 GLY A C 1
ATOM 3868 O O . GLY A 1 499 ? 53.716 -17.749 167.099 1.00 50.97 499 GLY A O 1
ATOM 3869 N N . ARG A 1 500 ? 54.716 -17.544 165.064 1.00 52.07 500 ARG A N 1
ATOM 3870 C CA . ARG A 1 500 ? 55.435 -16.293 165.343 1.00 51.64 500 ARG A CA 1
ATOM 3871 C C . ARG A 1 500 ? 56.227 -16.299 166.662 1.00 52.53 500 ARG A C 1
ATOM 3872 O O . ARG A 1 500 ? 56.237 -15.297 167.371 1.00 58.48 500 ARG A O 1
ATOM 3880 N N . GLY A 1 501 ? 56.842 -17.423 167.025 1.00 51.24 501 GLY A N 1
ATOM 3881 C CA . GLY A 1 501 ? 57.577 -17.516 168.309 1.00 51.92 501 GLY A CA 1
ATOM 3882 C C . GLY A 1 501 ? 56.745 -17.470 169.606 1.00 51.21 501 GLY A C 1
ATOM 3883 O O . GLY A 1 501 ? 57.317 -17.381 170.692 1.00 45.44 501 GLY A O 1
ATOM 3884 N N . VAL A 1 502 ? 55.412 -17.560 169.503 1.00 49.42 502 VAL A N 1
ATOM 3885 C CA . VAL A 1 502 ? 54.517 -17.616 170.672 1.00 47.16 502 VAL A CA 1
ATOM 3886 C C . VAL A 1 502 ? 54.420 -19.059 171.208 1.00 46.88 502 VAL A C 1
ATOM 3887 O O . VAL A 1 502 ? 54.159 -20.000 170.443 1.00 41.84 502 VAL A O 1
ATOM 3891 N N . THR A 1 503 ? 54.586 -19.214 172.525 1.00 45.05 503 THR A N 1
ATOM 3892 C CA . THR A 1 503 ? 54.443 -20.493 173.199 1.00 45.31 503 THR A CA 1
ATOM 3893 C C . THR A 1 503 ? 53.091 -20.537 173.883 1.00 44.97 503 THR A C 1
ATOM 3894 O O . THR A 1 503 ? 52.809 -19.742 174.777 1.00 49.91 503 THR A O 1
ATOM 3898 N N . GLY A 1 504 ? 52.250 -21.455 173.422 1.00 42.99 504 GLY A N 1
ATOM 3899 C CA . GLY A 1 504 ? 50.924 -21.660 173.964 1.00 42.58 504 GLY A CA 1
ATOM 3900 C C . GLY A 1 504 ? 50.922 -22.862 174.887 1.00 40.46 504 GLY A C 1
ATOM 3901 O O . GLY A 1 504 ? 51.816 -23.703 174.817 1.00 36.54 504 GLY A O 1
ATOM 3902 N N . HIS A 1 505 ? 49.883 -22.915 175.724 1.00 37.78 505 HIS A N 1
ATOM 3903 C CA . HIS A 1 505 ? 49.750 -23.849 176.814 1.00 37.25 505 HIS A CA 1
ATOM 3904 C C . HIS A 1 505 ? 48.282 -24.239 176.936 1.00 38.25 505 HIS A C 1
ATOM 3905 O O . HIS A 1 505 ? 47.431 -23.372 177.091 1.00 36.09 505 HIS A O 1
ATOM 3912 N N . PHE A 1 506 ? 48.002 -25.541 176.897 1.00 38.46 506 PHE A N 1
ATOM 3913 C CA . PHE A 1 506 ? 46.646 -26.064 176.973 1.00 38.86 506 PHE A CA 1
ATOM 3914 C C . PHE A 1 506 ? 46.495 -27.032 178.149 1.00 38.77 506 PHE A C 1
ATOM 3915 O O . PHE A 1 506 ? 47.439 -27.760 178.502 1.00 39.16 506 PHE A O 1
ATOM 3923 N N . ASP A 1 507 ? 45.311 -27.002 178.755 1.00 36.58 507 ASP A N 1
ATOM 3924 C CA . ASP A 1 507 ? 44.885 -27.984 179.731 1.00 38.36 507 ASP A CA 1
ATOM 3925 C C . ASP A 1 507 ? 43.649 -28.627 179.134 1.00 37.68 507 ASP A C 1
ATOM 3926 O O . ASP A 1 507 ? 42.811 -27.935 178.565 1.00 36.19 507 ASP A O 1
ATOM 3931 N N . PHE A 1 508 ? 43.560 -29.946 179.275 1.00 36.45 508 PHE A N 1
ATOM 3932 C CA . PHE A 1 508 ? 42.419 -30.739 178.850 1.00 36.19 508 PHE A CA 1
ATOM 3933 C C . PHE A 1 508 ? 42.080 -31.727 179.961 1.00 34.95 508 PHE A C 1
ATOM 3934 O O . PHE A 1 508 ? 42.979 -32.327 180.548 1.00 31.57 508 PHE A O 1
ATOM 3942 N N . ARG A 1 509 ? 40.782 -31.916 180.189 1.00 31.97 509 ARG A N 1
ATOM 3943 C CA . ARG A 1 509 ? 40.278 -32.740 181.275 1.00 33.51 509 ARG A CA 1
ATOM 3944 C C . ARG A 1 509 ? 38.972 -33.379 180.818 1.00 31.78 509 ARG A C 1
ATOM 3945 O O . ARG A 1 509 ? 38.111 -32.684 180.283 1.00 30.20 509 ARG A O 1
ATOM 3953 N N . GLN A 1 510 ? 38.855 -34.691 180.993 1.00 31.29 510 GLN A N 1
ATOM 3954 C CA . GLN A 1 510 ? 37.652 -35.435 180.640 1.00 33.87 510 GLN A CA 1
ATOM 3955 C C . GLN A 1 510 ? 37.455 -36.537 181.655 1.00 34.91 510 GLN A C 1
ATOM 3956 O O . GLN A 1 510 ? 38.397 -37.293 181.954 1.00 33.77 510 GLN A O 1
ATOM 3962 N N . GLU A 1 511 ? 36.229 -36.640 182.163 1.00 36.23 511 GLU A N 1
ATOM 3963 C CA . GLU A 1 511 ? 35.879 -37.674 183.114 1.00 37.04 511 GLU A CA 1
ATOM 3964 C C . GLU A 1 511 ? 35.239 -38.790 182.351 1.00 37.22 511 GLU A C 1
ATOM 3965 O O . GLU A 1 511 ? 34.535 -38.533 181.389 1.00 39.41 511 GLU A O 1
ATOM 3971 N N . TYR A 1 512 ? 35.497 -40.019 182.794 1.00 36.17 512 TYR A N 1
ATOM 3972 C CA . TYR A 1 512 ? 34.877 -41.221 182.251 1.00 38.63 512 TYR A CA 1
ATOM 3973 C C . TYR A 1 512 ? 34.293 -42.027 183.391 1.00 38.87 512 TYR A C 1
ATOM 3974 O O . TYR A 1 512 ? 34.781 -41.976 184.520 1.00 37.65 512 TYR A O 1
ATOM 3983 N N . GLU A 1 513 ? 33.248 -42.774 183.069 1.00 39.96 513 GLU A N 1
ATOM 3984 C CA . GLU A 1 513 ? 32.532 -43.590 184.030 1.00 41.24 513 GLU A CA 1
ATOM 3985 C C . GLU A 1 513 ? 32.606 -45.029 183.581 1.00 37.63 513 GLU A C 1
ATOM 3986 O O . GLU A 1 513 ? 32.403 -45.319 182.405 1.00 37.03 513 GLU A O 1
ATOM 3992 N N . LEU A 1 514 ? 32.902 -45.931 184.503 1.00 37.33 514 LEU A N 1
ATOM 3993 C CA . LEU A 1 514 ? 32.910 -47.366 184.211 1.00 38.66 514 LEU A CA 1
ATOM 3994 C C . LEU A 1 514 ? 31.611 -48.003 184.687 1.00 40.69 514 LEU A C 1
ATOM 3995 O O . LEU A 1 514 ? 31.524 -48.452 185.829 1.00 40.40 514 LEU A O 1
ATOM 4000 N N . THR A 1 515 ? 30.624 -48.044 183.788 1.00 45.11 515 THR A N 1
ATOM 4001 C CA . THR A 1 515 ? 29.306 -48.644 184.037 1.00 51.07 515 THR A CA 1
ATOM 4002 C C . THR A 1 515 ? 29.205 -50.088 183.527 1.00 50.43 515 THR A C 1
ATOM 4003 O O . THR A 1 515 ? 30.148 -50.625 182.955 1.00 51.84 515 THR A O 1
ATOM 4007 N N . LEU A 1 516 ? 28.050 -50.696 183.763 1.00 46.86 516 LEU A N 1
ATOM 4008 C CA . LEU A 1 516 ? 27.638 -51.919 183.088 1.00 49.08 516 LEU A CA 1
ATOM 4009 C C . LEU A 1 516 ? 26.446 -51.607 182.183 1.00 48.72 516 LEU A C 1
ATOM 4010 O O . LEU A 1 516 ? 25.497 -50.937 182.595 1.00 43.86 516 LEU A O 1
ATOM 4015 N N . GLU A 1 517 ? 26.501 -52.100 180.954 1.00 48.31 517 GLU A N 1
ATOM 4016 C CA . GLU A 1 517 ? 25.452 -51.873 179.982 1.00 47.39 517 GLU A CA 1
ATOM 4017 C C . GLU A 1 517 ? 24.972 -53.212 179.495 1.00 45.00 517 GLU A C 1
ATOM 4018 O O . GLU A 1 517 ? 25.790 -54.124 179.285 1.00 45.78 517 GLU A O 1
ATOM 4024 N N . SER A 1 518 ? 23.651 -53.345 179.336 1.00 45.83 518 SER A N 1
ATOM 4025 C CA . SER A 1 518 ? 23.057 -54.545 178.750 1.00 48.98 518 SER A CA 1
ATOM 4026 C C . SER A 1 518 ? 23.246 -54.495 177.223 1.00 48.97 518 SER A C 1
ATOM 4027 O O . SER A 1 518 ? 22.981 -53.477 176.606 1.00 49.64 518 SER A O 1
ATOM 4030 N N . LYS A 1 519 ? 23.777 -55.571 176.649 1.00 52.29 519 LYS A N 1
ATOM 4031 C CA . LYS A 1 519 ? 24.040 -55.690 175.210 1.00 56.55 519 LYS A CA 1
ATOM 4032 C C . LYS A 1 519 ? 23.844 -57.152 174.873 1.00 61.79 519 LYS A C 1
ATOM 4033 O O . LYS A 1 519 ? 24.527 -58.002 175.453 1.00 63.43 519 LYS A O 1
ATOM 4039 N N . SER A 1 520 ? 22.929 -57.455 173.949 1.00 71.77 520 SER A N 1
ATOM 4040 C CA . SER A 1 520 ? 22.561 -58.845 173.634 1.00 70.84 520 SER A CA 1
ATOM 4041 C C . SER A 1 520 ? 22.099 -59.578 174.917 1.00 70.42 520 SER A C 1
ATOM 4042 O O . SER A 1 520 ? 22.369 -60.773 175.083 1.00 67.48 520 SER A O 1
ATOM 4045 N N . GLU A 1 521 ? 21.442 -58.847 175.828 1.00 68.92 521 GLU A N 1
ATOM 4046 C CA . GLU A 1 521 ? 21.048 -59.365 177.154 1.00 73.40 521 GLU A CA 1
ATOM 4047 C C . GLU A 1 521 ? 22.230 -59.891 178.046 1.00 68.95 521 GLU A C 1
ATOM 4048 O O . GLU A 1 521 ? 22.046 -60.803 178.851 1.00 70.25 521 GLU A O 1
ATOM 4054 N N . LYS A 1 522 ? 23.430 -59.322 177.880 1.00 59.83 522 LYS A N 1
ATOM 4055 C CA . LYS A 1 522 ? 24.585 -59.576 178.753 1.00 53.96 522 LYS A CA 1
ATOM 4056 C C . LYS A 1 522 ? 24.992 -58.239 179.322 1.00 48.08 522 LYS A C 1
ATOM 4057 O O . LYS A 1 522 ? 24.731 -57.204 178.715 1.00 47.68 522 LYS A O 1
ATOM 4063 N N . GLN A 1 523 ? 25.679 -58.276 180.457 1.00 43.65 523 GLN A N 1
ATOM 4064 C CA . GLN A 1 523 ? 26.162 -57.073 181.119 1.00 45.01 523 GLN A CA 1
ATOM 4065 C C . GLN A 1 523 ? 27.616 -56.870 180.704 1.00 41.99 523 GLN A C 1
ATOM 4066 O O . GLN A 1 523 ? 28.443 -57.722 180.993 1.00 38.30 523 GLN A O 1
ATOM 4072 N N . ILE A 1 524 ? 27.893 -55.743 180.032 1.00 41.23 524 ILE A N 1
ATOM 4073 C CA . ILE A 1 524 ? 29.191 -55.440 179.421 1.00 40.78 524 ILE A CA 1
ATOM 4074 C C . ILE A 1 524 ? 29.787 -54.223 180.114 1.00 37.56 524 ILE A C 1
ATOM 4075 O O . ILE A 1 524 ? 29.134 -53.173 180.171 1.00 35.37 524 ILE A O 1
ATOM 4080 N N . PRO A 1 525 ? 31.030 -54.346 180.624 1.00 34.75 525 PRO A N 1
ATOM 4081 C CA . PRO A 1 525 ? 31.711 -53.168 181.166 1.00 36.55 525 PRO A CA 1
ATOM 4082 C C . PRO A 1 525 ? 32.220 -52.235 180.054 1.00 36.81 525 PRO A C 1
ATOM 4083 O O . PRO A 1 525 ? 33.044 -52.630 179.221 1.00 37.42 525 PRO A O 1
ATOM 4087 N N . ILE A 1 526 ? 31.700 -51.016 180.069 1.00 37.68 526 ILE A N 1
ATOM 4088 C CA . ILE A 1 526 ? 32.020 -49.958 179.130 1.00 39.85 526 ILE A CA 1
ATOM 4089 C C . ILE A 1 526 ? 32.592 -48.797 179.918 1.00 38.66 526 ILE A C 1
ATOM 4090 O O . ILE A 1 526 ? 32.008 -48.404 180.921 1.00 45.08 526 ILE A O 1
ATOM 4095 N N . LEU A 1 527 ? 33.714 -48.251 179.459 1.00 37.42 527 LEU A N 1
ATOM 4096 C CA . LEU A 1 527 ? 34.215 -46.972 179.942 1.00 37.02 527 LEU A CA 1
ATOM 4097 C C . LEU A 1 527 ? 33.697 -45.880 179.031 1.00 37.16 527 LEU A C 1
ATOM 4098 O O . LEU A 1 527 ? 34.053 -45.846 177.863 1.00 42.12 527 LEU A O 1
ATOM 4103 N N . LYS A 1 528 ? 32.873 -44.973 179.544 1.00 40.26 528 LYS A N 1
ATOM 4104 C CA . LYS A 1 528 ? 32.269 -43.958 178.679 1.00 42.30 528 LYS A CA 1
ATOM 4105 C C . LYS A 1 528 ? 32.348 -42.514 179.192 1.00 40.13 528 LYS A C 1
ATOM 4106 O O . LYS A 1 528 ? 32.392 -42.271 180.394 1.00 40.70 528 LYS A O 1
ATOM 4112 N N . VAL A 1 529 ? 32.395 -41.558 178.261 1.00 38.84 529 VAL A N 1
ATOM 4113 C CA . VAL A 1 529 ? 32.507 -40.139 178.627 1.00 39.89 529 VAL A CA 1
ATOM 4114 C C . VAL A 1 529 ? 31.434 -39.780 179.627 1.00 39.55 529 VAL A C 1
ATOM 4115 O O . VAL A 1 529 ? 30.284 -40.227 179.514 1.00 39.64 529 VAL A O 1
ATOM 4119 N N . HIS A 1 530 ? 31.840 -38.982 180.595 1.00 38.48 530 HIS A N 1
ATOM 4120 C CA . HIS A 1 530 ? 30.972 -38.493 181.622 1.00 40.25 530 HIS A CA 1
ATOM 4121 C C . HIS A 1 530 ? 31.097 -36.983 181.628 1.00 40.20 530 HIS A C 1
ATOM 4122 O O . HIS A 1 530 ? 32.146 -36.445 182.031 1.00 38.43 530 HIS A O 1
ATOM 4129 N N . ASP A 1 531 ? 30.013 -36.328 181.193 1.00 41.36 531 ASP A N 1
ATOM 4130 C CA . ASP A 1 531 ? 29.935 -34.891 180.969 1.00 42.07 531 ASP A CA 1
ATOM 4131 C C . ASP A 1 531 ? 30.911 -34.439 179.860 1.00 42.60 531 ASP A C 1
ATOM 4132 O O . ASP A 1 531 ? 31.697 -35.236 179.302 1.00 40.81 531 ASP A O 1
ATOM 4137 N N . GLU A 1 532 ? 30.843 -33.148 179.559 1.00 39.41 532 GLU A N 1
ATOM 4138 C CA . GLU A 1 532 ? 31.653 -32.530 178.550 1.00 41.30 532 GLU A CA 1
ATOM 4139 C C . GLU A 1 532 ? 33.067 -32.359 179.130 1.00 38.47 532 GLU A C 1
ATOM 4140 O O . GLU A 1 532 ? 33.233 -32.317 180.348 1.00 34.16 532 GLU A O 1
ATOM 4146 N N . PRO A 1 533 ? 34.086 -32.231 178.259 1.00 37.75 533 PRO A N 1
ATOM 4147 C CA . PRO A 1 533 ? 35.422 -31.873 178.759 1.00 36.59 533 PRO A CA 1
ATOM 4148 C C . PRO A 1 533 ? 35.512 -30.419 179.234 1.00 37.26 533 PRO A C 1
ATOM 4149 O O . PRO A 1 533 ? 34.558 -29.661 179.141 1.00 38.37 533 PRO A O 1
ATOM 4153 N N . GLU A 1 534 ? 36.678 -30.062 179.744 1.00 37.21 534 GLU A N 1
ATOM 4154 C CA . GLU A 1 534 ? 36.979 -28.734 180.191 1.00 38.81 534 GLU A CA 1
ATOM 4155 C C . GLU A 1 534 ? 38.371 -28.452 179.694 1.00 37.57 534 GLU A C 1
ATOM 4156 O O . GLU A 1 534 ? 39.274 -29.263 179.876 1.00 36.09 534 GLU A O 1
ATOM 4162 N N . ILE A 1 535 ? 38.531 -27.290 179.077 1.00 38.98 535 ILE A N 1
ATOM 4163 C CA . ILE A 1 535 ? 39.731 -26.936 178.368 1.00 38.77 535 ILE A CA 1
ATOM 4164 C C . ILE A 1 535 ? 40.121 -25.575 178.862 1.00 39.14 535 ILE A C 1
ATOM 4165 O O . ILE A 1 535 ? 39.277 -24.721 179.059 1.00 40.47 535 ILE A O 1
ATOM 4170 N N . GLU A 1 536 ? 41.408 -25.379 179.065 1.00 42.08 536 GLU A N 1
ATOM 4171 C CA . GLU A 1 536 ? 41.932 -24.087 179.412 1.00 43.47 536 GLU A CA 1
ATOM 4172 C C . GLU A 1 536 ? 43.108 -23.809 178.487 1.00 41.62 536 GLU A C 1
ATOM 4173 O O . GLU A 1 536 ? 43.717 -24.746 177.992 1.00 39.12 536 GLU A O 1
ATOM 4179 N N . TYR A 1 537 ? 43.372 -22.526 178.227 1.00 40.86 537 TYR A N 1
ATOM 4180 C CA . TYR A 1 537 ? 44.535 -22.065 177.462 1.00 40.92 537 TYR A CA 1
ATOM 4181 C C . TYR A 1 537 ? 45.164 -20.885 178.157 1.00 41.47 537 TYR A C 1
ATOM 4182 O O . TYR A 1 537 ? 44.455 -20.030 178.690 1.00 40.70 537 TYR A O 1
ATOM 4191 N N . TYR A 1 538 ? 46.490 -20.811 178.120 1.00 39.65 538 TYR A N 1
ATOM 4192 C CA . TYR A 1 538 ? 47.180 -19.651 178.652 1.00 41.54 538 TYR A CA 1
ATOM 4193 C C . TYR A 1 538 ? 48.478 -19.327 177.894 1.00 42.03 538 TYR A C 1
ATOM 4194 O O . TYR A 1 538 ? 49.134 -20.204 177.341 1.00 39.66 538 TYR A O 1
ATOM 4203 N N . VAL A 1 539 ? 48.821 -18.044 177.886 1.00 43.55 539 VAL A N 1
ATOM 4204 C CA . VAL A 1 539 ? 49.936 -17.516 177.096 1.00 44.69 539 VAL A CA 1
ATOM 4205 C C . VAL A 1 539 ? 50.502 -16.318 177.839 1.00 47.85 539 VAL A C 1
ATOM 4206 O O . VAL A 1 539 ? 49.774 -15.680 178.591 1.00 47.69 539 VAL A O 1
ATOM 4210 N N . GLU A 1 540 ? 51.793 -16.035 177.657 1.00 48.35 540 GLU A N 1
ATOM 4211 C CA . GLU A 1 540 ? 52.378 -14.755 178.093 1.00 49.71 540 GLU A CA 1
ATOM 4212 C C . GLU A 1 540 ? 51.464 -13.612 177.656 1.00 46.31 540 GLU A C 1
ATOM 4213 O O . GLU A 1 540 ? 50.929 -13.636 176.548 1.00 42.18 540 GLU A O 1
ATOM 4219 N N . GLU A 1 541 ? 51.271 -12.632 178.534 1.00 45.57 541 GLU A N 1
ATOM 4220 C CA . GLU A 1 541 ? 50.379 -11.498 178.244 1.00 47.77 541 GLU A CA 1
ATOM 4221 C C . GLU A 1 541 ? 50.930 -10.583 177.139 1.00 43.18 541 GLU A C 1
ATOM 4222 O O . GLU A 1 541 ? 50.174 -10.076 176.313 1.00 38.33 541 GLU A O 1
ATOM 4228 N N . ALA A 1 542 ? 52.241 -10.357 177.162 1.00 41.97 542 ALA A N 1
ATOM 4229 C CA . ALA A 1 542 ? 52.932 -9.581 176.131 1.00 43.58 542 ALA A CA 1
ATOM 4230 C C . ALA A 1 542 ? 52.590 -10.115 174.735 1.00 46.37 542 ALA A C 1
ATOM 4231 O O . ALA A 1 542 ? 52.225 -9.352 173.846 1.00 48.91 542 ALA A O 1
ATOM 4233 N N . GLN A 1 543 ? 52.655 -11.436 174.581 1.00 48.20 543 GLN A N 1
ATOM 4234 C CA . GLN A 1 543 ? 52.364 -12.098 173.309 1.00 46.38 543 GLN A CA 1
ATOM 4235 C C . GLN A 1 543 ? 50.911 -11.932 172.903 1.00 46.46 543 GLN A C 1
ATOM 4236 O O . GLN A 1 543 ? 50.619 -11.696 171.733 1.00 44.66 543 GLN A O 1
ATOM 4242 N N . TRP A 1 544 ? 50.001 -12.052 173.866 1.00 48.79 544 TRP A N 1
ATOM 4243 C CA . TRP A 1 544 ? 48.558 -11.845 173.606 1.00 50.06 544 TRP A CA 1
ATOM 4244 C C . TRP A 1 544 ? 48.290 -10.450 173.047 1.00 53.65 544 TRP A C 1
ATOM 4245 O O . TRP A 1 544 ? 47.499 -10.312 172.110 1.00 58.15 544 TRP A O 1
ATOM 4256 N N . LYS A 1 545 ? 48.958 -9.434 173.611 1.00 56.47 545 LYS A N 1
ATOM 4257 C CA . LYS A 1 545 ? 48.798 -8.043 173.157 1.00 59.10 545 LYS A CA 1
ATOM 4258 C C . LYS A 1 545 ? 49.310 -7.891 171.730 1.00 55.51 545 LYS A C 1
ATOM 4259 O O . LYS A 1 545 ? 48.592 -7.443 170.844 1.00 58.02 545 LYS A O 1
ATOM 4265 N N . ALA A 1 546 ? 50.549 -8.304 171.522 1.00 50.47 546 ALA A N 1
ATOM 4266 C CA . ALA A 1 546 ? 51.168 -8.276 170.207 1.00 50.46 546 ALA A CA 1
ATOM 4267 C C . ALA A 1 546 ? 50.390 -9.032 169.098 1.00 51.06 546 ALA A C 1
ATOM 4268 O O . ALA A 1 546 ? 50.337 -8.560 167.958 1.00 52.27 546 ALA A O 1
ATOM 4270 N N . ASN A 1 547 ? 49.782 -10.178 169.439 1.00 48.84 547 ASN A N 1
ATOM 4271 C CA . ASN A 1 547 ? 49.376 -11.191 168.450 1.00 42.48 547 ASN A CA 1
ATOM 4272 C C . ASN A 1 547 ? 47.977 -11.733 168.705 1.00 42.03 547 ASN A C 1
ATOM 4273 O O . ASN A 1 547 ? 47.706 -12.889 168.405 1.00 36.69 547 ASN A O 1
ATOM 4278 N N . GLU A 1 548 ? 47.084 -10.915 169.252 1.00 46.68 548 GLU A N 1
ATOM 4279 C CA . GLU A 1 548 ? 45.775 -11.413 169.699 1.00 51.52 548 GLU A CA 1
ATOM 4280 C C . GLU A 1 548 ? 45.014 -12.253 168.660 1.00 51.82 548 GLU A C 1
ATOM 4281 O O . GLU A 1 548 ? 44.655 -13.393 168.932 1.00 49.93 548 GLU A O 1
ATOM 4287 N N . ASP A 1 549 ? 44.755 -11.690 167.486 1.00 56.11 549 ASP A N 1
ATOM 4288 C CA . ASP A 1 549 ? 43.841 -12.336 166.524 1.00 57.95 549 ASP A CA 1
ATOM 4289 C C . ASP A 1 549 ? 44.354 -13.672 166.024 1.00 51.05 549 ASP A C 1
ATOM 4290 O O . ASP A 1 549 ? 43.565 -14.539 165.667 1.00 49.02 549 ASP A O 1
ATOM 4303 N N . ILE A 1 551 ? 46.286 -15.707 167.974 1.00 42.69 551 ILE A N 1
ATOM 4304 C CA . ILE A 1 551 ? 46.119 -16.600 169.123 1.00 41.14 551 ILE A CA 1
ATOM 4305 C C . ILE A 1 551 ? 44.682 -17.068 169.220 1.00 39.96 551 ILE A C 1
ATOM 4306 O O . ILE A 1 551 ? 44.436 -18.247 169.430 1.00 43.19 551 ILE A O 1
ATOM 4311 N N . VAL A 1 552 ? 43.731 -16.173 169.009 1.00 39.33 552 VAL A N 1
ATOM 4312 C CA . VAL A 1 552 ? 42.337 -16.572 169.083 1.00 41.03 552 VAL A CA 1
ATOM 4313 C C . VAL A 1 552 ? 42.034 -17.645 168.045 1.00 42.83 552 VAL A C 1
ATOM 4314 O O . VAL A 1 552 ? 41.452 -18.670 168.375 1.00 45.10 552 VAL A O 1
ATOM 4318 N N . SER A 1 553 ? 42.443 -17.424 166.801 1.00 46.23 553 SER A N 1
ATOM 4319 C CA . SER A 1 553 ? 42.137 -18.369 165.726 1.00 46.21 553 SER A CA 1
ATOM 4320 C C . SER A 1 553 ? 42.790 -19.726 165.973 1.00 42.22 553 SER A C 1
ATOM 4321 O O . SER A 1 553 ? 42.192 -20.756 165.695 1.00 46.44 553 SER A O 1
ATOM 4324 N N . ALA A 1 554 ? 44.017 -19.710 166.486 1.00 39.12 554 ALA A N 1
ATOM 4325 C CA . ALA A 1 554 ? 44.726 -20.918 166.868 1.00 37.48 554 ALA A CA 1
ATOM 4326 C C . ALA A 1 554 ? 44.038 -21.604 168.044 1.00 37.58 554 ALA A C 1
ATOM 4327 O O . ALA A 1 554 ? 43.937 -22.826 168.085 1.00 38.77 554 ALA A O 1
ATOM 4329 N N . VAL A 1 555 ? 43.592 -20.828 169.021 1.00 35.30 555 VAL A N 1
ATOM 4330 C CA . VAL A 1 555 ? 42.870 -21.419 170.143 1.00 37.87 555 VAL A CA 1
ATOM 4331 C C . VAL A 1 555 ? 41.536 -22.048 169.675 1.00 40.12 555 VAL A C 1
ATOM 4332 O O . VAL A 1 555 ? 41.211 -23.189 170.052 1.00 38.44 555 VAL A O 1
ATOM 4336 N N . VAL A 1 556 ? 40.799 -21.319 168.836 1.00 42.17 556 VAL A N 1
ATOM 4337 C CA . VAL A 1 556 ? 39.528 -21.798 168.266 1.00 43.64 556 VAL A CA 1
ATOM 4338 C C . VAL A 1 556 ? 39.737 -23.133 167.538 1.00 44.71 556 VAL A C 1
ATOM 4339 O O . VAL A 1 556 ? 39.004 -24.092 167.773 1.00 44.04 556 VAL A O 1
ATOM 4343 N N . GLY A 1 557 ? 40.758 -23.199 166.682 1.00 41.46 557 GLY A N 1
ATOM 4344 C CA . GLY A 1 557 ? 41.081 -24.429 165.954 1.00 39.72 557 GLY A CA 1
ATOM 4345 C C . GLY A 1 557 ? 41.299 -25.606 166.884 1.00 38.81 557 GLY A C 1
ATOM 4346 O O . GLY A 1 557 ? 40.673 -26.655 166.737 1.00 39.54 557 GLY A O 1
ATOM 4347 N N . THR A 1 558 ? 42.163 -25.396 167.864 1.00 36.35 558 THR A N 1
ATOM 4348 C CA . THR A 1 558 ? 42.545 -26.426 168.794 1.00 37.99 558 THR A CA 1
ATOM 4349 C C . THR A 1 558 ? 41.393 -26.865 169.703 1.00 36.61 558 THR A C 1
ATOM 4350 O O . THR A 1 558 ? 41.264 -28.045 169.990 1.00 33.61 558 THR A O 1
ATOM 4354 N N . VAL A 1 559 ? 40.574 -25.927 170.164 1.00 38.16 559 VAL A N 1
ATOM 4355 C CA . VAL A 1 559 ? 39.415 -26.283 170.975 1.00 37.80 559 VAL A CA 1
ATOM 4356 C C . VAL A 1 559 ? 38.412 -27.052 170.116 1.00 37.81 559 VAL A C 1
ATOM 4357 O O . VAL A 1 559 ? 37.812 -28.024 170.575 1.00 40.59 559 VAL A O 1
ATOM 4361 N N . PHE A 1 560 ? 38.272 -26.670 168.856 1.00 40.50 560 PHE A N 1
ATOM 4362 C CA . PHE A 1 560 ? 37.386 -27.417 167.947 1.00 43.52 560 PHE A CA 1
ATOM 4363 C C . PHE A 1 560 ? 37.795 -28.889 167.704 1.00 41.82 560 PHE A C 1
ATOM 4364 O O . PHE A 1 560 ? 36.934 -29.767 167.728 1.00 39.93 560 PHE A O 1
ATOM 4372 N N . SER A 1 561 ? 39.089 -29.152 167.493 1.00 37.78 561 SER A N 1
ATOM 4373 C CA . SER A 1 561 ? 39.558 -30.517 167.311 1.00 38.33 561 SER A CA 1
ATOM 4374 C C . SER A 1 561 ? 39.454 -31.302 168.634 1.00 39.61 561 SER A C 1
ATOM 4375 O O . SER A 1 561 ? 39.117 -32.504 168.625 1.00 34.66 561 SER A O 1
ATOM 4386 N N . ILE A 1 563 ? 37.155 -30.736 171.050 1.00 42.78 563 ILE A N 1
ATOM 4387 C CA . ILE A 1 563 ? 35.727 -31.038 171.199 1.00 44.67 563 ILE A CA 1
ATOM 4388 C C . ILE A 1 563 ? 35.251 -32.106 170.216 1.00 44.11 563 ILE A C 1
ATOM 4389 O O . ILE A 1 563 ? 34.563 -33.026 170.618 1.00 42.64 563 ILE A O 1
ATOM 4394 N N . LEU A 1 564 ? 35.623 -31.978 168.940 1.00 45.06 564 LEU A N 1
ATOM 4395 C CA . LEU A 1 564 ? 35.127 -32.858 167.869 1.00 44.24 564 LEU A CA 1
ATOM 4396 C C . LEU A 1 564 ? 35.913 -34.152 167.683 1.00 43.77 564 LEU A C 1
ATOM 4397 O O . LEU A 1 564 ? 35.384 -35.093 167.105 1.00 43.85 564 LEU A O 1
ATOM 4402 N N . GLY A 1 565 ? 37.166 -34.198 168.139 1.00 40.44 565 GLY A N 1
ATOM 4403 C CA . GLY A 1 565 ? 38.032 -35.362 167.916 1.00 40.58 565 GLY A CA 1
ATOM 4404 C C . GLY A 1 565 ? 38.654 -35.469 166.528 1.00 41.50 565 GLY A C 1
ATOM 4405 O O . GLY A 1 565 ? 39.150 -36.531 166.153 1.00 42.10 565 GLY A O 1
ATOM 4406 N N . ALA A 1 566 ? 38.621 -34.384 165.761 1.00 44.56 566 ALA A N 1
ATOM 4407 C CA . ALA A 1 566 ? 39.288 -34.308 164.451 1.00 47.68 566 ALA A CA 1
ATOM 4408 C C . ALA A 1 566 ? 39.517 -32.843 164.056 1.00 48.68 566 ALA A C 1
ATOM 4409 O O . ALA A 1 566 ? 38.717 -31.976 164.397 1.00 48.57 566 ALA A O 1
ATOM 4411 N N . GLY A 1 567 ? 40.626 -32.573 163.372 1.00 51.93 567 GLY A N 1
ATOM 4412 C CA . GLY A 1 567 ? 40.912 -31.242 162.830 1.00 56.59 567 GLY A CA 1
ATOM 4413 C C . GLY A 1 567 ? 40.347 -31.088 161.425 1.00 61.15 567 GLY A C 1
ATOM 4414 O O . GLY A 1 567 ? 41.092 -31.058 160.457 1.00 65.40 567 GLY A O 1
ATOM 4423 N N . LYS A 1 569 ? 37.889 -29.025 158.497 1.00 82.17 569 LYS A N 1
ATOM 4424 C CA . LYS A 1 569 ? 37.567 -27.646 158.076 1.00 83.56 569 LYS A CA 1
ATOM 4425 C C . LYS A 1 569 ? 36.116 -27.303 158.443 1.00 81.05 569 LYS 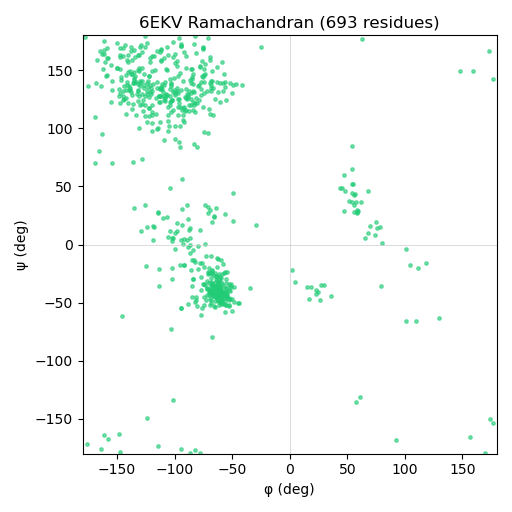A C 1
ATOM 4426 O O . LYS A 1 569 ? 35.196 -28.100 158.198 1.00 78.35 569 LYS A O 1
ATOM 4432 N N . LEU A 1 570 ? 35.929 -26.118 159.022 1.00 73.93 570 LEU A N 1
ATOM 4433 C CA . LEU A 1 570 ? 34.621 -25.653 159.480 1.00 73.44 570 LEU A CA 1
ATOM 4434 C C . LEU A 1 570 ? 34.200 -24.399 158.724 1.00 68.94 570 LEU A C 1
ATOM 4435 O O . LEU A 1 570 ? 35.025 -23.728 158.120 1.00 65.69 570 LEU A O 1
ATOM 4440 N N . ALA A 1 571 ? 32.907 -24.092 158.772 1.00 73.66 571 ALA A N 1
ATOM 4441 C CA . ALA A 1 571 ? 32.355 -22.846 158.211 1.00 74.21 571 ALA A CA 1
ATOM 4442 C C . ALA A 1 571 ? 33.138 -21.604 158.656 1.00 72.81 571 ALA A C 1
ATOM 4443 O O . ALA A 1 571 ? 33.491 -21.486 159.831 1.00 74.97 571 ALA A O 1
ATOM 4445 N N . GLY A 1 572 ? 33.394 -20.681 157.725 1.00 71.47 572 GLY A N 1
ATOM 4446 C CA . GLY A 1 572 ? 33.985 -19.371 158.056 1.00 66.53 572 GLY A CA 1
ATOM 4447 C C . GLY A 1 572 ? 33.251 -18.651 159.179 1.00 63.58 572 GLY A C 1
ATOM 4448 O O . GLY A 1 572 ? 33.886 -18.009 160.013 1.00 61.30 572 GLY A O 1
ATOM 4449 N N . SER A 1 573 ? 31.919 -18.787 159.201 1.00 64.48 573 SER A N 1
ATOM 4450 C CA . SER A 1 573 ? 31.051 -18.239 160.264 1.00 63.98 573 SER A CA 1
ATOM 4451 C C . SER A 1 573 ? 31.267 -18.891 161.641 1.00 67.11 573 SER A C 1
ATOM 4452 O O . SER A 1 573 ? 31.216 -18.216 162.676 1.00 66.58 573 SER A O 1
ATOM 4455 N N . ALA A 1 574 ? 31.458 -20.212 161.639 1.00 68.04 574 ALA A N 1
ATOM 4456 C CA . ALA A 1 574 ? 31.701 -20.982 162.864 1.00 62.72 574 ALA A CA 1
ATOM 4457 C C . ALA A 1 574 ? 32.981 -20.557 163.600 1.00 59.01 574 ALA A C 1
ATOM 4458 O O . ALA A 1 574 ? 33.002 -20.553 164.830 1.00 56.38 574 ALA A O 1
ATOM 4460 N N . LEU A 1 575 ? 34.018 -20.167 162.856 1.00 56.58 575 LEU A N 1
ATOM 4461 C CA . LEU A 1 575 ? 35.283 -19.711 163.462 1.00 58.13 575 LEU A CA 1
ATOM 4462 C C . LEU A 1 575 ? 35.184 -18.316 164.094 1.00 60.33 575 LEU A C 1
ATOM 4463 O O . LEU A 1 575 ? 35.838 -18.027 165.113 1.00 58.69 575 LEU A O 1
ATOM 4468 N N . SER A 1 576 ? 34.393 -17.439 163.490 1.00 62.97 576 SER A N 1
ATOM 4469 C CA . SER A 1 576 ? 34.148 -16.129 164.093 1.00 65.92 576 SER A CA 1
ATOM 4470 C C . SER A 1 576 ? 33.132 -16.235 165.258 1.00 63.70 576 SER A C 1
ATOM 4471 O O . SER A 1 576 ? 33.183 -15.444 166.195 1.00 64.77 576 SER A O 1
ATOM 4474 N N . LYS A 1 577 ? 32.230 -17.214 165.206 1.00 59.12 577 LYS A N 1
ATOM 4475 C CA . LYS A 1 577 ? 31.290 -17.458 166.303 1.00 56.87 577 LYS A CA 1
ATOM 4476 C C . LYS A 1 577 ? 32.034 -18.033 167.529 1.00 56.05 577 LYS A C 1
ATOM 4477 O O . LYS A 1 577 ? 31.809 -17.616 168.666 1.00 55.19 577 LYS A O 1
ATOM 4483 N N . ALA A 1 578 ? 32.933 -18.983 167.292 1.00 53.73 578 ALA A N 1
ATOM 4484 C CA . ALA A 1 578 ? 33.785 -19.518 168.363 1.00 54.13 578 ALA A CA 1
ATOM 4485 C C . ALA A 1 578 ? 34.778 -18.476 168.858 1.00 50.22 578 ALA A C 1
ATOM 4486 O O . ALA A 1 578 ? 35.069 -18.428 170.047 1.00 45.74 578 ALA A O 1
ATOM 4488 N N . GLY A 1 579 ? 35.267 -17.637 167.944 1.00 49.15 579 GLY A N 1
ATOM 4489 C CA . GLY A 1 579 ? 36.140 -16.498 168.273 1.00 51.31 579 GLY A CA 1
ATOM 4490 C C . GLY A 1 579 ? 35.566 -15.470 169.249 1.00 53.43 579 GLY A C 1
ATOM 4491 O O . GLY A 1 579 ? 36.293 -15.007 170.127 1.00 49.27 579 GLY A O 1
ATOM 4492 N N . LYS A 1 580 ? 34.279 -15.108 169.108 1.00 56.02 580 LYS A N 1
ATOM 4493 C CA . LYS A 1 580 ? 33.619 -14.207 170.082 1.00 58.59 580 LYS A CA 1
ATOM 4494 C C . LYS A 1 580 ? 33.603 -14.817 171.488 1.00 57.69 580 LYS A C 1
ATOM 4495 O O . LYS A 1 580 ? 33.818 -14.114 172.471 1.00 58.72 580 LYS A O 1
ATOM 4501 N N . LEU A 1 581 ? 33.381 -16.133 171.559 1.00 58.55 581 LEU A N 1
ATOM 4502 C CA . LEU A 1 581 ? 33.282 -16.866 172.818 1.00 56.25 581 LEU A CA 1
ATOM 4503 C C . LEU A 1 581 ? 34.649 -16.996 173.464 1.00 54.65 581 LEU A C 1
ATOM 4504 O O . LEU A 1 581 ? 34.796 -16.724 174.654 1.00 53.90 581 LEU A O 1
ATOM 4509 N N . ILE A 1 582 ? 35.648 -17.402 172.683 1.00 52.65 582 ILE A N 1
ATOM 4510 C CA . ILE A 1 582 ? 37.020 -17.469 173.191 1.00 55.93 582 ILE A CA 1
ATOM 4511 C C . ILE A 1 582 ? 37.421 -16.123 173.811 1.00 54.31 582 ILE A C 1
ATOM 4512 O O . ILE A 1 582 ? 37.847 -16.078 174.959 1.00 50.44 582 ILE A O 1
ATOM 4517 N N . ARG A 1 583 ? 37.260 -15.047 173.043 1.00 58.14 583 ARG A N 1
ATOM 4518 C CA . ARG A 1 583 ? 37.607 -13.689 173.491 1.00 56.93 583 ARG A CA 1
ATOM 4519 C C . ARG A 1 583 ? 36.905 -13.326 174.788 1.00 54.03 583 ARG A C 1
ATOM 4520 O O . ARG A 1 583 ? 37.566 -12.933 175.745 1.00 54.30 583 ARG A O 1
ATOM 4528 N N . SER A 1 584 ? 35.581 -13.502 174.816 1.00 51.40 584 SER A N 1
ATOM 4529 C CA . SER A 1 584 ? 34.747 -13.230 176.008 1.00 51.48 584 SER A CA 1
ATOM 4530 C C . SER A 1 584 ? 35.089 -14.001 177.303 1.00 52.92 584 SER A C 1
ATOM 4531 O O . SER A 1 584 ? 34.605 -13.616 178.358 1.00 53.46 584 SER A O 1
ATOM 4534 N N . LYS A 1 585 ? 35.861 -15.096 177.218 1.00 52.75 585 LYS A N 1
ATOM 4535 C CA . LYS A 1 585 ? 36.410 -15.793 178.403 1.00 47.92 585 LYS A CA 1
ATOM 4536 C C . LYS A 1 585 ? 37.876 -15.427 178.690 1.00 46.89 585 LYS A C 1
ATOM 4537 O O . LYS A 1 585 ? 38.523 -16.074 179.513 1.00 48.42 585 LYS A O 1
ATOM 4543 N N . ALA A 1 586 ? 38.423 -14.421 178.027 1.00 49.23 586 ALA A N 1
ATOM 4544 C CA . ALA A 1 586 ? 39.847 -14.102 178.199 1.00 53.47 586 ALA A CA 1
ATOM 4545 C C . ALA A 1 586 ? 40.050 -13.216 179.414 1.00 54.96 586 ALA A C 1
ATOM 4546 O O . ALA A 1 586 ? 39.567 -12.089 179.437 1.00 62.95 586 ALA A O 1
ATOM 4548 N N . THR A 1 587 ? 40.757 -13.728 180.421 1.00 53.98 587 THR A N 1
ATOM 4549 C CA . THR A 1 587 ? 41.080 -12.970 181.629 1.00 51.87 587 THR A CA 1
ATOM 4550 C C . THR A 1 587 ? 42.591 -12.955 181.822 1.00 52.38 587 THR A C 1
ATOM 4551 O O . THR A 1 587 ? 43.316 -13.644 181.103 1.00 49.75 587 THR A O 1
ATOM 4555 N N . THR A 1 588 ? 43.052 -12.183 182.807 1.00 48.85 588 THR A N 1
ATOM 4556 C CA . THR A 1 588 ? 44.472 -11.938 183.036 1.00 46.69 588 THR A CA 1
ATOM 4557 C C . THR A 1 588 ? 44.829 -12.406 184.438 1.00 47.46 588 THR A C 1
ATOM 4558 O O . THR A 1 588 ? 44.117 -12.076 185.376 1.00 47.05 588 THR A O 1
ATOM 4562 N N . ILE A 1 589 ? 45.910 -13.180 184.573 1.00 43.82 589 ILE A N 1
ATOM 4563 C CA . ILE A 1 589 ? 46.475 -13.513 185.872 1.00 45.73 589 ILE A CA 1
ATOM 4564 C C . ILE A 1 589 ? 48.013 -13.487 185.781 1.00 43.96 589 ILE A C 1
ATOM 4565 O O . ILE A 1 589 ? 48.608 -14.201 184.977 1.00 43.08 589 ILE A O 1
ATOM 4570 N N . LYS A 1 590 ? 48.632 -12.647 186.600 1.00 43.20 590 LYS A N 1
ATOM 4571 C CA . LYS A 1 590 ? 50.072 -12.685 186.867 1.00 48.95 590 LYS A CA 1
ATOM 4572 C C . LYS A 1 590 ? 50.918 -12.794 185.610 1.00 48.83 590 LYS A C 1
ATOM 4573 O O . LYS A 1 590 ? 51.647 -13.754 185.434 1.00 46.82 590 LYS A O 1
ATOM 4579 N N . GLY A 1 591 ? 50.777 -11.801 184.735 1.00 48.44 591 GLY A N 1
ATOM 4580 C CA . GLY A 1 591 ? 51.541 -11.716 183.497 1.00 48.54 591 GLY A CA 1
ATOM 4581 C C . GLY A 1 591 ? 51.215 -12.736 182.416 1.00 47.59 591 GLY A C 1
ATOM 4582 O O . GLY A 1 591 ? 52.009 -12.913 181.494 1.00 45.01 591 GLY A O 1
ATOM 4583 N N . ARG A 1 592 ? 50.066 -13.400 182.530 1.00 43.73 592 ARG A N 1
ATOM 4584 C CA . ARG A 1 592 ? 49.600 -14.357 181.537 1.00 46.42 592 ARG A CA 1
ATOM 4585 C C . ARG A 1 592 ? 48.128 -14.086 181.289 1.00 42.09 592 ARG A C 1
ATOM 4586 O O . ARG A 1 592 ? 47.432 -13.653 182.178 1.00 43.85 592 ARG A O 1
ATOM 4594 N N . LYS A 1 593 ? 47.681 -14.346 180.073 1.00 40.51 593 LYS A N 1
ATOM 4595 C CA . LYS A 1 593 ? 46.298 -14.248 179.679 1.00 43.81 593 LYS A CA 1
ATOM 4596 C C . LYS A 1 593 ? 45.753 -15.667 179.745 1.00 47.54 593 LYS A C 1
ATOM 4597 O O . LYS A 1 593 ? 46.425 -16.587 179.271 1.00 49.65 593 LYS A O 1
ATOM 4603 N N . LYS A 1 594 ? 44.562 -15.843 180.325 1.00 48.93 594 LYS A N 1
ATOM 4604 C CA . LYS A 1 594 ? 43.928 -17.163 180.507 1.00 51.02 594 LYS A CA 1
ATOM 4605 C C . LYS A 1 594 ? 42.549 -17.212 179.867 1.00 47.14 594 LYS A C 1
ATOM 4606 O O . LYS A 1 594 ? 41.781 -16.266 179.939 1.00 45.43 594 LYS A O 1
ATOM 4612 N N . ILE A 1 595 ? 42.245 -18.343 179.251 1.00 49.12 595 ILE A N 1
ATOM 4613 C CA . ILE A 1 595 ? 40.949 -18.586 178.651 1.00 48.68 595 ILE A CA 1
ATOM 4614 C C . ILE A 1 595 ? 40.476 -19.917 179.204 1.00 49.41 595 ILE A C 1
ATOM 4615 O O . ILE A 1 595 ? 41.165 -20.936 179.060 1.00 45.33 595 ILE A O 1
ATOM 4620 N N . TYR A 1 596 ? 39.318 -19.895 179.863 1.00 47.87 596 TYR A N 1
ATOM 4621 C CA . TYR A 1 596 ? 38.729 -21.097 180.412 1.00 48.17 596 TYR A CA 1
ATOM 4622 C C . TYR A 1 596 ? 37.437 -21.374 179.663 1.00 44.21 596 TYR A C 1
ATOM 4623 O O . TYR A 1 596 ? 36.580 -20.509 179.539 1.00 43.79 596 TYR A O 1
ATOM 4632 N N . ILE A 1 597 ? 37.332 -22.599 179.162 1.00 44.33 597 ILE A N 1
ATOM 4633 C CA . ILE A 1 597 ? 36.214 -23.066 178.362 1.00 43.25 597 ILE A CA 1
ATOM 4634 C C . ILE A 1 597 ? 35.543 -24.137 179.209 1.00 45.75 597 ILE A C 1
ATOM 4635 O O . ILE A 1 597 ? 35.999 -25.294 179.312 1.00 41.16 597 ILE A O 1
ATOM 4640 N N . ASN A 1 598 ? 34.463 -23.723 179.854 1.00 45.90 598 ASN A N 1
ATOM 4641 C CA . ASN A 1 598 ? 33.736 -24.597 180.747 1.00 44.51 598 ASN A CA 1
ATOM 4642 C C . ASN A 1 598 ? 32.793 -25.491 179.933 1.00 42.96 598 ASN A C 1
ATOM 4643 O O . ASN A 1 598 ? 32.788 -25.434 178.704 1.00 38.32 598 ASN A O 1
ATOM 4648 N N . ARG A 1 599 ? 32.003 -26.304 180.634 1.00 46.30 599 ARG A N 1
ATOM 4649 C CA . ARG A 1 599 ? 31.185 -27.348 180.017 1.00 48.31 599 ARG A CA 1
ATOM 4650 C C . ARG A 1 599 ? 30.052 -26.847 179.144 1.00 48.17 599 ARG A C 1
ATOM 4651 O O . ARG A 1 599 ? 29.722 -27.497 178.158 1.00 54.09 599 ARG A O 1
ATOM 4659 N N . SER A 1 600 ? 29.427 -25.733 179.501 1.00 47.16 600 SER A N 1
ATOM 4660 C CA . SER A 1 600 ? 28.399 -25.144 178.627 1.00 49.26 600 SER A CA 1
ATOM 4661 C C . SER A 1 600 ? 29.052 -24.443 177.435 1.00 43.98 600 SER A C 1
ATOM 4662 O O . SER A 1 600 ? 28.492 -24.440 176.359 1.00 42.14 600 SER A O 1
ATOM 4665 N N . ASN A 1 601 ? 30.235 -23.855 177.640 1.00 44.54 601 ASN A N 1
ATOM 4666 C CA . ASN A 1 601 ? 31.050 -23.322 176.539 1.00 45.88 601 ASN A CA 1
ATOM 4667 C C . ASN A 1 601 ? 31.337 -24.423 175.501 1.00 44.14 601 ASN A C 1
ATOM 4668 O O . ASN A 1 601 ? 31.220 -24.193 174.308 1.00 41.21 601 ASN A O 1
ATOM 4673 N N . VAL A 1 602 ? 31.656 -25.628 175.969 1.00 44.42 602 VAL A N 1
ATOM 4674 C CA . VAL A 1 602 ? 31.820 -26.795 175.085 1.00 43.43 602 VAL A CA 1
ATOM 4675 C C . VAL A 1 602 ? 30.523 -27.120 174.344 1.00 43.96 602 VAL A C 1
ATOM 4676 O O . VAL A 1 602 ? 30.542 -27.345 173.127 1.00 41.14 602 VAL A O 1
ATOM 4680 N N . ARG A 1 603 ? 29.399 -27.146 175.059 1.00 49.16 603 ARG A N 1
ATOM 4681 C CA . ARG A 1 603 ? 28.091 -27.430 174.414 1.00 50.70 603 ARG A CA 1
ATOM 4682 C C . ARG A 1 603 ? 27.767 -26.389 173.358 1.00 47.37 603 ARG A C 1
ATOM 4683 O O . ARG A 1 603 ? 27.320 -26.736 172.279 1.00 48.97 603 ARG A O 1
ATOM 4691 N N . GLN A 1 604 ? 28.012 -25.119 173.670 1.00 48.55 604 GLN A N 1
ATOM 4692 C CA . GLN A 1 604 ? 27.770 -24.049 172.713 1.00 51.82 604 GLN A CA 1
ATOM 4693 C C . GLN A 1 604 ? 28.714 -24.157 171.514 1.00 49.68 604 GLN A C 1
ATOM 4694 O O . GLN A 1 604 ? 28.274 -24.019 170.376 1.00 45.96 604 GLN A O 1
ATOM 4700 N N . LEU A 1 605 ? 29.998 -24.415 171.773 1.00 47.88 605 LEU A N 1
ATOM 4701 C CA . LEU A 1 605 ? 30.976 -24.619 170.696 1.00 47.29 605 LEU A CA 1
ATOM 4702 C C . LEU A 1 605 ? 30.623 -25.808 169.792 1.00 46.72 605 LEU A C 1
ATOM 4703 O O . LEU A 1 605 ? 30.765 -25.709 168.568 1.00 48.04 605 LEU A O 1
ATOM 4708 N N . ARG A 1 606 ? 30.130 -26.904 170.366 1.00 48.74 606 ARG A N 1
ATOM 4709 C CA . ARG A 1 606 ? 29.644 -28.022 169.548 1.00 55.97 606 ARG A CA 1
ATOM 4710 C C . ARG A 1 606 ? 28.514 -27.577 168.603 1.00 57.13 606 ARG A C 1
ATOM 4711 O O . ARG A 1 606 ? 28.526 -27.941 167.419 1.00 55.23 606 ARG A O 1
ATOM 4719 N N . LYS A 1 607 ? 27.568 -26.782 169.103 1.00 54.38 607 LYS A N 1
ATOM 4720 C CA . LYS A 1 607 ? 26.514 -26.251 168.229 1.00 57.87 607 LYS A CA 1
ATOM 4721 C C . LYS A 1 607 ? 27.064 -25.330 167.146 1.00 57.02 607 LYS A C 1
ATOM 4722 O O . LYS A 1 607 ? 26.702 -25.469 165.982 1.00 59.27 607 LYS A O 1
ATOM 4728 N N . ASP A 1 608 ? 27.968 -24.426 167.519 1.00 57.19 608 ASP A N 1
ATOM 4729 C CA . ASP A 1 608 ? 28.581 -23.501 166.549 1.00 58.61 608 ASP A CA 1
ATOM 4730 C C . ASP A 1 608 ? 29.440 -24.199 165.490 1.00 59.71 608 ASP A C 1
ATOM 4731 O O . ASP A 1 608 ? 29.657 -23.645 164.417 1.00 63.45 608 ASP A O 1
ATOM 4736 N N . SER A 1 609 ? 29.959 -25.390 165.789 1.00 61.27 609 SER A N 1
ATOM 4737 C CA . SER A 1 609 ? 30.756 -26.131 164.804 1.00 56.55 609 SER A CA 1
ATOM 4738 C C . SER A 1 609 ? 29.933 -26.427 163.548 1.00 56.50 609 SER A C 1
ATOM 4739 O O . SER A 1 609 ? 30.478 -26.489 162.451 1.00 55.50 609 SER A O 1
ATOM 4742 N N . GLY A 1 610 ? 28.623 -26.620 163.726 1.00 59.22 610 GLY A N 1
ATOM 4743 C CA . GLY A 1 610 ? 27.727 -26.942 162.625 1.00 61.36 610 GLY A CA 1
ATOM 4744 C C . GLY A 1 610 ? 27.872 -28.372 162.143 1.00 65.61 610 GLY A C 1
ATOM 4745 O O . GLY A 1 610 ? 27.259 -28.752 161.137 1.00 64.94 610 GLY A O 1
ATOM 4746 N N . VAL A 1 611 ? 28.653 -29.172 162.880 1.00 65.91 611 VAL A N 1
ATOM 4747 C CA . VAL A 1 611 ? 28.965 -30.538 162.500 1.00 61.41 611 VAL A CA 1
ATOM 4748 C C . VAL A 1 611 ? 27.698 -31.332 162.770 1.00 62.23 611 VAL A C 1
ATOM 4749 O O . VAL A 1 611 ? 27.012 -31.117 163.775 1.00 59.17 611 VAL A O 1
ATOM 4753 N N . THR A 1 612 ? 27.397 -32.239 161.852 1.00 63.98 612 THR A N 1
ATOM 4754 C CA . THR A 1 612 ? 26.151 -32.978 161.866 1.00 64.38 612 THR A CA 1
ATOM 4755 C C . THR A 1 612 ? 26.389 -34.251 162.649 1.00 66.50 612 THR A C 1
ATOM 4756 O O . THR A 1 612 ? 27.534 -34.607 162.923 1.00 69.11 612 THR A O 1
ATOM 4760 N N . GLU A 1 613 ? 25.308 -34.918 163.031 1.00 71.87 613 GLU A N 1
ATOM 4761 C CA . GLU A 1 613 ? 25.382 -36.252 163.654 1.00 71.96 613 GLU A CA 1
ATOM 4762 C C . GLU A 1 613 ? 26.137 -37.260 162.779 1.00 69.06 613 GLU A C 1
ATOM 4763 O O . GLU A 1 613 ? 26.919 -38.062 163.284 1.00 63.35 613 GLU A O 1
ATOM 4777 N N . GLU A 1 615 ? 28.543 -36.735 160.447 1.00 64.10 615 GLU A N 1
ATOM 4778 C CA . GLU A 1 615 ? 29.994 -36.514 160.367 1.00 61.65 615 GLU A CA 1
ATOM 4779 C C . GLU A 1 615 ? 30.692 -36.962 161.644 1.00 58.48 615 GLU A C 1
ATOM 4780 O O . GLU A 1 615 ? 31.802 -37.478 161.573 1.00 57.96 615 GLU A O 1
ATOM 4786 N N . LEU A 1 616 ? 30.052 -36.765 162.802 1.00 56.20 616 LEU A N 1
ATOM 4787 C CA . LEU A 1 616 ? 30.604 -37.241 164.080 1.00 53.18 616 LEU A CA 1
ATOM 4788 C C . LEU A 1 616 ? 30.792 -38.738 164.100 1.00 48.72 616 LEU A C 1
ATOM 4789 O O . LEU A 1 616 ? 31.778 -39.219 164.629 1.00 43.54 616 LEU A O 1
ATOM 4794 N N . GLN A 1 617 ? 29.844 -39.470 163.530 1.00 50.96 617 GLN A N 1
ATOM 4795 C CA . GLN A 1 617 ? 29.959 -40.926 163.424 1.00 52.91 617 GLN A CA 1
ATOM 4796 C C . GLN A 1 617 ? 31.152 -41.348 162.554 1.00 53.11 617 GLN A C 1
ATOM 4797 O O . GLN A 1 617 ? 31.833 -42.326 162.860 1.00 50.84 617 GLN A O 1
ATOM 4803 N N . ARG A 1 618 ? 31.410 -40.605 161.482 1.00 53.11 618 ARG A N 1
ATOM 4804 C CA . ARG A 1 618 ? 32.508 -40.927 160.579 1.00 53.75 618 ARG A CA 1
ATOM 4805 C C . ARG A 1 618 ? 33.850 -40.615 161.255 1.00 51.11 618 ARG A C 1
ATOM 4806 O O . ARG A 1 618 ? 34.825 -41.355 161.102 1.00 46.29 618 ARG A O 1
ATOM 4814 N N . ILE A 1 619 ? 33.885 -39.524 162.018 1.00 49.81 619 ILE A N 1
ATOM 4815 C CA . ILE A 1 619 ? 35.064 -39.160 162.810 1.00 47.85 619 ILE A CA 1
ATOM 4816 C C . ILE A 1 619 ? 35.400 -40.286 163.786 1.00 45.62 619 ILE A C 1
ATOM 4817 O O . ILE A 1 619 ? 36.551 -40.723 163.858 1.00 42.11 619 ILE A O 1
ATOM 4822 N N . ASN A 1 620 ? 34.382 -40.767 164.498 1.00 45.85 620 ASN A N 1
ATOM 4823 C CA . ASN A 1 620 ? 34.544 -41.852 165.476 1.00 45.11 620 ASN A C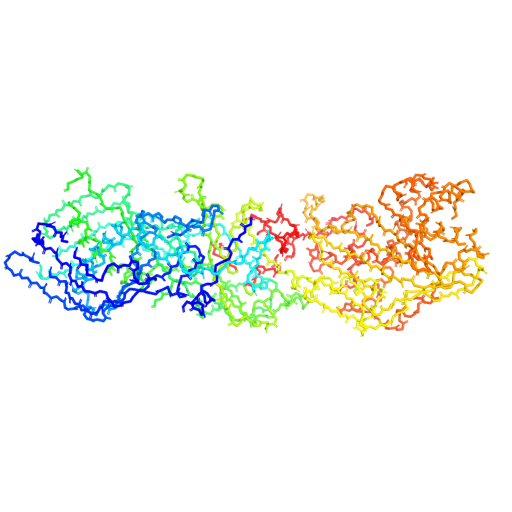A 1
ATOM 4824 C C . ASN A 1 620 ? 34.959 -43.164 164.835 1.00 46.09 620 ASN A C 1
ATOM 4825 O O . ASN A 1 620 ? 35.909 -43.813 165.316 1.00 45.40 620 ASN A O 1
ATOM 4830 N N . ARG A 1 621 ? 34.248 -43.547 163.770 1.00 44.40 621 ARG A N 1
ATOM 4831 C CA . ARG A 1 621 ? 34.628 -44.703 162.965 1.00 48.49 621 ARG A CA 1
ATOM 4832 C C . ARG A 1 621 ? 36.089 -44.671 162.590 1.00 43.70 621 ARG A C 1
ATOM 4833 O O . ARG A 1 621 ? 36.778 -45.651 162.787 1.00 47.65 621 ARG A O 1
ATOM 4841 N N . ARG A 1 622 ? 36.557 -43.547 162.067 1.00 41.18 622 ARG A N 1
ATOM 4842 C CA . ARG A 1 622 ? 37.931 -43.451 161.582 1.00 39.74 622 ARG A CA 1
ATOM 4843 C C . ARG A 1 622 ? 38.932 -43.493 162.722 1.00 37.35 622 ARG A C 1
ATOM 4844 O O . ARG A 1 622 ? 39.983 -44.131 162.616 1.00 36.56 622 ARG A O 1
ATOM 4852 N N . ASN A 1 623 ? 38.607 -42.806 163.809 1.00 37.79 623 ASN A N 1
ATOM 4853 C CA . ASN A 1 623 ? 39.434 -42.869 165.020 1.00 35.99 623 ASN A CA 1
ATOM 4854 C C . ASN A 1 623 ? 39.527 -44.266 165.593 1.00 34.73 623 ASN A C 1
ATOM 4855 O O . ASN A 1 623 ? 40.604 -44.664 166.011 1.00 34.92 623 ASN A O 1
ATOM 4860 N N . SER A 1 624 ? 38.422 -45.006 165.573 1.00 34.87 624 SER A N 1
ATOM 4861 C CA . SER A 1 624 ? 38.392 -46.421 165.995 1.00 36.81 624 SER A CA 1
ATOM 4862 C C . SER A 1 624 ? 39.254 -47.352 165.134 1.00 36.31 624 SER A C 1
ATOM 4863 O O . SER A 1 624 ? 39.951 -48.235 165.664 1.00 34.27 624 SER A O 1
ATOM 4866 N N . SER A 1 625 ? 39.160 -47.181 163.811 1.00 36.04 625 SER A N 1
ATOM 4867 C CA . SER A 1 625 ? 39.958 -47.955 162.849 1.00 36.01 625 SER A CA 1
ATOM 4868 C C . SER A 1 625 ? 41.430 -47.717 163.087 1.00 34.25 625 SER A C 1
ATOM 4869 O O . SER A 1 625 ? 42.205 -48.661 163.103 1.00 34.87 625 SER A O 1
ATOM 4872 N N . ILE A 1 626 ? 41.802 -46.455 163.276 1.00 34.59 626 ILE A N 1
ATOM 4873 C CA . ILE A 1 626 ? 43.208 -46.082 163.502 1.00 36.74 626 ILE A CA 1
ATOM 4874 C C . ILE A 1 626 ? 43.674 -46.670 164.823 1.00 37.91 626 ILE A C 1
ATOM 4875 O O . ILE A 1 626 ? 44.802 -47.164 164.923 1.00 37.67 626 ILE A O 1
ATOM 4880 N N . ALA A 1 627 ? 42.800 -46.621 165.828 1.00 36.64 627 ALA A N 1
ATOM 4881 C CA . ALA A 1 627 ? 43.117 -47.203 167.123 1.00 37.10 627 ALA A CA 1
ATOM 4882 C C . ALA A 1 627 ? 43.394 -48.713 166.999 1.00 36.17 627 ALA A C 1
ATOM 4883 O O . ALA A 1 627 ? 44.389 -49.204 167.544 1.00 33.41 627 ALA A O 1
ATOM 4885 N N . SER A 1 628 ? 42.526 -49.432 166.293 1.00 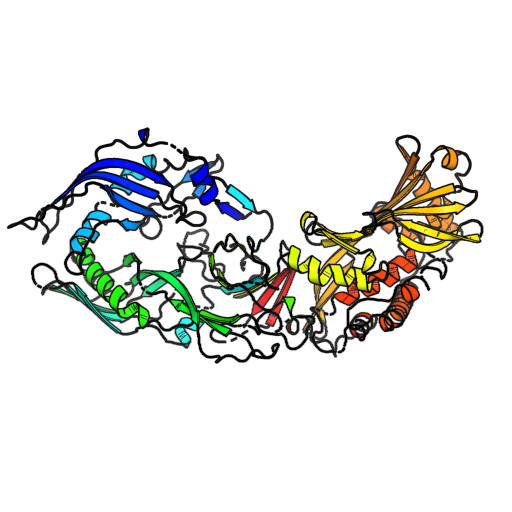33.64 628 SER A N 1
ATOM 4886 C CA . SER A 1 628 ? 42.731 -50.869 166.067 1.00 37.26 628 SER A CA 1
ATOM 4887 C C . SER A 1 628 ? 44.037 -51.182 165.332 1.00 38.22 628 SER A C 1
ATOM 4888 O O . SER A 1 628 ? 44.723 -52.132 165.672 1.00 36.81 628 SER A O 1
ATOM 4891 N N . GLU A 1 629 ? 44.350 -50.368 164.326 1.00 38.11 629 GLU A N 1
ATOM 4892 C CA . GLU A 1 629 ? 45.569 -50.489 163.568 1.00 38.25 629 GLU A CA 1
ATOM 4893 C C . GLU A 1 629 ? 46.802 -50.292 164.444 1.00 37.78 629 GLU A C 1
ATOM 4894 O O . GLU A 1 629 ? 47.710 -51.109 164.387 1.00 36.43 629 GLU A O 1
ATOM 4900 N N . ASP A 1 630 ? 46.822 -49.229 165.257 1.00 38.85 630 ASP A N 1
ATOM 4901 C CA . ASP A 1 630 ? 47.928 -48.971 166.221 1.00 39.85 630 ASP A CA 1
ATOM 4902 C C . ASP A 1 630 ? 48.055 -50.076 167.283 1.00 39.66 630 ASP A C 1
ATOM 4903 O O . ASP A 1 630 ? 49.161 -50.372 167.767 1.00 38.30 630 ASP A O 1
ATOM 4908 N N . ALA A 1 631 ? 46.926 -50.672 167.655 1.00 39.91 631 ALA A N 1
ATOM 4909 C CA . ALA A 1 631 ? 46.886 -51.702 168.703 1.00 42.92 631 ALA A CA 1
ATOM 4910 C C . ALA A 1 631 ? 47.593 -53.004 168.309 1.00 44.42 631 ALA A C 1
ATOM 4911 O O . ALA A 1 631 ? 47.997 -53.771 169.185 1.00 43.07 631 ALA A O 1
ATOM 4913 N N . ARG A 1 632 ? 47.748 -53.249 167.007 1.00 44.40 632 ARG A N 1
ATOM 4914 C CA . ARG A 1 632 ? 48.600 -54.344 166.542 1.00 49.40 632 ARG A CA 1
ATOM 4915 C C . ARG A 1 632 ? 50.055 -54.235 167.007 1.00 45.34 632 ARG A C 1
ATOM 4916 O O . ARG A 1 632 ? 50.727 -55.244 167.092 1.00 51.20 632 ARG A O 1
ATOM 4924 N N . PHE A 1 633 ? 50.536 -53.035 167.302 1.00 44.11 633 PHE A N 1
ATOM 4925 C CA . PHE A 1 633 ? 51.912 -52.850 167.792 1.00 46.15 633 PHE A CA 1
ATOM 4926 C C . PHE A 1 633 ? 52.035 -52.993 169.304 1.00 45.43 633 PHE A C 1
ATOM 4927 O O . PHE A 1 633 ? 53.117 -52.761 169.846 1.00 43.60 633 PHE A O 1
ATOM 4935 N N . ILE A 1 634 ? 50.945 -53.366 169.984 1.00 42.66 634 ILE A N 1
ATOM 4936 C CA . ILE A 1 634 ? 50.993 -53.642 171.414 1.00 47.45 634 ILE A CA 1
ATOM 4937 C C . ILE A 1 634 ? 51.365 -55.116 171.614 1.00 48.86 634 ILE A C 1
ATOM 4938 O O . ILE A 1 634 ? 50.648 -56.005 171.154 1.00 48.10 634 ILE A O 1
ATOM 4943 N N . SER A 1 635 ? 52.483 -55.346 172.310 1.00 51.37 635 SER A N 1
ATOM 4944 C CA . SER A 1 635 ? 52.990 -56.682 172.637 1.00 54.37 635 SER A CA 1
ATOM 4945 C C . SER A 1 635 ? 52.188 -57.347 173.766 1.00 57.61 635 SER A C 1
ATOM 4946 O O . SER A 1 635 ? 51.409 -56.680 174.456 1.00 52.41 635 SER A O 1
ATOM 4949 N N . ASN A 1 636 ? 52.416 -58.647 173.979 1.00 59.47 636 ASN A N 1
ATOM 4950 C CA . ASN A 1 636 ? 51.642 -59.434 174.971 1.00 62.90 636 ASN A CA 1
ATOM 4951 C C . ASN A 1 636 ? 51.832 -58.946 176.397 1.00 57.46 636 ASN A C 1
ATOM 4952 O O . ASN A 1 636 ? 50.928 -59.019 177.207 1.00 59.76 636 ASN A O 1
ATOM 4957 N N . ASN A 1 637 ? 53.050 -58.500 176.671 1.00 60.25 637 ASN A N 1
ATOM 4958 C CA . ASN A 1 637 ? 53.422 -57.577 177.750 1.00 57.88 637 ASN A CA 1
ATOM 4959 C C . ASN A 1 637 ? 52.390 -56.487 178.087 1.00 56.80 637 ASN A C 1
ATOM 4960 O O . ASN A 1 637 ? 52.253 -56.107 179.243 1.00 61.71 637 ASN A O 1
ATOM 4965 N N . GLY A 1 638 ? 51.717 -55.957 177.066 1.00 53.58 638 GLY A N 1
ATOM 4966 C CA . GLY A 1 638 ? 50.829 -54.798 177.188 1.00 51.00 638 GLY A CA 1
ATOM 4967 C C . GLY A 1 638 ? 51.464 -53.493 176.718 1.00 50.62 638 GLY A C 1
ATOM 4968 O O . GLY A 1 638 ? 50.790 -52.465 176.662 1.00 48.08 638 GLY A O 1
ATOM 4969 N N . THR A 1 639 ? 52.747 -53.546 176.342 1.00 47.72 639 THR A N 1
ATOM 4970 C CA . THR A 1 639 ? 53.564 -52.373 176.079 1.00 46.51 639 THR A CA 1
ATOM 4971 C C . THR A 1 639 ? 53.853 -52.234 174.590 1.00 44.38 639 THR A C 1
ATOM 4972 O O . THR A 1 639 ? 53.706 -53.191 173.832 1.00 41.05 639 THR A O 1
ATOM 4976 N N . THR A 1 640 ? 54.238 -51.021 174.193 1.00 43.73 640 THR A N 1
ATOM 4977 C CA . THR A 1 640 ? 54.546 -50.664 172.797 1.00 44.68 640 THR A CA 1
ATOM 4978 C C . THR A 1 640 ? 55.978 -50.136 172.769 1.00 44.63 640 THR A C 1
ATOM 4979 O O . THR A 1 640 ? 56.415 -49.490 173.711 1.00 43.79 640 THR A O 1
ATOM 4983 N N . SER A 1 641 ? 56.702 -50.410 171.687 1.00 46.85 641 SER A N 1
ATOM 4984 C CA . SER A 1 641 ? 58.128 -50.077 171.606 1.00 46.24 641 SER A CA 1
ATOM 4985 C C . SER A 1 641 ? 58.320 -48.580 171.415 1.00 47.61 641 SER A C 1
ATOM 4986 O O . SER A 1 641 ? 57.526 -47.940 170.740 1.00 43.97 641 SER A O 1
ATOM 4989 N N . ILE A 1 642 ? 59.399 -48.054 171.997 1.00 52.09 642 ILE A N 1
ATOM 4990 C CA . ILE A 1 642 ? 59.797 -46.644 171.886 1.00 55.64 642 ILE A CA 1
ATOM 4991 C C . ILE A 1 642 ? 59.895 -46.187 170.429 1.00 55.04 642 ILE A C 1
ATOM 4992 O O . ILE A 1 642 ? 59.496 -45.064 170.102 1.00 56.16 642 ILE A O 1
ATOM 4997 N N . GLN A 1 643 ? 60.411 -47.050 169.562 1.00 54.05 643 GLN A N 1
ATOM 4998 C CA . GLN A 1 643 ? 60.564 -46.699 168.164 1.00 54.46 643 GLN A CA 1
ATOM 4999 C C . GLN A 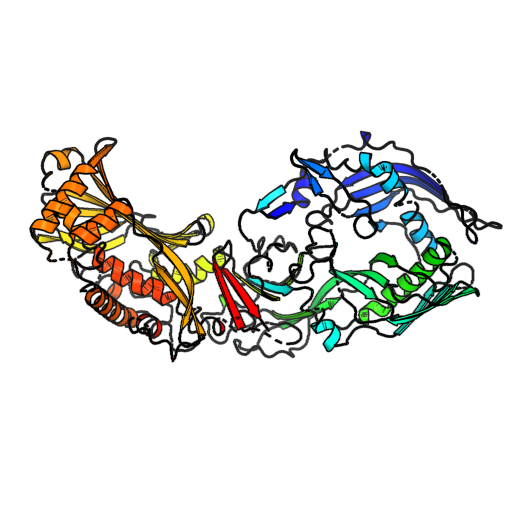1 643 ? 59.194 -46.574 167.519 1.00 51.00 643 GLN A C 1
ATOM 5000 O O . GLN A 1 643 ? 58.951 -45.627 166.784 1.00 52.06 643 GLN A O 1
ATOM 5006 N N . THR A 1 644 ? 58.289 -47.510 167.804 1.00 50.27 644 THR A N 1
ATOM 5007 C CA . THR A 1 644 ? 56.891 -47.374 167.358 1.00 47.81 644 THR A CA 1
ATOM 5008 C C . THR A 1 644 ? 56.210 -46.125 167.947 1.00 44.78 644 THR A C 1
ATOM 5009 O O . THR A 1 644 ? 55.534 -45.402 167.223 1.00 42.88 644 THR A O 1
ATOM 5013 N N . LEU A 1 645 ? 56.411 -45.855 169.238 1.00 41.92 645 LEU A N 1
ATOM 5014 C CA . LEU A 1 645 ? 55.846 -44.651 169.838 1.00 42.95 645 LEU A CA 1
ATOM 5015 C C . LEU A 1 645 ? 56.382 -43.368 169.163 1.00 42.84 645 LEU A C 1
ATOM 5016 O O . LEU A 1 645 ? 55.602 -42.494 168.805 1.00 38.95 645 LEU A O 1
ATOM 5021 N N . GLY A 1 646 ? 57.696 -43.275 168.958 1.00 43.28 646 GLY A N 1
ATOM 5022 C CA . GLY A 1 646 ? 58.284 -42.147 168.242 1.00 42.66 646 GLY A CA 1
ATOM 5023 C C . GLY A 1 646 ? 57.777 -41.954 166.813 1.00 43.46 646 GLY A C 1
ATOM 5024 O O . GLY A 1 646 ? 57.667 -40.824 166.351 1.00 47.37 646 GLY A O 1
ATOM 5025 N N . ASP A 1 647 ? 57.462 -43.042 166.114 1.00 44.67 647 ASP A N 1
ATOM 5026 C CA . ASP A 1 647 ? 56.919 -42.960 164.743 1.00 49.19 647 ASP A CA 1
ATOM 5027 C C . ASP A 1 647 ? 55.520 -42.346 164.729 1.00 45.39 647 ASP A C 1
ATOM 5028 O O . ASP A 1 647 ? 55.268 -41.384 164.008 1.00 45.74 647 ASP A O 1
ATOM 5041 N N . LYS A 1 649 ? 54.162 -40.537 167.014 1.00 42.17 649 LYS A N 1
ATOM 5042 C CA . LYS A 1 649 ? 54.233 -39.178 167.551 1.00 43.39 649 LYS A CA 1
ATOM 5043 C C . LYS A 1 649 ? 54.766 -38.117 166.584 1.00 46.56 649 LYS A C 1
ATOM 5044 O O . LYS A 1 649 ? 54.237 -37.006 166.534 1.00 43.49 649 LYS A O 1
ATOM 5050 N N . LYS A 1 650 ? 55.804 -38.449 165.816 1.00 53.25 650 LYS A N 1
ATOM 5051 C CA . LYS A 1 650 ? 56.361 -37.498 164.843 1.00 53.48 650 LYS A CA 1
ATOM 5052 C C . LYS A 1 650 ? 55.439 -37.232 163.639 1.00 46.68 650 LYS A C 1
ATOM 5053 O O . LYS A 1 650 ? 55.590 -36.227 162.981 1.00 42.57 650 LYS A O 1
ATOM 5059 N N . LYS A 1 651 ? 54.488 -38.124 163.371 1.00 47.83 651 LYS A N 1
ATOM 5060 C CA . LYS A 1 651 ? 53.478 -37.908 162.313 1.00 49.64 651 LYS A CA 1
ATOM 5061 C C . LYS A 1 651 ? 52.512 -36.772 162.710 1.00 45.63 651 LYS A C 1
ATOM 5062 O O . LYS A 1 651 ? 51.745 -36.934 163.662 1.00 46.35 651 LYS A O 1
ATOM 5068 N N . PRO A 1 652 ? 52.547 -35.626 161.998 1.00 40.08 652 PRO A N 1
ATOM 5069 C CA . PRO A 1 652 ? 51.719 -34.473 162.388 1.00 40.99 652 PRO A CA 1
ATOM 5070 C C . PRO A 1 652 ? 50.232 -34.770 162.414 1.00 37.79 652 PRO A C 1
ATOM 5071 O O . PRO A 1 652 ? 49.756 -35.384 161.499 1.00 35.34 652 PRO A O 1
ATOM 5083 N N . SER A 1 654 ? 46.230 -33.155 164.444 1.00 32.37 654 SER A N 1
ATOM 5084 C CA . SER A 1 654 ? 45.631 -32.221 165.379 1.00 34.24 654 SER A CA 1
ATOM 5085 C C . SER A 1 654 ? 45.666 -32.816 166.779 1.00 32.43 654 SER A C 1
ATOM 5086 O O . SER A 1 654 ? 45.454 -34.008 166.945 1.00 33.39 654 SER A O 1
ATOM 5089 N N . THR A 1 655 ? 45.985 -31.987 167.765 1.00 32.96 655 THR A N 1
ATOM 5090 C CA . THR A 1 655 ? 45.956 -32.369 169.185 1.00 35.14 655 THR A CA 1
ATOM 5091 C C . THR A 1 655 ? 44.694 -33.166 169.551 1.00 34.46 655 THR A C 1
ATOM 5092 O O . THR A 1 655 ? 44.771 -34.249 170.147 1.00 32.49 655 THR A O 1
ATOM 5096 N N . GLY A 1 656 ? 43.548 -32.611 169.158 1.00 34.26 656 GLY A N 1
ATOM 5097 C CA . GLY A 1 656 ? 42.259 -33.216 169.394 1.00 33.30 656 GLY A CA 1
ATOM 5098 C C . GLY A 1 656 ? 42.095 -34.628 168.885 1.00 33.69 656 GLY A C 1
ATOM 5099 O O . GLY A 1 656 ? 41.552 -35.480 169.584 1.00 33.36 656 GLY A O 1
ATOM 5100 N N . GLN A 1 657 ? 42.530 -34.880 167.652 1.00 35.53 657 GLN A N 1
ATOM 5101 C CA . GLN A 1 657 ? 42.433 -36.233 167.106 1.00 35.26 657 GLN A CA 1
ATOM 5102 C C . GLN A 1 657 ? 43.408 -37.222 167.762 1.00 33.59 657 GLN A C 1
ATOM 5103 O O . GLN A 1 657 ? 43.054 -38.386 167.938 1.00 34.29 657 GLN A O 1
ATOM 5109 N N . ARG A 1 658 ? 44.630 -36.783 168.075 1.00 30.03 658 ARG A N 1
ATOM 5110 C CA . ARG A 1 658 ? 45.573 -37.627 168.793 1.00 30.45 658 ARG A CA 1
ATOM 5111 C C . ARG A 1 658 ? 44.986 -38.026 170.148 1.00 30.37 658 ARG A C 1
ATOM 5112 O O . ARG A 1 658 ? 45.022 -39.201 170.523 1.00 30.83 658 ARG A O 1
ATOM 5120 N N . ILE A 1 659 ? 44.415 -37.070 170.871 1.00 31.67 659 ILE A N 1
ATOM 5121 C CA . ILE A 1 659 ? 43.778 -37.408 172.141 1.00 33.10 659 ILE A CA 1
ATOM 5122 C C . ILE A 1 659 ? 42.632 -38.406 171.924 1.00 33.40 659 ILE A C 1
ATOM 5123 O O . ILE A 1 659 ? 42.553 -39.404 172.652 1.00 32.34 659 ILE A O 1
ATOM 5128 N N . ALA A 1 660 ? 41.759 -38.144 170.940 1.00 31.46 660 ALA A N 1
ATOM 5129 C CA . ALA A 1 660 ? 40.580 -39.012 170.710 1.00 31.56 660 ALA A CA 1
ATOM 5130 C C . ALA A 1 660 ? 40.919 -40.464 170.315 1.00 34.56 660 ALA A C 1
ATOM 5131 O O . ALA A 1 660 ? 40.253 -41.389 170.742 1.00 35.32 660 ALA A O 1
ATOM 5133 N N . ILE A 1 661 ? 41.972 -40.650 169.517 1.00 36.57 661 ILE A N 1
ATOM 5134 C CA . ILE A 1 661 ? 42.466 -41.984 169.132 1.00 35.87 661 ILE A CA 1
ATOM 5135 C C . ILE A 1 661 ? 43.012 -42.750 170.356 1.00 35.23 661 ILE A C 1
ATOM 5136 O O . ILE A 1 661 ? 42.822 -43.971 170.522 1.00 30.96 661 ILE A O 1
ATOM 5141 N N . GLY A 1 662 ? 43.731 -42.029 171.196 1.00 37.06 662 GLY A N 1
ATOM 5142 C CA . GLY A 1 662 ? 44.203 -42.587 172.445 1.00 37.27 662 GLY A CA 1
ATOM 5143 C C . GLY A 1 662 ? 43.085 -42.967 173.391 1.00 34.20 662 GLY A C 1
ATOM 5144 O O . GLY A 1 662 ? 43.161 -44.011 174.023 1.00 33.31 662 GLY A O 1
ATOM 5145 N N . VAL A 1 663 ? 42.052 -42.130 173.482 1.00 35.41 663 VAL A N 1
ATOM 5146 C CA . VAL A 1 663 ? 40.861 -42.439 174.292 1.00 35.05 663 VAL A CA 1
ATOM 5147 C C . VAL A 1 663 ? 40.228 -43.782 173.879 1.00 35.22 663 VAL A C 1
ATOM 5148 O O . VAL A 1 663 ? 39.790 -44.551 174.737 1.00 37.00 663 VAL A O 1
ATOM 5152 N N . LYS A 1 664 ? 40.225 -44.087 172.582 1.00 37.11 664 LYS A N 1
ATOM 5153 C CA . LYS A 1 664 ? 39.651 -45.349 172.056 1.00 35.60 664 LYS A CA 1
ATOM 5154 C C . LYS A 1 664 ? 40.386 -46.565 172.590 1.00 34.20 664 LYS A C 1
ATOM 5155 O O . LYS A 1 664 ? 39.793 -47.637 172.789 1.00 29.15 664 LYS A O 1
ATOM 5161 N N . LYS A 1 665 ? 41.694 -46.382 172.784 1.00 30.57 665 LYS A N 1
ATOM 5162 C CA . LYS A 1 665 ? 42.552 -47.393 173.359 1.00 29.13 665 LYS A CA 1
ATOM 5163 C C . LYS A 1 665 ? 42.372 -47.474 174.870 1.00 28.39 665 LYS A C 1
ATOM 5164 O O . LYS A 1 665 ? 42.345 -48.568 175.426 1.00 29.87 665 LYS A O 1
ATOM 5170 N N . ILE A 1 666 ? 42.220 -46.321 175.520 1.00 29.28 666 ILE A N 1
ATOM 5171 C CA . ILE A 1 666 ? 41.939 -46.251 176.944 1.00 28.90 666 ILE A CA 1
ATOM 5172 C C . ILE A 1 666 ? 40.602 -46.946 177.275 1.00 30.33 666 ILE A C 1
ATOM 5173 O O . ILE A 1 666 ? 40.579 -47.823 178.122 1.00 31.26 666 ILE A O 1
ATOM 5178 N N . THR A 1 667 ? 39.518 -46.592 176.583 1.00 28.81 667 THR A N 1
ATOM 5179 C CA . THR A 1 667 ? 38.206 -47.216 176.843 1.00 29.60 667 THR A CA 1
ATOM 5180 C C . THR A 1 667 ? 38.192 -48.693 176.443 1.00 32.98 667 THR A C 1
ATOM 5181 O O . THR A 1 667 ? 37.681 -49.554 177.174 1.00 35.02 667 THR A O 1
ATOM 5185 N N . GLY A 1 668 ? 38.809 -48.996 175.303 1.00 34.85 668 GLY A N 1
ATOM 5186 C CA . GLY A 1 668 ? 39.018 -50.363 174.878 1.00 32.63 668 GLY A CA 1
ATOM 5187 C C . GLY A 1 668 ? 39.657 -51.278 175.915 1.00 31.91 668 GLY A C 1
ATOM 5188 O O . GLY A 1 668 ? 39.339 -52.473 175.958 1.00 28.66 668 GLY A O 1
ATOM 5189 N N . THR A 1 669 ? 40.550 -50.733 176.749 1.00 31.80 669 THR A N 1
ATOM 5190 C CA . THR A 1 669 ? 41.213 -51.523 177.801 1.00 33.42 669 THR A CA 1
ATOM 5191 C C . THR A 1 669 ? 40.245 -52.087 178.872 1.00 33.83 669 THR A C 1
ATOM 5192 O O . THR A 1 669 ? 40.598 -52.983 179.621 1.00 32.72 669 THR A O 1
ATOM 5196 N N . ALA A 1 670 ? 39.000 -51.624 178.875 1.00 36.31 670 ALA A N 1
ATOM 5197 C CA . ALA A 1 670 ? 37.928 -52.301 179.614 1.00 39.46 670 ALA A CA 1
ATOM 5198 C C . ALA A 1 670 ? 37.663 -53.739 179.186 1.00 40.93 670 ALA A C 1
ATOM 5199 O O . ALA A 1 670 ? 36.946 -54.456 179.889 1.00 42.65 670 ALA A O 1
ATOM 5201 N N . VAL A 1 671 ? 38.216 -54.158 178.037 1.00 41.97 671 VAL A N 1
ATOM 5202 C CA . VAL A 1 671 ? 38.242 -55.568 177.634 1.00 37.90 671 VAL A CA 1
ATOM 5203 C C . VAL A 1 671 ? 38.749 -56.478 178.750 1.00 39.39 671 VAL A C 1
ATOM 5204 O O . VAL A 1 671 ? 38.365 -57.658 178.821 1.00 39.98 671 VAL A O 1
ATOM 5216 N N . PHE A 1 673 ? 37.992 -56.409 181.801 1.00 38.98 673 PHE A N 1
ATOM 5217 C CA . PHE A 1 673 ? 36.821 -56.833 182.589 1.00 40.47 673 PHE A CA 1
ATOM 5218 C C . PHE A 1 673 ? 35.734 -57.485 181.739 1.00 39.94 673 PHE A C 1
ATOM 5219 O O . PHE A 1 673 ? 34.880 -58.203 182.268 1.00 37.09 673 PHE A O 1
ATOM 5227 N N . GLY A 1 674 ? 35.737 -57.193 180.438 1.00 39.56 674 GLY A N 1
ATOM 5228 C CA . GLY A 1 674 ? 34.596 -57.480 179.566 1.00 39.33 674 GLY A CA 1
ATOM 5229 C C . GLY A 1 674 ? 34.709 -58.688 178.664 1.00 39.10 674 GLY A C 1
ATOM 5230 O O . GLY A 1 674 ? 33.682 -59.190 178.185 1.00 33.60 674 GLY A O 1
ATOM 5231 N N . ALA A 1 675 ? 35.933 -59.152 178.408 1.00 37.27 675 ALA A N 1
ATOM 5232 C CA . ALA A 1 675 ? 36.103 -60.294 177.514 1.00 41.17 675 ALA A CA 1
ATOM 5233 C C . ALA A 1 675 ? 37.367 -61.039 177.809 1.00 43.84 675 ALA A C 1
ATOM 5234 O O . ALA A 1 675 ? 38.291 -61.041 177.013 1.00 44.14 675 ALA A O 1
ATOM 5236 N N . VAL A 1 676 ? 37.368 -61.712 178.950 1.00 48.54 676 VAL A N 1
ATOM 5237 C CA . VAL A 1 676 ? 38.527 -62.464 179.404 1.00 52.47 676 VAL A CA 1
ATOM 5238 C C . VAL A 1 676 ? 38.625 -63.726 178.559 1.00 52.86 676 VAL A C 1
ATOM 5239 O O . VAL A 1 676 ? 37.630 -64.424 178.399 1.00 52.60 676 VAL A O 1
ATOM 5243 N N . GLY A 1 677 ? 39.812 -63.994 178.013 1.00 59.65 677 GLY A N 1
ATOM 5244 C CA . GLY A 1 677 ? 40.047 -65.120 177.087 1.00 67.00 677 GLY A CA 1
ATOM 5245 C C . GLY A 1 677 ? 40.093 -64.703 175.617 1.00 71.70 677 GLY A C 1
ATOM 5246 O O . GLY A 1 677 ? 41.145 -64.793 174.971 1.00 79.76 677 GLY A O 1
ATOM 5247 N N . LEU A 1 678 ? 38.950 -64.235 175.106 1.00 73.44 678 LEU A N 1
ATOM 5248 C CA . LEU A 1 678 ? 38.739 -63.902 173.676 1.00 76.45 678 LEU A CA 1
ATOM 5249 C C . LEU A 1 678 ? 39.989 -63.433 172.900 1.00 71.59 678 LEU A C 1
ATOM 5250 O O . LEU A 1 678 ? 40.281 -62.241 172.836 1.00 66.01 678 LEU A O 1
ATOM 5255 N N . ASN A 1 681 ? 46.276 -63.179 172.880 1.00 64.93 681 ASN A N 1
ATOM 5256 C CA . ASN A 1 681 ? 47.045 -62.116 173.529 1.00 70.49 681 ASN A CA 1
ATOM 5257 C C . ASN A 1 681 ? 46.272 -60.797 173.682 1.00 66.00 681 ASN A C 1
ATOM 5258 O O . ASN A 1 681 ? 45.198 -60.604 173.096 1.00 64.22 681 ASN A O 1
ATOM 5263 N N . PHE A 1 682 ? 46.871 -59.888 174.446 1.00 61.33 682 PHE A N 1
ATOM 5264 C CA . PHE A 1 682 ? 46.270 -58.603 174.796 1.00 58.73 682 PHE A CA 1
ATOM 5265 C C . PHE A 1 682 ? 45.931 -57.679 173.607 1.00 58.84 682 PHE A C 1
ATOM 5266 O O . PHE A 1 682 ? 44.872 -57.026 173.601 1.00 55.97 682 PHE A O 1
ATOM 5274 N N . GLY A 1 683 ? 46.824 -57.612 172.621 1.00 56.56 683 GLY A N 1
ATOM 5275 C CA . GLY A 1 683 ? 46.642 -56.735 171.466 1.00 55.01 683 GLY A CA 1
ATOM 5276 C C . GLY A 1 683 ? 45.374 -57.041 170.683 1.00 57.40 683 GLY A C 1
ATOM 5277 O O . GLY A 1 683 ? 44.621 -56.123 170.314 1.00 57.29 683 GLY A O 1
ATOM 5278 N N . GLU A 1 684 ? 45.140 -58.327 170.433 1.00 54.73 684 GLU A N 1
ATOM 5279 C CA . GLU A 1 684 ? 43.928 -58.776 169.738 1.00 55.00 684 GLU A CA 1
ATOM 5280 C C . GLU A 1 684 ? 42.685 -58.626 170.618 1.00 51.17 684 GLU A C 1
ATOM 5281 O O . GLU A 1 684 ? 41.604 -58.301 170.115 1.00 47.31 684 GLU A O 1
ATOM 5295 N N . LEU A 1 686 ? 42.275 -56.279 172.827 1.00 41.25 686 LEU A N 1
ATOM 5296 C CA . LEU A 1 686 ? 42.003 -54.851 172.734 1.00 40.06 686 LEU A CA 1
ATOM 5297 C C . LEU A 1 686 ? 41.281 -54.480 171.433 1.00 37.05 686 LEU A C 1
ATOM 5298 O O . LEU A 1 686 ? 40.271 -53.764 171.460 1.00 32.65 686 LEU A O 1
ATOM 5303 N N . ILE A 1 687 ? 41.793 -54.993 170.312 1.00 34.27 687 ILE A N 1
ATOM 5304 C CA . ILE A 1 687 ? 41.221 -54.726 168.981 1.00 35.44 687 ILE A CA 1
ATOM 5305 C C . ILE A 1 687 ? 39.743 -55.194 168.884 1.00 34.58 687 ILE A C 1
ATOM 5306 O O . ILE A 1 687 ? 38.920 -54.530 168.250 1.00 29.55 687 ILE A O 1
ATOM 5311 N N . ASN A 1 688 ? 39.442 -56.328 169.524 1.00 36.95 688 ASN A N 1
ATOM 5312 C CA . ASN A 1 688 ? 38.085 -56.883 169.603 1.00 40.13 688 ASN A CA 1
ATOM 5313 C C . ASN A 1 688 ? 37.093 -55.971 170.271 1.00 41.03 688 ASN A C 1
ATOM 5314 O O . ASN A 1 688 ? 36.001 -55.753 169.757 1.00 41.88 688 ASN A O 1
ATOM 5319 N N . TYR A 1 689 ? 37.498 -55.439 171.422 1.00 40.72 689 TYR A N 1
ATOM 5320 C CA . TYR A 1 689 ? 36.668 -54.509 172.173 1.00 39.66 689 TYR A CA 1
ATOM 5321 C C . TYR A 1 689 ? 36.547 -53.163 171.468 1.00 37.65 689 TYR A C 1
ATOM 5322 O O . TYR A 1 689 ? 35.473 -52.557 171.486 1.00 38.79 689 TYR A O 1
ATOM 5331 N N . ILE A 1 690 ? 37.651 -52.662 170.904 1.00 36.52 690 ILE A N 1
ATOM 5332 C CA . ILE A 1 690 ? 37.624 -51.399 170.127 1.00 36.06 690 ILE A CA 1
ATOM 5333 C C . ILE A 1 690 ? 36.648 -51.558 168.960 1.00 34.73 690 ILE A C 1
ATOM 5334 O O . ILE A 1 690 ? 35.894 -50.642 168.672 1.00 32.59 690 ILE A O 1
ATOM 5339 N N . ASN A 1 691 ? 36.689 -52.726 168.303 1.00 34.60 691 ASN A N 1
ATOM 5340 C CA . ASN A 1 691 ? 35.795 -53.027 167.196 1.00 37.05 691 ASN A CA 1
ATOM 5341 C C . ASN A 1 691 ? 34.339 -53.220 167.616 1.00 37.55 691 ASN A C 1
ATOM 5342 O O . ASN A 1 691 ? 33.434 -52.798 166.909 1.00 36.99 691 ASN A O 1
ATOM 5347 N N . ALA A 1 692 ? 34.124 -53.877 168.747 1.00 39.70 692 ALA A N 1
ATOM 5348 C CA . ALA A 1 692 ? 32.779 -54.125 169.252 1.00 42.18 692 ALA A CA 1
ATOM 5349 C C . ALA A 1 692 ? 32.106 -52.818 169.637 1.00 41.30 692 ALA A C 1
ATOM 5350 O O . ALA A 1 692 ? 30.942 -52.587 169.314 1.00 40.83 692 ALA A O 1
ATOM 5360 N N . GLU A 1 694 ? 32.902 -49.898 168.353 1.00 44.82 694 GLU A N 1
ATOM 5361 C CA . GLU A 1 694 ? 32.633 -49.089 167.158 1.00 47.80 694 GLU A CA 1
ATOM 5362 C C . GLU A 1 694 ? 31.433 -49.586 166.350 1.00 46.15 694 GLU A C 1
ATOM 5363 O O . GLU A 1 694 ? 30.688 -48.781 165.843 1.00 49.80 694 GLU A O 1
ATOM 5369 N N . ASN A 1 695 ? 31.228 -50.898 166.271 1.00 47.98 695 ASN A N 1
ATOM 5370 C CA . ASN A 1 695 ? 30.099 -51.480 165.534 1.00 47.57 695 ASN A CA 1
ATOM 5371 C C . ASN A 1 695 ? 28.844 -51.725 166.377 1.00 46.36 695 ASN A C 1
ATOM 5372 O O . ASN A 1 695 ? 27.760 -51.904 165.821 1.00 43.33 695 ASN A O 1
ATOM 5377 N N . ASN A 1 696 ? 28.990 -51.735 167.703 1.00 49.39 696 ASN A N 1
ATOM 5378 C CA . ASN A 1 696 ? 27.906 -52.031 168.630 1.00 48.48 696 ASN A CA 1
ATOM 5379 C C . ASN A 1 696 ? 27.505 -53.501 168.480 1.00 48.72 696 ASN A C 1
ATOM 5380 O O . ASN A 1 696 ? 26.327 -53.849 168.398 1.00 45.80 696 ASN A O 1
ATOM 5385 N N . ASP A 1 697 ? 28.524 -54.356 168.447 1.00 52.79 697 ASP A N 1
ATOM 5386 C CA . ASP A 1 697 ? 28.375 -55.791 168.184 1.00 53.83 697 ASP A CA 1
ATOM 5387 C C . ASP A 1 697 ? 29.163 -56.510 169.265 1.00 52.33 697 ASP A C 1
ATOM 5388 O O . ASP A 1 697 ? 30.391 -56.604 169.179 1.00 49.45 697 ASP A O 1
ATOM 5393 N N . TYR A 1 698 ? 28.434 -56.994 170.277 1.00 49.36 698 TYR A N 1
ATOM 5394 C CA . TYR A 1 698 ? 29.003 -57.711 171.403 1.00 47.31 698 TYR A CA 1
ATOM 5395 C C . TYR A 1 698 ? 28.547 -59.163 171.422 1.00 47.88 698 TYR A C 1
ATOM 5396 O O . TYR A 1 698 ? 28.517 -59.792 172.481 1.00 48.05 698 TYR A O 1
ATOM 5405 N N . SER A 1 699 ? 28.223 -59.718 170.257 1.00 49.43 699 SER A N 1
ATOM 5406 C CA . SER A 1 699 ? 27.775 -61.113 170.177 1.00 51.24 699 SER A CA 1
ATOM 5407 C C . SER A 1 699 ? 28.880 -62.106 170.579 1.00 48.49 699 SER A C 1
ATOM 5408 O O . SER A 1 699 ? 28.583 -63.112 171.210 1.00 49.05 699 SER A O 1
ATOM 5411 N N . ALA A 1 700 ? 30.139 -61.808 170.255 1.00 46.52 700 ALA A N 1
ATOM 5412 C CA . ALA A 1 700 ? 31.283 -62.618 170.719 1.00 47.91 700 ALA A CA 1
ATOM 5413 C C . ALA A 1 700 ? 31.789 -62.257 172.137 1.00 51.89 700 ALA A C 1
ATOM 5414 O O . ALA A 1 700 ? 32.686 -62.931 172.659 1.00 58.48 700 ALA A O 1
ATOM 5416 N N . ILE A 1 701 ? 31.232 -61.210 172.749 1.00 47.68 701 ILE A N 1
ATOM 5417 C CA . ILE A 1 701 ? 31.732 -60.660 174.008 1.00 47.93 701 ILE A CA 1
ATOM 5418 C C . ILE A 1 701 ? 30.988 -61.304 175.199 1.00 43.98 701 ILE A C 1
ATOM 5419 O O . ILE A 1 701 ? 29.770 -61.153 175.313 1.00 45.88 701 ILE A O 1
ATOM 5424 N N . PRO A 1 702 ? 31.704 -62.024 176.084 1.00 40.77 702 PRO A N 1
ATOM 5425 C CA . PRO A 1 702 ? 30.999 -62.601 177.252 1.00 41.65 702 PRO A CA 1
ATOM 5426 C C . PRO A 1 702 ? 30.495 -61.544 178.251 1.00 43.13 702 PRO A C 1
ATOM 5427 O O . PRO A 1 702 ? 29.383 -61.656 178.780 1.00 43.85 702 PRO A O 1
ATOM 5431 N N . GLY A 1 703 ? 31.293 -60.503 178.471 1.00 42.79 703 GLY A N 1
ATOM 5432 C CA . GLY A 1 703 ? 30.937 -59.457 179.421 1.00 41.78 703 GLY A CA 1
ATOM 5433 C C . GLY A 1 703 ? 31.495 -59.757 180.798 1.00 38.97 703 GLY A C 1
ATOM 5434 O O . GLY A 1 703 ? 32.309 -60.657 180.968 1.00 35.97 703 GLY A O 1
ATOM 5435 N N . ILE A 1 704 ? 31.014 -58.995 181.772 1.00 40.90 704 ILE A N 1
ATOM 5436 C CA . ILE A 1 704 ? 31.549 -58.975 183.131 1.00 40.95 704 ILE A CA 1
ATOM 5437 C C . ILE A 1 704 ? 31.687 -60.344 183.819 1.00 42.22 704 ILE A C 1
ATOM 5438 O O . ILE A 1 704 ? 32.666 -60.577 184.537 1.00 40.75 704 ILE A O 1
ATOM 5443 N N . ASN A 1 705 ? 30.748 -61.260 183.565 1.00 43.13 705 ASN A N 1
ATOM 5444 C CA . ASN A 1 705 ? 30.800 -62.616 184.144 1.00 38.83 705 ASN A CA 1
ATOM 5445 C C . ASN A 1 705 ? 32.096 -63.372 183.863 1.00 40.17 705 ASN A C 1
ATOM 5446 O O . ASN A 1 705 ? 32.488 -64.242 184.657 1.00 39.96 705 ASN A O 1
ATOM 5451 N N . SER A 1 706 ? 32.733 -63.070 182.729 1.00 38.74 706 SER A N 1
ATOM 5452 C CA . SER A 1 706 ? 34.038 -63.649 182.385 1.00 36.81 706 SER A CA 1
ATOM 5453 C C . SER A 1 706 ? 35.127 -63.200 183.361 1.00 37.82 706 SER A C 1
ATOM 5454 O O . SER A 1 706 ? 36.007 -63.968 183.709 1.00 40.95 706 SER A O 1
ATOM 5457 N N . PHE A 1 707 ? 35.067 -61.934 183.763 1.00 38.89 707 PHE A N 1
ATOM 5458 C CA . PHE A 1 707 ? 35.954 -61.368 184.775 1.00 37.32 707 PHE A CA 1
ATOM 5459 C C . PHE A 1 707 ? 35.601 -61.857 186.174 1.00 36.93 707 PHE A C 1
ATOM 5460 O O . PHE A 1 707 ? 36.496 -62.082 186.986 1.00 36.17 707 PHE A O 1
ATOM 5476 N N . GLN A 1 709 ? 34.473 -64.798 186.882 1.00 42.79 709 GLN A N 1
ATOM 5477 C CA . GLN A 1 709 ? 35.055 -66.136 186.980 1.00 43.75 709 GLN A CA 1
ATOM 5478 C C . GLN A 1 709 ? 36.534 -66.110 187.400 1.00 44.59 709 GLN A C 1
ATOM 5479 O O . GLN A 1 709 ? 36.964 -66.997 188.123 1.00 46.23 709 GLN A O 1
ATOM 5485 N N . GLN A 1 710 ? 37.301 -65.104 186.969 1.00 41.82 710 GLN A N 1
ATOM 5486 C CA . GLN A 1 710 ? 38.706 -64.952 187.409 1.00 40.30 710 GLN A CA 1
ATOM 5487 C C . GLN A 1 710 ? 38.828 -64.600 188.911 1.00 41.79 710 GLN A C 1
ATOM 5488 O O . GLN A 1 710 ? 39.781 -65.012 189.588 1.00 42.52 710 GLN A O 1
ATOM 5494 N N . CYS A 1 711 ? 37.866 -63.830 189.416 1.00 41.10 711 CYS A N 1
ATOM 5495 C CA . CYS A 1 711 ? 37.894 -63.339 190.805 1.00 42.17 711 CYS A CA 1
ATOM 5496 C C . CYS A 1 711 ? 37.711 -64.460 191.835 1.00 41.10 711 CYS A C 1
ATOM 5497 O O . CYS A 1 711 ? 38.504 -64.576 192.799 1.00 42.75 711 CYS A O 1
ATOM 5500 N N . ILE A 1 712 ? 36.696 -65.297 191.586 1.00 40.76 712 ILE A N 1
ATOM 5501 C CA . ILE A 1 712 ? 36.214 -66.340 192.530 1.00 42.93 712 ILE A CA 1
ATOM 5502 C C . ILE A 1 712 ? 36.584 -67.802 192.174 1.00 44.11 712 ILE A C 1
ATOM 5503 O O . ILE A 1 712 ? 36.125 -68.739 192.839 1.00 46.59 712 ILE A O 1
ATOM 5508 N N . GLY A 1 713 ? 37.403 -68.011 191.145 1.00 42.72 713 GLY A N 1
ATOM 5509 C CA . GLY A 1 713 ? 37.903 -69.354 190.845 1.00 41.05 713 GLY A CA 1
ATOM 5510 C C . GLY A 1 713 ? 38.726 -69.950 191.974 1.00 39.59 713 GLY A C 1
ATOM 5511 O O . GLY A 1 713 ? 38.692 -71.160 192.220 1.00 38.05 713 GLY A O 1
ATOM 5512 N N . ALA A 1 714 ? 39.481 -69.092 192.651 1.00 41.05 714 ALA A N 1
ATOM 5513 C CA . ALA A 1 714 ? 40.363 -69.511 193.740 1.00 42.37 714 ALA A CA 1
ATOM 5514 C C . ALA A 1 714 ? 39.797 -69.176 195.124 1.00 41.66 714 ALA A C 1
ATOM 5515 O O . ALA A 1 714 ? 40.473 -69.416 196.119 1.00 40.93 714 ALA A O 1
ATOM 5525 N N . GLN A 1 716 ? 36.135 -69.786 196.818 1.00 43.18 716 GLN A N 1
ATOM 5526 C CA . GLN A 1 716 ? 34.872 -70.477 196.542 1.00 39.81 716 GLN A CA 1
ATOM 5527 C C . GLN A 1 716 ? 34.066 -70.721 197.802 1.00 41.05 716 GLN A C 1
ATOM 5528 O O . GLN A 1 716 ? 34.617 -70.895 198.907 1.00 39.59 716 GLN A O 1
ATOM 5534 N N . TRP A 1 717 ? 32.747 -70.717 197.618 1.00 40.15 717 TRP A N 1
ATOM 5535 C CA . TRP A 1 717 ? 31.786 -70.930 198.686 1.00 40.82 717 TRP A CA 1
ATOM 5536 C C . TRP A 1 717 ? 31.401 -72.408 198.727 1.00 45.21 717 TRP A C 1
ATOM 5537 O O . TRP A 1 717 ? 31.810 -73.174 197.851 1.00 44.87 717 TRP A O 1
ATOM 5548 N N . PRO A 1 718 ? 30.636 -72.830 199.753 1.00 51.13 718 PRO A N 1
ATOM 5549 C CA . PRO A 1 718 ? 29.993 -74.160 199.697 1.00 53.88 718 PRO A CA 1
ATOM 5550 C C . PRO A 1 718 ? 28.694 -74.144 198.860 1.00 60.29 718 PRO A C 1
ATOM 5551 O O . PRO A 1 718 ? 27.598 -73.993 199.410 1.00 64.07 718 PRO A O 1
ATOM 5555 N N . ASP A 1 719 ? 28.846 -74.269 197.536 1.00 67.26 719 ASP A N 1
ATOM 5556 C CA . ASP A 1 719 ? 27.734 -74.367 196.569 1.00 67.67 719 ASP A CA 1
ATOM 5557 C C . ASP A 1 719 ? 27.513 -75.812 196.137 1.00 67.72 719 ASP A C 1
ATOM 5558 O O . ASP A 1 719 ? 28.003 -76.241 195.082 1.00 68.93 719 ASP A O 1
ATOM 5563 N N . LEU A 1 724 ? 27.962 -67.232 189.721 1.00 55.04 724 LEU A N 1
ATOM 5564 C CA . LEU A 1 724 ? 27.724 -65.847 190.141 1.00 55.30 724 LEU A CA 1
ATOM 5565 C C . LEU A 1 724 ? 27.460 -64.898 188.971 1.00 53.45 724 LEU A C 1
ATOM 5566 O O . LEU A 1 724 ? 28.388 -64.332 188.391 1.00 51.71 724 LEU A O 1
ATOM 5571 N N . LYS A 1 725 ? 26.176 -64.685 188.685 1.00 51.51 725 LYS A N 1
ATOM 5572 C CA . LYS A 1 725 ? 25.741 -63.781 187.625 1.00 49.47 725 LYS A CA 1
ATOM 5573 C C . LYS A 1 725 ? 25.792 -62.355 188.148 1.00 45.88 725 LYS A C 1
ATOM 5574 O O . LYS A 1 725 ? 25.112 -62.049 189.107 1.00 48.16 725 LYS A O 1
ATOM 5580 N N . VAL A 1 726 ? 26.557 -61.488 187.497 1.00 39.23 726 VAL A N 1
ATOM 5581 C CA . VAL A 1 726 ? 26.725 -60.096 187.917 1.00 40.65 726 VAL A CA 1
ATOM 5582 C C . VAL A 1 726 ? 25.668 -59.116 187.340 1.00 40.85 726 VAL A C 1
ATOM 5583 O O . VAL A 1 726 ? 25.490 -59.018 186.122 1.00 40.81 726 VAL A O 1
ATOM 5587 N N . THR A 1 727 ? 25.016 -58.359 188.218 1.00 39.10 727 THR A N 1
ATOM 5588 C CA . THR A 1 727 ? 24.056 -57.342 187.807 1.00 41.37 727 THR A CA 1
ATOM 5589 C C . THR A 1 727 ? 24.288 -55.975 188.438 1.00 41.58 727 THR A C 1
ATOM 5590 O O . THR A 1 727 ? 23.423 -55.119 188.370 1.00 44.61 727 THR A O 1
ATOM 5594 N N . PHE A 1 728 ? 25.434 -55.784 189.084 1.00 39.58 728 PHE A N 1
ATOM 5595 C CA . PHE A 1 728 ? 25.816 -54.498 189.642 1.00 37.75 728 PHE A CA 1
ATOM 5596 C C . PHE A 1 728 ? 27.322 -54.420 189.448 1.00 39.10 728 PHE A C 1
ATOM 5597 O O . PHE A 1 728 ? 28.026 -55.398 189.720 1.00 38.67 728 PHE A O 1
ATOM 5605 N N . GLY A 1 729 ? 27.821 -53.272 189.012 1.00 39.45 729 GLY A N 1
ATOM 5606 C CA . GLY A 1 729 ? 29.252 -53.131 188.750 1.00 43.98 729 GLY A CA 1
ATOM 5607 C C . GLY A 1 729 ? 29.721 -51.701 188.595 1.00 44.91 729 GLY A C 1
ATOM 5608 O O . GLY A 1 729 ? 29.927 -51.226 187.468 1.00 55.76 729 GLY A O 1
ATOM 5609 N N . LYS A 1 730 ? 29.921 -51.019 189.717 1.00 43.01 730 LYS A N 1
ATOM 5610 C CA . LYS A 1 730 ? 30.448 -49.663 189.677 1.00 42.86 730 LYS A CA 1
ATOM 5611 C C . LYS A 1 730 ? 31.659 -49.404 190.572 1.00 39.03 730 LYS A C 1
ATOM 5612 O O . LYS A 1 730 ? 32.031 -50.226 191.393 1.00 36.88 730 LYS A O 1
ATOM 5618 N N . LEU A 1 731 ? 32.313 -48.276 190.314 1.00 39.56 731 LEU A N 1
ATOM 5619 C CA . LEU A 1 731 ? 33.345 -47.718 191.180 1.00 39.14 731 LEU A CA 1
ATOM 5620 C C . LEU A 1 731 ? 32.596 -46.925 192.222 1.00 37.87 731 LEU A C 1
ATOM 5621 O O . LEU A 1 731 ? 31.694 -46.169 191.879 1.00 39.22 731 LEU A O 1
ATOM 5626 N N . GLN A 1 732 ? 32.951 -47.126 193.484 1.00 36.43 732 GLN A N 1
ATOM 5627 C CA . GLN A 1 732 ? 32.270 -46.503 194.635 1.00 35.38 732 GLN A CA 1
ATOM 5628 C C . GLN A 1 732 ? 33.151 -46.783 195.840 1.00 32.81 732 GLN A C 1
ATOM 5629 O O . GLN A 1 732 ? 32.847 -47.631 196.657 1.00 33.89 732 GLN A O 1
ATOM 5635 N N . GLY A 1 733 ? 34.308 -46.124 195.869 1.00 33.85 733 GLY A N 1
ATOM 5636 C CA . GLY A 1 733 ? 35.380 -46.393 196.827 1.00 33.02 733 GLY A CA 1
ATOM 5637 C C . GLY A 1 733 ? 36.252 -47.593 196.510 1.00 34.11 733 GLY A C 1
ATOM 5638 O O . GLY A 1 733 ? 37.467 -47.614 196.797 1.00 33.56 733 GLY A O 1
ATOM 5639 N N . ILE A 1 734 ? 35.612 -48.612 195.949 1.00 37.13 734 ILE A N 1
ATOM 5640 C CA . ILE A 1 734 ? 36.239 -49.862 195.531 1.00 37.56 734 ILE A CA 1
ATOM 5641 C C . ILE A 1 734 ? 35.559 -50.215 194.219 1.00 37.11 734 ILE A C 1
ATOM 5642 O O . ILE A 1 734 ? 34.483 -49.691 193.942 1.00 38.28 734 ILE A O 1
ATOM 5647 N N . TYR A 1 735 ? 36.139 -51.101 193.420 1.00 37.70 735 TYR A N 1
ATOM 5648 C CA . TYR A 1 735 ? 35.400 -51.647 192.284 1.00 37.25 735 TYR A CA 1
ATOM 5649 C C . TYR A 1 735 ? 34.571 -52.757 192.870 1.00 35.29 735 TYR A C 1
ATOM 5650 O O . TYR A 1 735 ? 35.118 -53.679 193.454 1.00 33.23 735 TYR A O 1
ATOM 5659 N N . LEU A 1 736 ? 33.251 -52.655 192.709 1.00 35.32 736 LEU A N 1
ATOM 5660 C CA . LEU A 1 736 ? 32.331 -53.498 193.431 1.00 35.23 736 LEU A CA 1
ATOM 5661 C C . LEU A 1 736 ? 31.402 -54.140 192.444 1.00 37.15 736 LEU A C 1
ATOM 5662 O O . LEU A 1 736 ? 30.631 -53.448 191.788 1.00 32.97 736 LEU A O 1
ATOM 5667 N N . LEU A 1 737 ? 31.517 -55.474 192.362 1.00 39.87 737 LEU A N 1
ATOM 5668 C CA . LEU A 1 737 ? 30.734 -56.344 191.500 1.00 40.22 737 LEU A CA 1
ATOM 5669 C C . LEU A 1 737 ? 29.774 -57.144 192.366 1.00 40.85 737 LEU A C 1
ATOM 5670 O O . LEU A 1 737 ? 30.205 -57.775 193.321 1.00 37.54 737 LEU A O 1
ATOM 5675 N N . GLY A 1 738 ? 28.485 -57.117 192.024 1.00 40.31 738 GLY A N 1
ATOM 5676 C CA . GLY A 1 738 ? 27.443 -57.718 192.848 1.00 40.31 738 GLY A CA 1
ATOM 5677 C C . GLY A 1 738 ? 26.558 -58.615 192.020 1.00 41.61 738 GLY A C 1
ATOM 5678 O O . GLY A 1 738 ? 26.217 -58.277 190.878 1.00 46.02 738 GLY A O 1
ATOM 5679 N N . GLY A 1 739 ? 26.165 -59.751 192.589 1.00 40.16 739 GLY A N 1
ATOM 5680 C CA . GLY A 1 739 ? 25.381 -60.707 191.836 1.00 40.95 739 GLY A CA 1
ATOM 5681 C C . GLY A 1 739 ? 24.596 -61.770 192.578 1.00 41.24 739 GLY A C 1
ATOM 5682 O O . GLY A 1 739 ? 24.351 -61.684 193.795 1.00 37.86 739 GLY A O 1
ATOM 5683 N N . THR A 1 740 ? 24.207 -62.776 191.804 1.00 38.94 740 THR A N 1
ATOM 5684 C CA . THR A 1 740 ? 23.316 -63.816 192.246 1.00 43.40 740 THR A CA 1
ATOM 5685 C C . THR A 1 740 ? 23.945 -65.144 191.896 1.00 46.08 740 THR A C 1
ATOM 5686 O O . THR A 1 740 ? 24.466 -65.310 190.798 1.00 46.31 740 THR A O 1
ATOM 5690 N N . LEU A 1 741 ? 23.877 -66.078 192.841 1.00 49.69 741 LEU A N 1
ATOM 5691 C CA . LEU A 1 741 ? 24.423 -67.429 192.686 1.00 54.41 741 LEU A CA 1
ATOM 5692 C C . LEU A 1 741 ? 23.402 -68.406 192.090 1.00 53.33 741 LEU A C 1
ATOM 5693 O O . LEU A 1 741 ? 22.319 -68.002 191.672 1.00 57.03 741 LEU A O 1
#

B-factor: mean 46.59, std 11.67, range [24.88, 122.15]

Organism: Clostridium botulinum (strain Kyoto / Type A2) (NCBI:txid536232)

Sequence (695 aa):
PFIYYDWKKTILKNINEIIPKTFFELHGTKITNSTLNGTWKAWNLTDEGEGSHPVLKCIIDDGYLDNFGASSEKIPLKNVWIKLCKINPNSDGTYSIPEKSSSFYIKDNSLKISKDNLILDKYLNKLLSYFKNNIKNIEFINKSRIQTKVVGDLSLLGWNTENSVSFRTNEFIKKDNLYPKDFKAVYSYRKTFTATGTFDSWETTGADGRNIRFKCPIKSAAYDLDGDVFNSSTENFLLIQVDLTYFDSKTTINDPTGENDGKQFNLKVKTNVLIVTYNLTDTDGSSSEDKDFLSLAFRNWFNDNIQQFEQIFAYILLDETAKIPEYQWLKPTQISYGSASVETANDEPDLDASIFSASVENNTNSTPSHAVDNRLQLTKTQAAFGISFPLFIEHFLKQALLSSQFISVDDIVADINTLTITNNKQIIFGKVENSDGKNVDSSLKPGKLKLSLQNNLIVLELFDLTWEQGRGVTGHFDFRQEYELTLESKSEKQIPILKVHDEPEIEYYVEEAQWKANEDIVSAVVGTVFSILGAGKLAGSALSKAGKLIRSKATTIKGRKKIYINRSNVRQLRKDSGVTEELQRINRRNSSIASEDARFISNNGTTSIQTLGDKKKPSTGQRIAIGVKKITGTAVFGAVGLNFGELINYINAENNDYSAIPGINSFQQCIGAQWPDLKVTFGKLQGIYLLGGTL

Secondary structure (DSSP, 8-state):
-EEEE-HHHHHTT---TTS-SEE--EE-SSSSEE-EEEEEEEEEEEEEEETTEEEEEEEEEEEEE---SSS---EE-TT-EEEE---EE-TTS-EE----TTTS-EEEE-----STTHHHHHHHHH--HHHHHTHHHH---TTS---EEEE-S---TT-SEEEEEES---HHHHHHT-S--EEEEEE-S---EEEEEEE------S--TT-EEEEEEEEEEEEEETTEEEEBPTT-EEEEEE-EEEEEE------TTB-S-SEEEEEEE----EEEEEE--BTT---HHHHHHHHHHHHHHHHHHGGG-----EEEEESPPBSSGGGGGGS-SS---EEE--B-TTSSB-TTT-EEE---TT---SS---------TTT-SSEEEEEEHHHHIIIIIHHHHHHTTSS-TTTEEEETTTTEEEESS-EEEEEEE-TTS-EEEEEE-TT-EEEEEETTEEEEEEEEEEEEEETTEEEEEEEEEEEEEEEEEETTEEEEEEEEEEEEEEEEEEEHHHHHHH---HHHHHHHHH---S-----HHHHHHHHHHHHHTEEEETTEEEEEE-HHHHHHHHHHH-----HHHHHHHHHHHHHHHHTT--TTS---HHHHH------HHHHHHHHHHHHHHTT----S-------HHHHH------TT---GGG--TTT-------EEEEEEESSEEEEEEE-

Foldseek 3Di:
DAKFFQQVVLQVPWFCVLDDFWDWWDADDQFGIKMWTAGWDDKDWDPPAGGQKTKIKTFTQWTWIKGRPVDMDIGIRHRKIWIWIGWDADPVGQTAADLDLLQTATDDIPDDDDLQCVVVVLSVRVVSVRCVVCRVSVSSRSPSPTDIDDDDFFDPPQFFKKWKFFQVVLVLQQVVVQFFFWDWFWGAYPHTKTKTATWHGWGFDNGKFQKDKIKTFTCKIWIQQPNDIFIWDRRWTWIKIFGKDWDFDDDDAFQPFFPSPFTKTFIGTDLPIHGSDIDTAGPVRDDVVSVSNNVSRVVRGCNVCVVSSPDGFDIFGAPTGTPQNLLQFLHFNDKDWMKAWDADPVGGGPRQQIMTMMHHDPPDDPPDTRGHRSPVVVQVFRIKMWGFLLSCLVRQVQLLLQLLLQDFPVQWDADSVQQKIWGQAKDFSFWAQAPVRDTWTWIAGGPQFIFGADQQWTKTKGWQRWDQRDPRWIKGKIKIWTWWFFWDQAPNATATFTGTDAQMKMKMKTFPVCCVVPVVVLLRVLQQLLLLLLHGDADPQLSVVLSVQQVVQWDDDDRMIMGIQDRVSSVVSVVSRVDPVVSLVSLLVLLVVSLVLLVQQDLVSHHDPVSSVVSHPYRPSNSVSSSVLSSRLSSCCKAPPVSPSVSNVSSVVSVVPCVVINHNVNCSSNDSSDGSPFRWDGFGRTSITMTHGDD

InterPro domains:
  IPR010567 Protein OrfX2/OrfX3/P47 [PF06597] (173-572)
  IPR058824 Orfx2, N-terminal TULIPs domain [PF26543] (1-169)

Solvent-accessible surface area: 29941 Å² total